Protein AF-0000000087542860 (afdb_homodimer)

Foldseek 3Di:
DPPPPPPCPDVNDPDDDDVLVVLLVLLLVLDDPPDFWDALVSSCVSRVHDSVSSVVSVVVCVVVQQWDADPVVNTIGGGPVVVVVLVVCLVVDPLNVLQVVLQQVLCVVVVWKKFKWFDDQQWIFTQDIDGRADPDDDPPPSHGDIDGLLAFQLNLQLLLQDDPVVNVVSLVVVPVVDDPVVSVVSVVQSVVQSVCCVVPQKGWGDSDPQKIKIKGQLCAPVRRRMMMMIMDRHPDDNVVVCVVCVVVRVVSSVSSNVVVVVD/DPPPPPPCPDVNDPDDDDVLVVLLVLLLVLDDPPDFWDALVSSCVSRVHDSVSSVVSVVVCVVVQQWDADPVVNTIGGGPVVVVVLVVCLVVDPLNVLQVVLQQVLCVVVVWKKFKWFDDQQWIFTQDIDGRPDPDDPPDPSHGDIDGLLAFQLNLQLLLQDDPVVNVVSLVVVPVVDDPVVSVVSVVQSVVQSVCCVVPQKGWGDNDPQKIKIKGQLCAPVRRRMMMMIMDRHPDDNVVCCVPCVVVRVVSSVSSNVVVVVD

InterPro domains:
  IPR005471 Transcription regulator IclR, N-terminal [PF09339] (20-71)
  IPR005471 Transcription regulator IclR, N-terminal [PS51077] (18-80)
  IPR005471 Transcription regulator IclR, N-terminal [SM00346] (18-108)
  IPR014757 Transcription regulator IclR, C-terminal [PF01614] (91-237)
  IPR014757 Transcription regulator IclR, C-terminal [PS51078] (81-262)
  IPR029016 GAF-like domain superfamily [G3DSA:3.30.450.40] (88-262)
  IPR036388 Winged helix-like DNA-binding domain superfamily [G3DSA:1.10.10.10] (14-87)
  IPR036390 Winged helix DNA-binding domain superfamily [SSF46785] (20-91)
  IPR050707 HTH-type Transcriptional Regulators in Metabolic Pathways [PTHR30136] (17-223)

Structure (mmCIF, N/CA/C/O backbone):
data_AF-0000000087542860-model_v1
#
loop_
_entity.id
_entity.type
_entity.pdbx_description
1 polymer 'HTH iclR-type domain-containing protein'
#
loop_
_atom_site.group_PDB
_atom_site.id
_atom_site.type_symbol
_atom_site.label_atom_id
_atom_site.label_alt_id
_atom_site.label_comp_id
_atom_site.label_asym_id
_atom_site.label_entity_id
_atom_site.label_seq_id
_atom_site.pdbx_PDB_ins_code
_atom_site.Cartn_x
_atom_site.Cartn_y
_atom_site.Cartn_z
_atom_site.occupancy
_atom_site.B_iso_or_equiv
_atom_site.auth_seq_id
_atom_site.auth_comp_id
_atom_site.auth_asym_id
_atom_site.auth_atom_id
_atom_site.pdbx_PDB_model_num
ATOM 1 N N . MET A 1 1 ? -41.625 -13.609 -28.453 1 20.05 1 MET A N 1
ATOM 2 C CA . MET A 1 1 ? -40.375 -13.594 -29.156 1 20.05 1 MET A CA 1
ATOM 3 C C . MET A 1 1 ? -39.5 -12.422 -28.719 1 20.05 1 MET A C 1
ATOM 5 O O . MET A 1 1 ? -39.562 -11.344 -29.312 1 20.05 1 MET A O 1
ATOM 9 N N . LYS A 1 2 ? -39.688 -11.961 -27.484 1 27.59 2 LYS A N 1
ATOM 10 C CA . LYS A 1 2 ? -39.188 -10.766 -26.812 1 27.59 2 LYS A CA 1
ATOM 11 C C . LYS A 1 2 ? -37.656 -10.641 -26.969 1 27.59 2 LYS A C 1
ATOM 13 O O . LYS A 1 2 ? -36.938 -11.609 -26.75 1 27.59 2 LYS A O 1
ATOM 18 N N . GLU A 1 3 ? -37.125 -9.695 -27.812 1 26.88 3 GLU A N 1
ATOM 19 C CA . GLU A 1 3 ? -35.781 -9.391 -28.312 1 26.88 3 GLU A CA 1
ATOM 20 C C . GLU A 1 3 ? -34.781 -9.258 -27.172 1 26.88 3 GLU A C 1
ATOM 22 O O . GLU A 1 3 ? -35.031 -8.531 -26.203 1 26.88 3 GLU A O 1
ATOM 27 N N . ASP A 1 4 ? -34.062 -10.289 -26.734 1 27.17 4 ASP A N 1
ATOM 28 C CA . ASP A 1 4 ? -33.062 -10.578 -25.734 1 27.17 4 ASP A CA 1
ATOM 29 C C . ASP A 1 4 ? -31.969 -9.508 -25.734 1 27.17 4 ASP A C 1
ATOM 31 O O . ASP A 1 4 ? -31.234 -9.352 -26.703 1 27.17 4 ASP A O 1
ATOM 35 N N . ASP A 1 5 ? -32.312 -8.273 -25.406 1 31.2 5 ASP A N 1
ATOM 36 C CA . ASP A 1 5 ? -31.5 -7.074 -25.359 1 31.2 5 ASP A CA 1
ATOM 37 C C . ASP A 1 5 ? -30.156 -7.363 -24.688 1 31.2 5 ASP A C 1
ATOM 39 O O . ASP A 1 5 ? -30.094 -7.758 -23.531 1 31.2 5 ASP A O 1
ATOM 43 N N . GLY A 1 6 ? -29.172 -8.016 -25.328 1 30.72 6 GLY A N 1
ATOM 44 C CA . GLY A 1 6 ? -27.797 -8.414 -25.047 1 30.72 6 GLY A CA 1
ATOM 45 C C . GLY A 1 6 ? -27.031 -7.391 -24.234 1 30.72 6 GLY A C 1
ATOM 46 O O . GLY A 1 6 ? -26.703 -6.312 -24.734 1 30.72 6 GLY A O 1
ATOM 47 N N . PHE A 1 7 ? -27.375 -7.172 -23.031 1 31.44 7 PHE A N 1
ATOM 48 C CA . PHE A 1 7 ? -26.672 -6.332 -22.078 1 31.44 7 PHE A CA 1
ATOM 49 C C . PHE A 1 7 ? -25.156 -6.516 -22.219 1 31.44 7 PHE A C 1
ATOM 51 O O . PHE A 1 7 ? -24.656 -7.645 -22.188 1 31.44 7 PHE A O 1
ATOM 58 N N . ASP A 1 8 ? -24.406 -5.688 -22.953 1 37.25 8 ASP A N 1
ATOM 59 C CA . ASP A 1 8 ? -22.953 -5.605 -23.062 1 37.25 8 ASP A CA 1
ATOM 60 C C . ASP A 1 8 ? -22.281 -5.824 -21.719 1 37.25 8 ASP A C 1
ATOM 62 O O . ASP A 1 8 ? -22.656 -5.199 -20.719 1 37.25 8 ASP A O 1
ATOM 66 N N . THR A 1 9 ? -21.938 -6.977 -21.297 1 36.47 9 THR A N 1
ATOM 67 C CA . THR A 1 9 ? -21.219 -7.316 -20.062 1 36.47 9 THR A CA 1
ATOM 68 C C . THR A 1 9 ? -20.312 -6.172 -19.641 1 36.47 9 THR A C 1
ATOM 70 O O . THR A 1 9 ? -19.469 -5.719 -20.406 1 36.47 9 THR A O 1
ATOM 73 N N . PRO A 1 10 ? -20.609 -5.355 -18.781 1 35.81 10 PRO A N 1
ATOM 74 C CA . PRO A 1 10 ? -19.766 -4.332 -18.141 1 35.81 10 PRO A CA 1
ATOM 75 C C . PRO A 1 10 ? -18.391 -4.852 -17.766 1 35.81 10 PRO A C 1
ATOM 77 O O . PRO A 1 10 ? -18.266 -5.941 -17.203 1 35.81 10 PRO A O 1
ATOM 80 N N . GLY A 1 11 ? -17.125 -4.367 -18.375 1 43.81 11 GLY A N 1
ATOM 81 C CA . GLY A 1 11 ? -15.781 -4.883 -18.531 1 43.81 11 GLY A CA 1
ATOM 82 C C . GLY A 1 11 ? -15.469 -5.34 -19.953 1 43.81 11 GLY A C 1
ATOM 83 O O . GLY A 1 11 ? -14.305 -5.574 -20.281 1 43.81 11 GLY A O 1
ATOM 84 N N . ALA A 1 12 ? -16.438 -6.004 -20.516 1 46.12 12 ALA A N 1
ATOM 85 C CA . ALA A 1 12 ? -16.281 -6.379 -21.922 1 46.12 12 ALA A CA 1
ATOM 86 C C . ALA A 1 12 ? -16.453 -5.168 -22.828 1 46.12 12 ALA A C 1
ATOM 88 O O . ALA A 1 12 ? -16.656 -5.312 -24.047 1 46.12 12 ALA A O 1
ATOM 89 N N . GLY A 1 13 ? -16.719 -4.035 -22.281 1 49.22 13 GLY A N 1
ATOM 90 C CA . GLY A 1 13 ? -17 -2.932 -23.188 1 49.22 13 GLY A CA 1
ATOM 91 C C . GLY A 1 13 ? -15.844 -2.617 -24.125 1 49.22 13 GLY A C 1
ATOM 92 O O . GLY A 1 13 ? -14.719 -3.051 -23.891 1 49.22 13 GLY A O 1
ATOM 93 N N . LYS A 1 14 ? -16.125 -2.42 -25.375 1 58.06 14 LYS A N 1
ATOM 94 C CA . LYS A 1 14 ? -15.375 -2.176 -26.609 1 58.06 14 LYS A CA 1
ATOM 95 C C . LYS A 1 14 ? -14.578 -0.877 -26.5 1 58.06 14 LYS A C 1
ATOM 97 O O . LYS A 1 14 ? -14.109 -0.352 -27.516 1 58.06 14 LYS A O 1
ATOM 102 N N . ALA A 1 15 ? -14.516 -0.21 -25.25 1 67.31 15 ALA A N 1
ATOM 103 C CA . ALA A 1 15 ? -13.789 1.053 -25.344 1 67.31 15 ALA A CA 1
ATOM 104 C C . ALA A 1 15 ? -12.289 0.812 -25.453 1 67.31 15 ALA A C 1
ATOM 106 O O . ALA A 1 15 ? -11.734 -0.068 -24.781 1 67.31 15 ALA A O 1
ATOM 107 N N . PRO A 1 16 ? -11.742 1.525 -26.281 1 81.12 16 PRO A N 1
ATOM 108 C CA . PRO A 1 16 ? -10.289 1.394 -26.453 1 81.12 16 PRO A CA 1
ATOM 109 C C . PRO A 1 16 ? -9.523 1.728 -25.172 1 81.12 16 PRO A C 1
ATOM 111 O O . PRO A 1 16 ? -9.961 2.572 -24.391 1 81.12 16 PRO A O 1
ATOM 114 N N . ILE A 1 17 ? -8.516 1.035 -24.922 1 86.81 17 ILE A N 1
ATOM 115 C CA . ILE A 1 17 ? -7.633 1.246 -23.781 1 86.81 17 ILE A CA 1
ATOM 116 C C . ILE A 1 17 ? -7.062 2.662 -23.828 1 86.81 17 ILE A C 1
ATOM 118 O O . ILE A 1 17 ? -6.633 3.135 -24.875 1 86.81 17 ILE A O 1
ATOM 122 N N . ASN A 1 18 ? -7.195 3.336 -22.672 1 93.5 18 ASN A N 1
ATOM 123 C CA . ASN A 1 18 ? -6.613 4.664 -22.531 1 93.5 18 ASN A CA 1
ATOM 124 C C . ASN A 1 18 ? -5.102 4.602 -22.344 1 93.5 18 ASN A C 1
ATOM 126 O O . ASN A 1 18 ? -4.613 4.211 -21.281 1 93.5 18 ASN A O 1
ATOM 130 N N . ARG A 1 19 ? -4.344 5.012 -23.297 1 94.38 19 ARG A N 1
ATOM 131 C CA . ARG A 1 19 ? -2.896 4.828 -23.344 1 94.38 19 ARG A CA 1
ATOM 132 C C . ARG A 1 19 ? -2.199 5.691 -22.297 1 94.38 19 ARG A C 1
ATOM 134 O O . ARG A 1 19 ? -1.204 5.27 -21.703 1 94.38 19 ARG A O 1
ATOM 141 N N . SER A 1 20 ? -2.703 6.918 -22.125 1 95.88 20 SER A N 1
ATOM 142 C CA . SER A 1 20 ? -2.084 7.797 -21.141 1 95.88 20 SER A CA 1
ATOM 143 C C . SER A 1 20 ? -2.182 7.211 -19.734 1 95.88 20 SER A C 1
ATOM 145 O O . SER A 1 20 ? -1.208 7.23 -18.984 1 95.88 20 SER A O 1
ATOM 147 N N . LEU A 1 21 ? -3.377 6.746 -19.438 1 97.75 21 LEU A N 1
ATOM 148 C CA . LEU A 1 21 ? -3.574 6.125 -18.141 1 97.75 21 LEU A CA 1
ATOM 149 C C . LEU A 1 21 ? -2.688 4.895 -17.984 1 97.75 21 LEU A C 1
ATOM 151 O O . LEU A 1 21 ? -1.993 4.746 -16.969 1 97.75 21 LEU A O 1
ATOM 155 N N . GLU A 1 22 ? -2.678 4.078 -18.969 1 97.62 22 GLU A N 1
ATOM 156 C CA . GLU A 1 22 ? -1.843 2.881 -18.938 1 97.62 22 GLU A CA 1
ATOM 157 C C . GLU A 1 22 ? -0.375 3.236 -18.719 1 97.62 22 GLU A C 1
ATOM 159 O O . GLU A 1 22 ? 0.291 2.65 -17.859 1 97.62 22 GLU A O 1
ATOM 164 N N . ARG A 1 23 ? 0.123 4.176 -19.438 1 98.25 23 ARG A N 1
ATOM 165 C CA . ARG A 1 23 ? 1.526 4.574 -19.359 1 98.25 23 ARG A CA 1
ATOM 166 C C . ARG A 1 23 ? 1.855 5.203 -18.016 1 98.25 23 ARG A C 1
ATOM 168 O O . ARG A 1 23 ? 2.932 4.969 -17.469 1 98.25 23 ARG A O 1
ATOM 175 N N . GLY A 1 24 ? 0.955 6.043 -17.516 1 98.5 24 GLY A N 1
ATOM 176 C CA . GLY A 1 24 ? 1.157 6.613 -16.203 1 98.5 24 GLY A CA 1
ATOM 177 C C . GLY A 1 24 ? 1.283 5.562 -15.109 1 98.5 24 GLY A C 1
ATOM 178 O O . GLY A 1 24 ? 2.123 5.684 -14.219 1 98.5 24 GLY A O 1
ATOM 179 N N . LEU A 1 25 ? 0.463 4.531 -15.258 1 98.5 25 LEU A N 1
ATOM 180 C CA . LEU A 1 25 ? 0.518 3.434 -14.297 1 98.5 25 LEU A CA 1
ATOM 181 C C . LEU A 1 25 ? 1.822 2.656 -14.43 1 98.5 25 LEU A C 1
ATOM 183 O O . LEU A 1 25 ? 2.373 2.178 -13.438 1 98.5 25 LEU A O 1
ATOM 187 N N . GLU A 1 26 ? 2.33 2.51 -15.617 1 98.44 26 GLU A N 1
ATOM 188 C CA . GLU A 1 26 ? 3.617 1.854 -15.828 1 98.44 26 GLU A CA 1
ATOM 189 C C . GLU A 1 26 ? 4.746 2.629 -15.156 1 98.44 26 GLU A C 1
ATOM 191 O O . GLU A 1 26 ? 5.691 2.031 -14.633 1 98.44 26 GLU A O 1
ATOM 196 N N . ILE A 1 27 ? 4.668 3.936 -15.203 1 98.69 27 ILE A N 1
ATOM 197 C CA . ILE A 1 27 ? 5.672 4.758 -14.531 1 98.69 27 ILE A CA 1
ATOM 198 C C . ILE A 1 27 ? 5.648 4.477 -13.031 1 98.69 27 ILE A C 1
ATOM 200 O O . ILE A 1 27 ? 6.699 4.301 -12.406 1 98.69 27 ILE A O 1
ATOM 204 N N . LEU A 1 28 ? 4.457 4.426 -12.422 1 98.62 28 LEU A N 1
ATOM 205 C CA . LEU A 1 28 ? 4.371 4.109 -11 1 98.62 28 LEU A CA 1
ATOM 206 C C . LEU A 1 28 ? 4.945 2.725 -10.719 1 98.62 28 LEU A C 1
ATOM 208 O O . LEU A 1 28 ? 5.652 2.535 -9.727 1 98.62 28 LEU A O 1
ATOM 212 N N . ARG A 1 29 ? 4.715 1.758 -11.609 1 98.06 29 ARG A N 1
ATOM 213 C CA . ARG A 1 29 ? 5.172 0.383 -11.438 1 98.06 29 ARG A CA 1
ATOM 214 C C . ARG A 1 29 ? 6.691 0.294 -11.555 1 98.06 29 ARG A C 1
ATOM 216 O O . ARG A 1 29 ? 7.293 -0.701 -11.148 1 98.06 29 ARG A O 1
ATOM 223 N N . ALA A 1 30 ? 7.32 1.293 -12.117 1 98.25 30 ALA A N 1
ATOM 224 C CA . ALA A 1 30 ? 8.773 1.285 -12.281 1 98.25 30 ALA A CA 1
ATOM 225 C C . ALA A 1 30 ? 9.484 1.362 -10.938 1 98.25 30 ALA A C 1
ATOM 227 O O . ALA A 1 30 ? 10.656 0.995 -10.82 1 98.25 30 ALA A O 1
ATOM 228 N N . PHE A 1 31 ? 8.812 1.91 -9.945 1 98.12 31 PHE A N 1
ATOM 229 C CA . PHE A 1 31 ? 9.375 1.999 -8.602 1 98.12 31 PHE A CA 1
ATOM 230 C C . PHE A 1 31 ? 9.234 0.673 -7.867 1 98.12 31 PHE A C 1
ATOM 232 O O . PHE A 1 31 ? 8.148 0.092 -7.828 1 98.12 31 PHE A O 1
ATOM 239 N N . ARG A 1 32 ? 10.297 0.193 -7.336 1 95.62 32 ARG A N 1
ATOM 240 C CA . ARG A 1 32 ? 10.352 -1.062 -6.594 1 95.62 32 ARG A CA 1
ATOM 241 C C . ARG A 1 32 ? 11.07 -0.875 -5.258 1 95.62 32 ARG A C 1
ATOM 243 O O . ARG A 1 32 ? 11.766 0.121 -5.055 1 95.62 32 ARG A O 1
ATOM 250 N N . ALA A 1 33 ? 10.812 -1.865 -4.395 1 92.69 33 ALA A N 1
ATOM 251 C CA . ALA A 1 33 ? 11.547 -1.832 -3.129 1 92.69 33 ALA A CA 1
ATOM 252 C C . ALA A 1 33 ? 13.055 -1.789 -3.369 1 92.69 33 ALA A C 1
ATOM 254 O O . ALA A 1 33 ? 13.57 -2.48 -4.25 1 92.69 33 ALA A O 1
ATOM 255 N N . GLY A 1 34 ? 13.734 -0.932 -2.625 1 90.69 34 GLY A N 1
ATOM 256 C CA . GLY A 1 34 ? 15.18 -0.817 -2.75 1 90.69 34 GLY A CA 1
ATOM 257 C C . GLY A 1 34 ? 15.617 0.388 -3.562 1 90.69 34 GLY A C 1
ATOM 258 O O . GLY A 1 34 ? 16.797 0.737 -3.582 1 90.69 34 GLY A O 1
ATOM 259 N N . THR A 1 35 ? 14.719 1.026 -4.25 1 93.12 35 THR A N 1
ATOM 260 C CA . THR A 1 35 ? 15.031 2.221 -5.031 1 93.12 35 THR A CA 1
ATOM 261 C C . THR A 1 35 ? 14.07 3.357 -4.68 1 93.12 35 THR A C 1
ATOM 263 O O . THR A 1 35 ? 12.922 3.369 -5.129 1 93.12 35 THR A O 1
ATOM 266 N N . GLU A 1 36 ? 14.594 4.266 -4.066 1 95.62 36 GLU A N 1
ATOM 267 C CA . GLU A 1 36 ? 13.727 5.355 -3.613 1 95.62 36 GLU A CA 1
ATOM 268 C C . GLU A 1 36 ? 13.523 6.387 -4.719 1 95.62 36 GLU A C 1
ATOM 270 O O . GLU A 1 36 ? 12.422 6.91 -4.887 1 95.62 36 GLU A O 1
ATOM 275 N N . TYR A 1 37 ? 14.641 6.648 -5.5 1 97.81 37 TYR A N 1
ATOM 276 C CA . TYR A 1 37 ? 14.602 7.711 -6.496 1 97.81 37 TYR A CA 1
ATOM 277 C C . TYR A 1 37 ? 14.883 7.16 -7.891 1 97.81 37 TYR A C 1
ATOM 279 O O . TYR A 1 37 ? 15.75 6.297 -8.062 1 97.81 37 TYR A O 1
ATOM 287 N N . LEU A 1 38 ? 14.125 7.582 -8.812 1 98.5 38 LEU A N 1
ATOM 288 C CA . LEU A 1 38 ? 14.391 7.328 -10.227 1 98.5 38 LEU A CA 1
ATOM 289 C C . LEU A 1 38 ? 14.391 8.625 -11.023 1 98.5 38 LEU A C 1
ATOM 291 O O . LEU A 1 38 ? 13.469 9.438 -10.891 1 98.5 38 LEU A O 1
ATOM 295 N N . GLY A 1 39 ? 15.438 8.844 -11.789 1 98.44 39 GLY A N 1
ATOM 296 C CA . GLY A 1 39 ? 15.422 9.945 -12.734 1 98.44 39 GLY A CA 1
ATOM 297 C C . GLY A 1 39 ? 14.594 9.656 -13.969 1 98.44 39 GLY A C 1
ATOM 298 O O . GLY A 1 39 ? 14.148 8.531 -14.18 1 98.44 39 GLY A O 1
ATOM 299 N N . ASN A 1 40 ? 14.422 10.703 -14.742 1 98.12 40 ASN A N 1
ATOM 300 C CA . ASN A 1 40 ? 13.648 10.594 -15.977 1 98.12 40 ASN A CA 1
ATOM 301 C C . ASN A 1 40 ? 14.211 9.5 -16.891 1 98.12 40 ASN A C 1
ATOM 303 O O . ASN A 1 40 ? 13.453 8.703 -17.438 1 98.12 40 ASN A O 1
ATOM 307 N N . GLY A 1 41 ? 15.5 9.477 -17 1 98.38 41 GLY A N 1
ATOM 308 C CA . GLY A 1 41 ? 16.141 8.484 -17.844 1 98.38 41 GLY A CA 1
ATOM 309 C C . GLY A 1 41 ? 15.953 7.062 -17.344 1 98.38 41 GLY A C 1
ATOM 310 O O . GLY A 1 41 ? 15.688 6.156 -18.141 1 98.38 41 GLY A O 1
ATOM 311 N N . GLU A 1 42 ? 16.047 6.844 -16.094 1 98.56 42 GLU A N 1
ATOM 312 C CA . GLU A 1 42 ? 15.883 5.52 -15.5 1 98.56 42 GLU A CA 1
ATOM 313 C C . GLU A 1 42 ? 14.453 5.02 -15.664 1 98.56 42 GLU A C 1
ATOM 315 O O . GLU A 1 42 ? 14.227 3.846 -15.961 1 98.56 42 GLU A O 1
ATOM 320 N N . ILE A 1 43 ? 13.492 5.922 -15.461 1 98.75 43 ILE A N 1
ATOM 321 C CA . ILE A 1 43 ? 12.094 5.555 -15.664 1 98.75 43 ILE A CA 1
ATOM 322 C C . ILE A 1 43 ? 11.867 5.168 -17.125 1 98.75 43 ILE A C 1
ATOM 324 O O . ILE A 1 43 ? 11.219 4.156 -17.406 1 98.75 43 ILE A O 1
ATOM 328 N N . SER A 1 44 ? 12.406 5.988 -17.984 1 98.69 44 SER A N 1
ATOM 329 C CA . SER A 1 44 ? 12.297 5.695 -19.406 1 98.69 44 SER A CA 1
ATOM 330 C C . SER A 1 44 ? 12.844 4.309 -19.734 1 98.69 44 SER A C 1
ATOM 332 O O . SER A 1 44 ? 12.203 3.527 -20.438 1 98.69 44 SER A O 1
ATOM 334 N N . GLU A 1 45 ? 13.938 3.988 -19.219 1 98.38 45 GLU A N 1
ATOM 335 C CA . GLU A 1 45 ? 14.586 2.701 -19.469 1 98.38 45 GLU A CA 1
ATOM 336 C C . GLU A 1 45 ? 13.75 1.552 -18.906 1 98.38 45 GLU A C 1
ATOM 338 O O . GLU A 1 45 ? 13.531 0.547 -19.594 1 98.38 45 GLU A O 1
ATOM 343 N N . ARG A 1 46 ? 13.195 1.683 -17.75 1 97.62 46 ARG A N 1
ATOM 344 C CA . ARG A 1 46 ? 12.453 0.615 -17.094 1 97.62 46 ARG A CA 1
ATOM 345 C C . ARG A 1 46 ? 11.102 0.389 -17.75 1 97.62 46 ARG A C 1
ATOM 347 O O . ARG A 1 46 ? 10.562 -0.719 -17.703 1 97.62 46 ARG A O 1
ATOM 354 N N . THR A 1 47 ? 10.555 1.434 -18.344 1 98 47 THR A N 1
ATOM 355 C CA . THR A 1 47 ? 9.188 1.341 -18.828 1 98 47 THR A CA 1
ATOM 356 C C . THR A 1 47 ? 9.172 1.186 -20.344 1 98 47 THR A C 1
ATOM 358 O O . THR A 1 47 ? 8.148 0.807 -20.922 1 98 47 THR A O 1
ATOM 361 N N . GLY A 1 48 ? 10.266 1.553 -21 1 98.06 48 GLY A N 1
ATOM 362 C CA . GLY A 1 48 ? 10.305 1.57 -22.453 1 98.06 48 GLY A CA 1
ATOM 363 C C . GLY A 1 48 ? 9.656 2.801 -23.062 1 98.06 48 GLY A C 1
ATOM 364 O O . GLY A 1 48 ? 9.531 2.914 -24.281 1 98.06 48 GLY A O 1
ATOM 365 N N . LEU A 1 49 ? 9.227 3.791 -22.297 1 98.19 49 LEU A N 1
ATOM 366 C CA . LEU A 1 49 ? 8.625 5.035 -22.766 1 98.19 49 LEU A CA 1
ATOM 367 C C . LEU A 1 49 ? 9.703 6.039 -23.172 1 98.19 49 LEU A C 1
ATOM 369 O O . LEU A 1 49 ? 10.812 6.02 -22.625 1 98.19 49 LEU A O 1
ATOM 373 N N . SER A 1 50 ? 9.391 6.93 -24.047 1 98 50 SER A N 1
ATOM 374 C CA . SER A 1 50 ? 10.328 7.996 -24.375 1 98 50 SER A CA 1
ATOM 375 C C . SER A 1 50 ? 10.539 8.945 -23.203 1 98 50 SER A C 1
ATOM 377 O O . SER A 1 50 ? 9.648 9.109 -22.359 1 98 50 SER A O 1
ATOM 379 N N . LYS A 1 51 ? 11.656 9.562 -23.219 1 97.19 51 LYS A N 1
ATOM 380 C CA . LYS A 1 51 ? 11.953 10.523 -22.156 1 97.19 51 LYS A CA 1
ATOM 381 C C . LYS A 1 51 ? 10.93 11.656 -22.141 1 97.19 51 LYS A C 1
ATOM 383 O O . LYS A 1 51 ? 10.555 12.148 -21.078 1 97.19 51 LYS A O 1
ATOM 388 N N . SER A 1 52 ? 10.508 12.039 -23.297 1 96.06 52 SER A N 1
ATOM 389 C CA . SER A 1 52 ? 9.523 13.109 -23.391 1 96.06 52 SER A CA 1
ATOM 390 C C . SER A 1 52 ? 8.18 12.68 -22.797 1 96.06 52 SER A C 1
ATOM 392 O O . SER A 1 52 ? 7.562 13.438 -22.047 1 96.06 52 SER A O 1
ATOM 394 N N . THR A 1 53 ? 7.734 11.5 -23.125 1 96.06 53 THR A N 1
ATOM 395 C CA . THR A 1 53 ? 6.5 10.961 -22.578 1 96.06 53 THR A CA 1
ATOM 396 C C . THR A 1 53 ? 6.609 10.805 -21.062 1 96.06 53 THR A C 1
ATOM 398 O O . THR A 1 53 ? 5.691 11.172 -20.328 1 96.06 53 THR A O 1
ATOM 401 N N . THR A 1 54 ? 7.75 10.273 -20.641 1 97.81 54 THR A N 1
ATOM 402 C CA . THR A 1 54 ? 8.008 10.109 -19.219 1 97.81 54 THR A CA 1
ATOM 403 C C . THR A 1 54 ? 7.91 11.445 -18.484 1 97.81 54 THR A C 1
ATOM 405 O O . THR A 1 54 ? 7.203 11.562 -17.484 1 97.81 54 THR A O 1
ATOM 408 N N . SER A 1 55 ? 8.523 12.422 -19 1 96.31 55 SER A N 1
ATOM 409 C CA . SER A 1 55 ? 8.555 13.742 -18.375 1 96.31 55 SER A CA 1
ATOM 410 C C . SER A 1 55 ? 7.152 14.336 -18.281 1 96.31 55 SER A C 1
ATOM 412 O O . SER A 1 55 ? 6.773 14.891 -17.25 1 96.31 55 SER A O 1
ATOM 414 N N . ARG A 1 56 ? 6.434 14.188 -19.297 1 96.81 56 ARG A N 1
ATOM 415 C CA . ARG A 1 56 ? 5.082 14.734 -19.312 1 96.81 56 ARG A CA 1
ATOM 416 C C . ARG A 1 56 ? 4.188 14.039 -18.297 1 96.81 56 ARG A C 1
ATOM 418 O O . ARG A 1 56 ? 3.471 14.695 -17.547 1 96.81 56 ARG A O 1
ATOM 425 N N . LEU A 1 57 ? 4.227 12.781 -18.344 1 97.88 57 LEU A N 1
ATOM 426 C CA . LEU A 1 57 ? 3.338 12.016 -17.469 1 97.88 57 LEU A CA 1
ATOM 427 C C . LEU A 1 57 ? 3.746 12.164 -16.016 1 97.88 57 LEU A C 1
ATOM 429 O O . LEU A 1 57 ? 2.891 12.156 -15.117 1 97.88 57 LEU A O 1
ATOM 433 N N . THR A 1 58 ? 5.047 12.312 -15.766 1 98.12 58 THR A N 1
ATOM 434 C CA . THR A 1 58 ? 5.488 12.492 -14.391 1 98.12 58 THR A CA 1
ATOM 435 C C . THR A 1 58 ? 4.961 13.805 -13.82 1 98.12 58 THR A C 1
ATOM 437 O O . THR A 1 58 ? 4.66 13.898 -12.633 1 98.12 58 THR A O 1
ATOM 440 N N . GLN A 1 59 ? 4.816 14.789 -14.625 1 97.31 59 GLN A N 1
ATOM 441 C CA . GLN A 1 59 ? 4.246 16.047 -14.164 1 97.31 59 GLN A CA 1
ATOM 442 C C . GLN A 1 59 ? 2.811 15.867 -13.68 1 97.31 59 GLN A C 1
ATOM 444 O O . GLN A 1 59 ? 2.418 16.422 -12.656 1 97.31 59 GLN A O 1
ATOM 449 N N . THR A 1 60 ? 2.105 15.086 -14.453 1 97.56 60 THR A N 1
ATOM 450 C CA . THR A 1 60 ? 0.735 14.789 -14.047 1 97.56 60 THR A CA 1
ATOM 451 C C . THR A 1 60 ? 0.716 13.977 -12.758 1 97.56 60 THR A C 1
ATOM 453 O O . THR A 1 60 ? -0.121 14.211 -11.883 1 97.56 60 THR A O 1
ATOM 456 N N . LEU A 1 61 ? 1.625 13.062 -12.656 1 98.56 61 LEU A N 1
ATOM 457 C CA . LEU A 1 61 ? 1.696 12.219 -11.461 1 98.56 61 LEU A CA 1
ATOM 458 C C . LEU A 1 61 ? 2.08 13.047 -10.242 1 98.56 61 LEU A C 1
ATOM 460 O O . LEU A 1 61 ? 1.617 12.773 -9.133 1 98.56 61 LEU A O 1
ATOM 464 N N . ILE A 1 62 ? 2.922 14.039 -10.406 1 97.56 62 ILE A N 1
ATOM 465 C CA . ILE A 1 62 ? 3.258 14.961 -9.328 1 97.56 62 ILE A CA 1
ATOM 466 C C . ILE A 1 62 ? 2.029 15.789 -8.953 1 97.56 62 ILE A C 1
ATOM 468 O O . ILE A 1 62 ? 1.675 15.883 -7.773 1 97.56 62 ILE A O 1
ATOM 472 N N . HIS A 1 63 ? 1.388 16.297 -9.945 1 96.5 63 HIS A N 1
ATOM 473 C CA . HIS A 1 63 ? 0.198 17.109 -9.727 1 96.5 63 HIS A CA 1
ATOM 474 C C . HIS A 1 63 ? -0.887 16.312 -9.008 1 96.5 63 HIS A C 1
ATOM 476 O O . HIS A 1 63 ? -1.605 16.859 -8.164 1 96.5 63 HIS A O 1
ATOM 482 N N . SER A 1 64 ? -0.947 15.047 -9.344 1 97.12 64 SER A N 1
ATOM 483 C CA . SER A 1 64 ? -1.981 14.18 -8.781 1 97.12 64 SER A CA 1
ATOM 484 C C . SER A 1 64 ? -1.566 13.625 -7.426 1 97.12 64 SER A C 1
ATOM 486 O O . SER A 1 64 ? -2.305 12.852 -6.812 1 97.12 64 SER A O 1
ATOM 488 N N . GLY A 1 65 ? -0.388 13.922 -6.93 1 97 65 GLY A N 1
ATOM 489 C CA . GLY A 1 65 ? 0.054 13.555 -5.598 1 97 65 GLY A CA 1
ATOM 490 C C . GLY A 1 65 ? 0.625 12.148 -5.527 1 97 65 GLY A C 1
ATOM 491 O O . GLY A 1 65 ? 0.698 11.555 -4.449 1 97 65 GLY A O 1
ATOM 492 N N . MET A 1 66 ? 1.043 11.578 -6.707 1 98.5 66 MET A N 1
ATOM 493 C CA . MET A 1 66 ? 1.533 10.195 -6.715 1 98.5 66 MET A CA 1
ATOM 494 C C . MET A 1 66 ? 3.057 10.164 -6.703 1 98.5 66 MET A C 1
ATOM 496 O O . MET A 1 66 ? 3.658 9.164 -6.312 1 98.5 66 MET A O 1
ATOM 500 N N . LEU A 1 67 ? 3.672 11.266 -7.184 1 98.31 67 LEU A N 1
ATOM 501 C CA . LEU A 1 67 ? 5.125 11.398 -7.188 1 98.31 67 LEU A CA 1
ATOM 502 C C . LEU A 1 67 ? 5.559 12.703 -6.531 1 98.31 67 LEU A C 1
ATOM 504 O O . LEU A 1 67 ? 4.781 13.656 -6.469 1 98.31 67 LEU A O 1
ATOM 508 N N . VAL A 1 68 ? 6.723 12.719 -5.992 1 97.5 68 VAL A N 1
ATOM 509 C CA . VAL A 1 68 ? 7.418 13.914 -5.539 1 97.5 68 VAL A CA 1
ATOM 510 C C . VAL A 1 68 ? 8.695 14.109 -6.352 1 97.5 68 VAL A C 1
ATOM 512 O O . VAL A 1 68 ? 9.422 13.148 -6.613 1 97.5 68 VAL A O 1
ATOM 515 N N . TYR A 1 69 ? 8.898 15.289 -6.762 1 96.44 69 TYR A N 1
ATOM 516 C CA . TYR A 1 69 ? 10.133 15.609 -7.465 1 96.44 69 TYR A CA 1
ATOM 517 C C . TYR A 1 69 ? 11.18 16.172 -6.508 1 96.44 69 TYR A C 1
ATOM 519 O O . TYR A 1 69 ? 10.883 17.078 -5.723 1 96.44 69 TYR A O 1
ATOM 527 N N . ASP A 1 70 ? 12.312 15.602 -6.551 1 95.06 70 ASP A N 1
ATOM 528 C CA . ASP A 1 70 ? 13.469 16.125 -5.824 1 95.06 70 ASP A CA 1
ATOM 529 C C . ASP A 1 70 ? 14.391 16.906 -6.746 1 95.06 70 ASP A C 1
ATOM 531 O O . ASP A 1 70 ? 15.117 16.328 -7.559 1 95.06 70 ASP A O 1
ATOM 535 N N . GLY A 1 71 ? 14.383 18.188 -6.602 1 92.94 71 GLY A N 1
ATOM 536 C CA . GLY A 1 71 ? 15.156 19.062 -7.465 1 92.94 71 GLY A CA 1
ATOM 537 C C . GLY A 1 71 ? 16.656 18.875 -7.32 1 92.94 71 GLY A C 1
ATOM 538 O O . GLY A 1 71 ? 17.406 19.062 -8.281 1 92.94 71 GLY A O 1
ATOM 539 N N . GLN A 1 72 ? 17.109 18.562 -6.141 1 91.25 72 GLN A N 1
ATOM 540 C CA . GLN A 1 72 ? 18.531 18.375 -5.91 1 91.25 72 GLN A CA 1
ATOM 541 C C . GLN A 1 72 ? 19.031 17.125 -6.629 1 91.25 72 GLN A C 1
ATOM 543 O O . GLN A 1 72 ? 20.141 17.109 -7.188 1 91.25 72 GLN A O 1
ATOM 548 N N . ARG A 1 73 ? 18.25 16.125 -6.703 1 91.94 73 ARG A N 1
ATOM 549 C CA . ARG A 1 73 ? 18.625 14.852 -7.312 1 91.94 73 ARG A CA 1
ATOM 550 C C . ARG A 1 73 ? 18.172 14.781 -8.766 1 91.94 73 ARG A C 1
ATOM 552 O O . ARG A 1 73 ? 18.562 13.883 -9.508 1 91.94 73 ARG A O 1
ATOM 559 N N . SER A 1 74 ? 17.312 15.719 -9.094 1 96.12 74 SER A N 1
ATOM 560 C CA . SER A 1 74 ? 16.641 15.656 -10.391 1 96.12 74 SER A CA 1
ATOM 561 C C . SER A 1 74 ? 15.992 14.297 -10.609 1 96.12 74 SER A C 1
ATOM 563 O O . SER A 1 74 ? 16.219 13.648 -11.633 1 96.12 74 SER A O 1
ATOM 565 N N . ALA A 1 75 ? 15.258 13.891 -9.641 1 98 75 ALA A N 1
ATOM 566 C CA . ALA A 1 75 ? 14.664 12.555 -9.633 1 98 75 ALA A CA 1
ATOM 567 C C . ALA A 1 75 ? 13.305 12.57 -8.945 1 98 75 ALA A C 1
ATOM 569 O O . ALA A 1 75 ? 12.914 13.57 -8.336 1 98 75 ALA A O 1
ATOM 570 N N . TYR A 1 76 ? 12.633 11.508 -9.117 1 98.06 76 TYR A N 1
ATOM 571 C CA . TYR A 1 76 ? 11.289 11.328 -8.578 1 98.06 76 TYR A CA 1
ATOM 572 C C . TYR A 1 76 ? 11.266 10.227 -7.523 1 98.06 76 TYR A C 1
ATOM 574 O O . TYR A 1 76 ? 12.062 9.289 -7.586 1 98.06 76 TYR A O 1
ATOM 582 N N . ARG A 1 77 ? 10.352 10.32 -6.586 1 98.06 77 ARG A N 1
ATOM 583 C CA . ARG A 1 77 ? 10.023 9.219 -5.688 1 98.06 77 ARG A CA 1
ATOM 584 C C . ARG A 1 77 ? 8.516 9.086 -5.512 1 98.06 77 ARG A C 1
ATOM 586 O O . ARG A 1 77 ? 7.766 10.031 -5.777 1 98.06 77 ARG A O 1
ATOM 593 N N . LEU A 1 78 ? 8.109 7.93 -5.125 1 98.19 78 LEU A N 1
ATOM 594 C CA . LEU A 1 78 ? 6.695 7.723 -4.832 1 98.19 78 LEU A CA 1
ATOM 595 C C . LEU A 1 78 ? 6.254 8.578 -3.65 1 98.19 78 LEU A C 1
ATOM 597 O O . LEU A 1 78 ? 6.98 8.703 -2.662 1 98.19 78 LEU A O 1
ATOM 601 N N . ALA A 1 79 ? 5.09 9.164 -3.781 1 97.94 79 ALA A N 1
ATOM 602 C CA . ALA A 1 79 ? 4.531 9.992 -2.721 1 97.94 79 ALA A CA 1
ATOM 603 C C . ALA A 1 79 ? 3.795 9.148 -1.688 1 97.94 79 ALA A C 1
ATOM 605 O O . ALA A 1 79 ? 3.348 8.039 -1.988 1 97.94 79 ALA A O 1
ATOM 606 N N . PRO A 1 80 ? 3.582 9.656 -0.496 1 96.5 80 PRO A N 1
ATOM 607 C CA . PRO A 1 80 ? 2.902 8.93 0.583 1 96.5 80 PRO A CA 1
ATOM 608 C C . PRO A 1 80 ? 1.489 8.492 0.201 1 96.5 80 PRO A C 1
ATOM 610 O O . PRO A 1 80 ? 1.005 7.469 0.686 1 96.5 80 PRO A O 1
ATOM 613 N N . ALA A 1 81 ? 0.892 9.242 -0.681 1 97.12 81 ALA A N 1
ATOM 614 C CA . ALA A 1 81 ? -0.476 8.922 -1.081 1 97.12 81 ALA A CA 1
ATOM 615 C C . ALA A 1 81 ? -0.555 7.531 -1.698 1 97.12 81 ALA A C 1
ATOM 617 O O . ALA A 1 81 ? -1.617 6.906 -1.7 1 97.12 81 ALA A O 1
ATOM 618 N N . THR A 1 82 ? 0.545 7.023 -2.24 1 97.5 82 THR A N 1
ATOM 619 C CA . THR A 1 82 ? 0.554 5.695 -2.846 1 97.5 82 THR A CA 1
ATOM 620 C C . THR A 1 82 ? 0.369 4.617 -1.783 1 97.5 82 THR A C 1
ATOM 622 O O . THR A 1 82 ? -0.007 3.484 -2.1 1 97.5 82 THR A O 1
ATOM 625 N N . LEU A 1 83 ? 0.607 4.926 -0.519 1 96.56 83 LEU A N 1
ATOM 626 C CA . LEU A 1 83 ? 0.385 3.996 0.582 1 96.56 83 LEU A CA 1
ATOM 627 C C . LEU A 1 83 ? -1.104 3.727 0.773 1 96.56 83 LEU A C 1
ATOM 629 O O . LEU A 1 83 ? -1.489 2.66 1.259 1 96.56 83 LEU A O 1
ATOM 633 N N . CYS A 1 84 ? -1.891 4.664 0.364 1 96.81 84 CYS A N 1
ATOM 634 C CA . CYS A 1 84 ? -3.316 4.629 0.671 1 96.81 84 CYS A CA 1
ATOM 635 C C . CYS A 1 84 ? -4.02 3.535 -0.124 1 96.81 84 CYS A C 1
ATOM 637 O O . CYS A 1 84 ? -5.012 2.969 0.334 1 96.81 84 CYS A O 1
ATOM 639 N N . PHE A 1 85 ? -3.492 3.238 -1.298 1 96.5 85 PHE A N 1
ATOM 640 C CA . PHE A 1 85 ? -4.094 2.174 -2.096 1 96.5 85 PHE A CA 1
ATOM 641 C C . PHE A 1 85 ? -3.967 0.83 -1.387 1 96.5 85 PHE A C 1
ATOM 643 O O . PHE A 1 85 ? -4.918 0.043 -1.366 1 96.5 85 PHE A O 1
ATOM 650 N N . ALA A 1 86 ? -2.795 0.613 -0.838 1 95.06 86 ALA A N 1
ATOM 651 C CA . ALA A 1 86 ? -2.58 -0.64 -0.118 1 95.06 86 ALA A CA 1
ATOM 652 C C . ALA A 1 86 ? -3.451 -0.71 1.132 1 95.06 86 ALA A C 1
ATOM 654 O O . ALA A 1 86 ? -4.008 -1.764 1.448 1 95.06 86 ALA A O 1
ATOM 655 N N . ASN A 1 87 ? -3.49 0.429 1.849 1 94.88 87 ASN A N 1
ATOM 656 C CA . ASN A 1 87 ? -4.348 0.475 3.027 1 94.88 87 ASN A CA 1
ATOM 657 C C . ASN A 1 87 ? -5.797 0.14 2.682 1 94.88 87 ASN A C 1
ATOM 659 O O . ASN A 1 87 ? -6.43 -0.667 3.363 1 94.88 87 ASN A O 1
ATOM 663 N N . ALA A 1 88 ? -6.301 0.72 1.64 1 96.31 88 ALA A N 1
ATOM 664 C CA . ALA A 1 88 ? -7.676 0.495 1.201 1 96.31 88 ALA A CA 1
ATOM 665 C C . ALA A 1 88 ? -7.887 -0.956 0.777 1 96.31 88 ALA A C 1
ATOM 667 O O . ALA A 1 88 ? -8.828 -1.61 1.229 1 96.31 88 ALA A O 1
ATOM 668 N N . MET A 1 89 ? -7.012 -1.455 -0.046 1 96.25 89 MET A N 1
ATOM 669 C CA . MET A 1 89 ? -7.145 -2.811 -0.569 1 96.25 89 MET A CA 1
ATOM 670 C C . MET A 1 89 ? -7.094 -3.836 0.559 1 96.25 89 MET A C 1
ATOM 672 O O . MET A 1 89 ? -7.969 -4.699 0.659 1 96.25 89 MET A O 1
ATOM 676 N N . TYR A 1 90 ? -6.129 -3.688 1.398 1 95.25 90 TYR A N 1
ATOM 677 C CA . TYR A 1 90 ? -5.883 -4.668 2.451 1 95.25 90 TYR A CA 1
ATOM 678 C C . TYR A 1 90 ? -7.016 -4.668 3.471 1 95.25 90 TYR A C 1
ATOM 680 O O . TYR A 1 90 ? -7.57 -5.723 3.787 1 95.25 90 TYR A O 1
ATOM 688 N N . ASN A 1 91 ? -7.379 -3.477 3.904 1 94.12 91 ASN A N 1
ATOM 689 C CA . ASN A 1 91 ? -8.312 -3.377 5.016 1 94.12 91 ASN A CA 1
ATOM 690 C C . ASN A 1 91 ? -9.758 -3.566 4.555 1 94.12 91 ASN A C 1
ATOM 692 O O . ASN A 1 91 ? -10.664 -3.709 5.375 1 94.12 91 ASN A O 1
ATOM 696 N N . SER A 1 92 ? -9.992 -3.631 3.297 1 94.81 92 SER A N 1
ATOM 697 C CA . SER A 1 92 ? -11.352 -3.855 2.809 1 94.81 92 SER A CA 1
ATOM 698 C C . SER A 1 92 ? -11.523 -5.281 2.293 1 94.81 92 SER A C 1
ATOM 700 O O . SER A 1 92 ? -12.641 -5.707 1.998 1 94.81 92 SER A O 1
ATOM 702 N N . SER A 1 93 ? -10.461 -6.027 2.158 1 94.75 93 SER A N 1
ATOM 703 C CA . SER A 1 93 ? -10.508 -7.355 1.555 1 94.75 93 SER A CA 1
ATOM 704 C C . SER A 1 93 ? -11.18 -8.359 2.484 1 94.75 93 SER A C 1
ATOM 706 O O . SER A 1 93 ? -10.617 -8.734 3.516 1 94.75 93 SER A O 1
ATOM 708 N N . SER A 1 94 ? -12.305 -8.852 2.1 1 94.62 94 SER A N 1
ATOM 709 C CA . SER A 1 94 ? -13 -9.875 2.875 1 94.62 94 SER A CA 1
ATOM 710 C C . SER A 1 94 ? -12.156 -11.141 2.992 1 94.62 94 SER A C 1
ATOM 712 O O . SER A 1 94 ? -12.164 -11.797 4.031 1 94.62 94 SER A O 1
ATOM 714 N N . LEU A 1 95 ? -11.422 -11.438 1.954 1 96.12 95 LEU A N 1
ATOM 715 C CA . LEU A 1 95 ? -10.586 -12.633 1.97 1 96.12 95 LEU A CA 1
ATOM 716 C C . LEU A 1 95 ? -9.453 -12.492 2.982 1 96.12 95 LEU A C 1
ATOM 718 O O . LEU A 1 95 ? -9.211 -13.406 3.777 1 96.12 95 LEU A O 1
ATOM 722 N N . VAL A 1 96 ? -8.766 -11.344 2.973 1 95.38 96 VAL A N 1
ATOM 723 C CA . VAL A 1 96 ? -7.66 -11.125 3.898 1 95.38 96 VAL A CA 1
ATOM 724 C C . VAL A 1 96 ? -8.18 -11.133 5.336 1 95.38 96 VAL A C 1
ATOM 726 O O . VAL A 1 96 ? -7.582 -11.758 6.215 1 95.38 96 VAL A O 1
ATOM 729 N N . GLN A 1 97 ? -9.312 -10.477 5.555 1 93.56 97 GLN A N 1
ATOM 730 C CA . GLN A 1 97 ? -9.875 -10.375 6.895 1 93.56 97 GLN A CA 1
ATOM 731 C C . GLN A 1 97 ? -10.234 -11.758 7.445 1 93.56 97 GLN A C 1
ATOM 733 O O . GLN A 1 97 ? -10.086 -12.008 8.641 1 93.56 97 GLN A O 1
ATOM 738 N N . LEU A 1 98 ? -10.648 -12.57 6.582 1 95.88 98 LEU A N 1
ATOM 739 C CA . LEU A 1 98 ? -11.031 -13.922 6.984 1 95.88 98 LEU A CA 1
ATOM 740 C C . LEU A 1 98 ? -9.797 -14.805 7.141 1 95.88 98 LEU A C 1
ATOM 742 O O . LEU A 1 98 ? -9.688 -15.562 8.117 1 95.88 98 LEU A O 1
ATOM 746 N N . ALA A 1 99 ? -8.883 -14.758 6.238 1 97.19 99 ALA A N 1
ATOM 747 C CA . ALA A 1 99 ? -7.77 -15.695 6.145 1 97.19 99 ALA A CA 1
ATOM 748 C C . ALA A 1 99 ? -6.688 -15.367 7.168 1 97.19 99 ALA A C 1
ATOM 750 O O . ALA A 1 99 ? -6.035 -16.266 7.703 1 97.19 99 ALA A O 1
ATOM 751 N N . ALA A 1 100 ? -6.48 -14.109 7.453 1 95.25 100 ALA A N 1
ATOM 752 C CA . ALA A 1 100 ? -5.324 -13.664 8.227 1 95.25 100 ALA A CA 1
ATOM 753 C C . ALA A 1 100 ? -5.312 -14.305 9.609 1 95.25 100 ALA A C 1
ATOM 755 O O . ALA A 1 100 ? -4.297 -14.867 10.031 1 95.25 100 ALA A O 1
ATOM 756 N N . PRO A 1 101 ? -6.43 -14.297 10.336 1 95.88 101 PRO A N 1
ATOM 757 C CA . PRO A 1 101 ? -6.398 -14.945 11.656 1 95.88 101 PRO A CA 1
ATOM 758 C C . PRO A 1 101 ? -6.148 -16.453 11.562 1 95.88 101 PRO A C 1
ATOM 760 O O . PRO A 1 101 ? -5.457 -17.016 12.414 1 95.88 101 PRO A O 1
ATOM 763 N N . LEU A 1 102 ? -6.727 -17.094 10.562 1 98.06 102 LEU A N 1
ATOM 764 C CA . LEU A 1 102 ? -6.512 -18.516 10.359 1 98.06 102 LEU A CA 1
ATOM 765 C C . LEU A 1 102 ? -5.055 -18.797 10.016 1 98.06 102 LEU A C 1
ATOM 767 O O . LEU A 1 102 ? -4.48 -19.781 10.484 1 98.06 102 LEU A O 1
ATOM 771 N N . MET A 1 103 ? -4.465 -17.953 9.242 1 97.44 103 MET A N 1
ATOM 772 C CA . MET A 1 103 ? -3.059 -18.062 8.867 1 97.44 103 MET A CA 1
ATOM 773 C C . MET A 1 103 ? -2.15 -17.922 10.078 1 97.44 103 MET A C 1
ATOM 775 O O . MET A 1 103 ? -1.192 -18.672 10.242 1 97.44 103 MET A O 1
ATOM 779 N N . ARG A 1 104 ? -2.445 -16.922 10.883 1 95.94 104 ARG A N 1
ATOM 780 C CA . ARG A 1 104 ? -1.647 -16.688 12.086 1 95.94 104 ARG A CA 1
ATOM 781 C C . ARG A 1 104 ? -1.695 -17.891 13.023 1 95.94 104 ARG A C 1
ATOM 783 O O . ARG A 1 104 ? -0.667 -18.297 13.562 1 95.94 104 ARG A O 1
ATOM 790 N N . GLU A 1 105 ? -2.871 -18.406 13.18 1 96.94 105 GLU A N 1
ATOM 791 C CA . GLU A 1 105 ? -3.035 -19.594 14.016 1 96.94 105 GLU A CA 1
ATOM 792 C C . GLU A 1 105 ? -2.213 -20.766 13.492 1 96.94 105 GLU A C 1
ATOM 794 O O . GLU A 1 105 ? -1.503 -21.422 14.25 1 96.94 105 GLU A O 1
ATOM 799 N N . ALA A 1 106 ? -2.291 -21 12.227 1 97.69 106 ALA A N 1
ATOM 800 C CA . ALA A 1 106 ? -1.545 -22.078 11.609 1 97.69 106 ALA A CA 1
ATOM 801 C C . ALA A 1 106 ? -0.04 -21.859 11.734 1 97.69 106 ALA A C 1
ATOM 803 O O . ALA A 1 106 ? 0.708 -22.797 12.047 1 97.69 106 ALA A O 1
ATOM 804 N N . ALA A 1 107 ? 0.39 -20.641 11.477 1 96.5 107 ALA A N 1
ATOM 805 C CA . ALA A 1 107 ? 1.811 -20.312 11.555 1 96.5 107 ALA A CA 1
ATOM 806 C C . ALA A 1 107 ? 2.361 -20.594 12.953 1 96.5 107 ALA A C 1
ATOM 808 O O . ALA A 1 107 ? 3.43 -21.188 13.094 1 96.5 107 ALA A O 1
ATOM 809 N N . HIS A 1 108 ? 1.628 -20.188 13.922 1 95.44 108 HIS A N 1
ATOM 810 C CA . HIS A 1 108 ? 2.062 -20.375 15.305 1 95.44 108 HIS A CA 1
ATOM 811 C C . HIS A 1 108 ? 2.043 -21.844 15.695 1 95.44 108 HIS A C 1
ATOM 813 O O . HIS A 1 108 ? 2.986 -22.344 16.312 1 95.44 108 HIS A O 1
ATOM 819 N N . ALA A 1 109 ? 0.976 -22.531 15.359 1 96.62 109 ALA A N 1
ATOM 820 C CA . ALA A 1 109 ? 0.819 -23.938 15.734 1 96.62 109 ALA A CA 1
ATOM 821 C C . ALA A 1 109 ? 1.88 -24.797 15.07 1 96.62 109 ALA A C 1
ATOM 823 O O . ALA A 1 109 ? 2.391 -25.75 15.672 1 96.62 109 ALA A O 1
ATOM 824 N N . LEU A 1 110 ? 2.23 -24.422 13.82 1 96.69 110 LEU A N 1
ATOM 825 C CA . LEU A 1 110 ? 3.115 -25.266 13.023 1 96.69 110 LEU A CA 1
ATOM 826 C C . LEU A 1 110 ? 4.543 -24.734 13.055 1 96.69 110 LEU A C 1
ATOM 828 O O . LEU A 1 110 ? 5.477 -25.438 12.633 1 96.69 110 LEU A O 1
ATOM 832 N N . ARG A 1 111 ? 4.707 -23.484 13.547 1 94.88 111 ARG A N 1
ATOM 833 C CA . ARG A 1 111 ? 5.996 -22.797 13.562 1 94.88 111 ARG A CA 1
ATOM 834 C C . ARG A 1 111 ? 6.582 -22.688 12.164 1 94.88 111 ARG A C 1
ATOM 836 O O . ARG A 1 111 ? 7.734 -23.062 11.938 1 94.88 111 ARG A O 1
ATOM 843 N N . VAL A 1 112 ? 5.82 -22.203 11.289 1 96 112 VAL A N 1
ATOM 844 C CA . VAL A 1 112 ? 6.18 -22.016 9.883 1 96 112 VAL A CA 1
ATOM 845 C C . VAL A 1 112 ? 5.723 -20.641 9.398 1 96 112 VAL A C 1
ATOM 847 O O . VAL A 1 112 ? 5.012 -19.938 10.117 1 96 112 VAL A O 1
ATOM 850 N N . ASN A 1 113 ? 6.227 -20.25 8.25 1 95.06 113 ASN A N 1
ATOM 851 C CA . ASN A 1 113 ? 5.676 -19.078 7.566 1 95.06 113 ASN A CA 1
ATOM 852 C C . ASN A 1 113 ? 4.422 -19.438 6.773 1 95.06 113 ASN A C 1
ATOM 854 O O . ASN A 1 113 ? 4.34 -20.5 6.176 1 95.06 113 ASN A O 1
ATOM 858 N N . VAL A 1 114 ? 3.482 -18.578 6.781 1 96.94 114 VAL A N 1
ATOM 859 C CA . VAL A 1 114 ? 2.268 -18.75 5.992 1 96.94 114 VAL A CA 1
ATOM 860 C C . VAL A 1 114 ? 2.027 -17.5 5.148 1 96.94 114 VAL A C 1
ATOM 862 O O . VAL A 1 114 ? 2.137 -16.375 5.645 1 96.94 114 VAL A O 1
ATOM 865 N N . GLY A 1 115 ? 1.775 -17.719 3.893 1 97.12 115 GLY A N 1
ATOM 866 C CA . GLY A 1 115 ? 1.575 -16.594 2.988 1 97.12 115 GLY A CA 1
ATOM 867 C C . GLY A 1 115 ? 0.334 -16.734 2.129 1 97.12 115 GLY A C 1
ATOM 868 O O . GLY A 1 115 ? -0.097 -17.844 1.829 1 97.12 115 GLY A O 1
ATOM 869 N N . LEU A 1 116 ? -0.257 -15.656 1.803 1 98.31 116 LEU A N 1
ATOM 870 C CA . LEU A 1 116 ? -1.316 -15.5 0.811 1 98.31 116 LEU A CA 1
ATOM 871 C C . LEU A 1 116 ? -0.898 -14.531 -0.287 1 98.31 116 LEU A C 1
ATOM 873 O O . LEU A 1 116 ? -0.597 -13.367 -0.01 1 98.31 116 LEU A O 1
ATOM 877 N N . ALA A 1 117 ? -0.856 -15.039 -1.514 1 98.5 117 ALA A N 1
ATOM 878 C CA . ALA A 1 117 ? -0.397 -14.219 -2.631 1 98.5 117 ALA A CA 1
ATOM 879 C C . ALA A 1 117 ? -1.342 -14.336 -3.822 1 98.5 117 ALA A C 1
ATOM 881 O O . ALA A 1 117 ? -2.111 -15.297 -3.92 1 98.5 117 ALA A O 1
ATOM 882 N N . ALA A 1 118 ? -1.314 -13.328 -4.672 1 98.62 118 ALA A N 1
ATOM 883 C CA . ALA A 1 118 ? -2.096 -13.328 -5.906 1 98.62 118 ALA A CA 1
ATOM 884 C C . ALA A 1 118 ? -1.217 -13 -7.109 1 98.62 118 ALA A C 1
ATOM 886 O O . ALA A 1 118 ? -0.188 -12.328 -6.973 1 98.62 118 ALA A O 1
ATOM 887 N N . ALA A 1 119 ? -1.681 -13.445 -8.234 1 98.56 119 ALA A N 1
ATOM 888 C CA . ALA A 1 119 ? -0.908 -13.25 -9.461 1 98.56 119 ALA A CA 1
ATOM 889 C C . ALA A 1 119 ? -1.077 -11.836 -10 1 98.56 119 ALA A C 1
ATOM 891 O O . ALA A 1 119 ? -2.176 -11.281 -9.969 1 98.56 119 ALA A O 1
ATOM 892 N N . ASP A 1 120 ? -0.056 -11.242 -10.461 1 98.12 120 ASP A N 1
ATOM 893 C CA . ASP A 1 120 ? -0.024 -10.031 -11.273 1 98.12 120 ASP A CA 1
ATOM 894 C C . ASP A 1 120 ? 1.037 -10.117 -12.367 1 98.12 120 ASP A C 1
ATOM 896 O O . ASP A 1 120 ? 2.234 -10.055 -12.078 1 98.12 120 ASP A O 1
ATOM 900 N N . ARG A 1 121 ? 0.56 -10.227 -13.539 1 97.12 121 ARG A N 1
ATOM 901 C CA . ARG A 1 121 ? 1.46 -10.422 -14.672 1 97.12 121 ARG A CA 1
ATOM 902 C C . ARG A 1 121 ? 2.342 -11.648 -14.461 1 97.12 121 ARG A C 1
ATOM 904 O O . ARG A 1 121 ? 1.836 -12.758 -14.266 1 97.12 121 ARG A O 1
ATOM 911 N N . ASP A 1 122 ? 3.652 -11.539 -14.445 1 97.88 122 ASP A N 1
ATOM 912 C CA . ASP A 1 122 ? 4.531 -12.711 -14.383 1 97.88 122 ASP A CA 1
ATOM 913 C C . ASP A 1 122 ? 5.086 -12.906 -12.977 1 97.88 122 ASP A C 1
ATOM 915 O O . ASP A 1 122 ? 6.082 -13.609 -12.789 1 97.88 122 ASP A O 1
ATOM 919 N N . GLU A 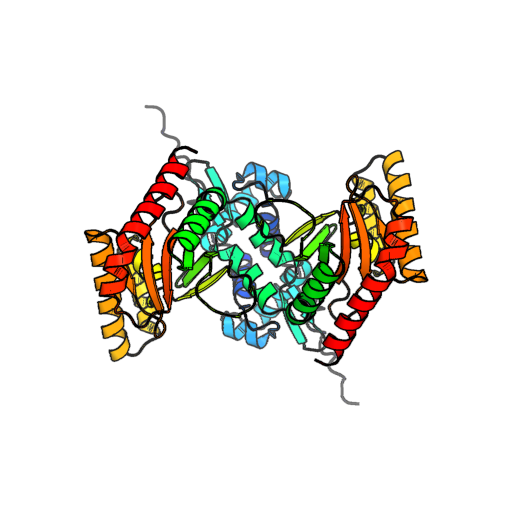1 123 ? 4.473 -12.266 -11.984 1 98.44 123 GLU A N 1
ATOM 920 C CA . GLU A 1 123 ? 4.91 -12.359 -10.594 1 98.44 123 GLU A CA 1
ATOM 921 C C . GLU A 1 123 ? 3.734 -12.648 -9.664 1 98.44 123 GLU A C 1
ATOM 923 O O . GLU A 1 123 ? 2.578 -12.602 -10.086 1 98.44 123 GLU A O 1
ATOM 928 N N . MET A 1 124 ? 4.059 -13.07 -8.461 1 98.5 124 MET A N 1
ATOM 929 C CA . MET A 1 124 ? 3.09 -13.172 -7.375 1 98.5 124 MET A CA 1
ATOM 930 C C . MET A 1 124 ? 3.254 -12.023 -6.383 1 98.5 124 MET A C 1
ATOM 932 O O . MET A 1 124 ? 4.375 -11.602 -6.098 1 98.5 124 MET A O 1
ATOM 936 N N . VAL A 1 125 ? 2.158 -11.539 -5.883 1 98.12 125 VAL A N 1
ATOM 937 C CA . VAL A 1 125 ? 2.154 -10.438 -4.922 1 98.12 125 VAL A CA 1
ATOM 938 C C . VAL A 1 125 ? 1.567 -10.914 -3.596 1 98.12 125 VAL A C 1
ATOM 940 O O . VAL A 1 125 ? 0.424 -11.375 -3.545 1 98.12 125 VAL A O 1
ATOM 943 N N . TYR A 1 126 ? 2.324 -10.75 -2.5 1 97.12 126 TYR A N 1
ATOM 944 C CA . TYR A 1 126 ? 1.818 -11.133 -1.185 1 97.12 126 TYR A CA 1
ATOM 945 C C . TYR A 1 126 ? 0.76 -10.141 -0.705 1 97.12 126 TYR A C 1
ATOM 947 O O . TYR A 1 126 ? 0.994 -8.93 -0.684 1 97.12 126 TYR A O 1
ATOM 955 N N . LEU A 1 127 ? -0.344 -10.672 -0.363 1 96.56 127 LEU A N 1
ATOM 956 C CA . LEU A 1 127 ? -1.335 -9.883 0.353 1 96.56 127 LEU A CA 1
ATOM 957 C C . LEU A 1 127 ? -1.076 -9.914 1.855 1 96.56 127 LEU A C 1
ATOM 959 O O . LEU A 1 127 ? -1.216 -8.891 2.535 1 96.56 127 LEU A O 1
ATOM 963 N N . GLU A 1 128 ? -0.769 -11.062 2.312 1 94.5 128 GLU A N 1
ATOM 964 C CA . GLU A 1 128 ? -0.447 -11.297 3.717 1 94.5 128 GLU A CA 1
ATOM 965 C C . GLU A 1 128 ? 0.694 -12.305 3.857 1 94.5 128 GLU A C 1
ATOM 967 O O . GLU A 1 128 ? 0.767 -13.273 3.107 1 94.5 128 GLU A O 1
ATOM 972 N N . SER A 1 129 ? 1.569 -12.016 4.715 1 94 129 SER A N 1
ATOM 973 C CA . SER A 1 129 ? 2.705 -12.891 4.984 1 94 129 SER A CA 1
ATOM 974 C C . SER A 1 129 ? 3.037 -12.93 6.473 1 94 129 SER A C 1
ATOM 976 O O . SER A 1 129 ? 3.482 -11.93 7.035 1 94 129 SER A O 1
ATOM 978 N N . ILE A 1 130 ? 2.764 -14.016 7.105 1 92.81 130 ILE A N 1
ATOM 979 C CA . ILE A 1 130 ? 3.121 -14.258 8.5 1 92.81 130 ILE A CA 1
ATOM 980 C C . ILE A 1 130 ? 4.453 -15 8.562 1 92.81 130 ILE A C 1
ATOM 982 O O . ILE A 1 130 ? 4.574 -16.109 8.047 1 92.81 130 ILE A O 1
ATOM 986 N N . ARG A 1 131 ? 5.422 -14.359 9.227 1 89.25 131 ARG A N 1
ATOM 987 C CA . ARG A 1 131 ? 6.766 -14.93 9.266 1 89.25 131 ARG A CA 1
ATOM 988 C C . ARG A 1 131 ? 7.172 -15.273 10.695 1 89.25 131 ARG A C 1
ATOM 990 O O . ARG A 1 131 ? 7.188 -14.398 11.57 1 89.25 131 ARG A O 1
ATOM 997 N N . LEU A 1 132 ? 7.344 -16.438 11.133 1 80.06 132 LEU A N 1
ATOM 998 C CA . LEU A 1 132 ? 7.809 -16.812 12.461 1 80.06 132 LEU A CA 1
ATOM 999 C C . LEU A 1 132 ? 9.242 -17.344 12.406 1 80.06 132 LEU A C 1
ATOM 1001 O O . LEU A 1 132 ? 9.938 -17.359 13.422 1 80.06 132 LEU A O 1
ATOM 1005 N N . SER A 1 133 ? 9.539 -18.25 11.5 1 54.16 133 SER A N 1
ATOM 1006 C CA . SER A 1 133 ? 10.836 -18.906 11.57 1 54.16 133 SER A CA 1
ATOM 1007 C C . SER A 1 133 ? 11.961 -17.906 11.797 1 54.16 133 SER A C 1
ATOM 1009 O O . SER A 1 133 ? 13.023 -18.25 12.305 1 54.16 133 SER A O 1
ATOM 1011 N N . ARG A 1 134 ? 12.258 -17.078 10.867 1 49.28 134 ARG A N 1
ATOM 1012 C CA . ARG A 1 134 ? 13.562 -16.422 10.875 1 49.28 134 ARG A CA 1
ATOM 1013 C C . ARG A 1 134 ? 13.641 -15.391 12 1 49.28 134 ARG A C 1
ATOM 1015 O O . ARG A 1 134 ? 12.617 -14.867 12.445 1 49.28 134 ARG A O 1
ATOM 1022 N N . LYS A 1 135 ? 14.984 -15.273 12.547 1 42.75 135 LYS A N 1
ATOM 1023 C CA . LYS A 1 135 ? 15.68 -14.211 13.266 1 42.75 135 LYS A CA 1
ATOM 1024 C C . LYS A 1 135 ? 15.094 -12.836 12.922 1 42.75 135 LYS A C 1
ATOM 1026 O O . LYS A 1 135 ? 14.336 -12.703 11.969 1 42.75 135 LYS A O 1
ATOM 1031 N N . ASN A 1 136 ? 15.977 -11.773 12.828 1 38.09 136 ASN A N 1
ATOM 1032 C CA . ASN A 1 136 ? 16.094 -10.328 12.984 1 38.09 136 ASN A CA 1
ATOM 1033 C C . ASN A 1 136 ? 15.281 -9.586 11.93 1 38.09 136 ASN A C 1
ATOM 1035 O O . ASN A 1 136 ? 15.539 -8.414 11.641 1 38.09 136 ASN A O 1
ATOM 1039 N N . THR A 1 137 ? 15.062 -10.188 10.766 1 39.22 137 THR A N 1
ATOM 1040 C CA . THR A 1 137 ? 15.062 -9.016 9.891 1 39.22 137 THR A CA 1
ATOM 1041 C C . THR A 1 137 ? 13.844 -8.141 10.156 1 39.22 137 THR A C 1
ATOM 1043 O O . THR A 1 137 ? 12.734 -8.648 10.336 1 39.22 137 THR A O 1
ATOM 1046 N N . PRO A 1 138 ? 14.039 -7.027 10.453 1 39.28 138 PRO A N 1
ATOM 1047 C CA . PRO A 1 138 ? 13.07 -5.949 10.656 1 39.28 138 PRO A CA 1
ATOM 1048 C C . PRO A 1 138 ? 11.82 -6.117 9.797 1 39.28 138 PRO A C 1
ATOM 1050 O O . PRO A 1 138 ? 11.875 -6.73 8.727 1 39.28 138 PRO A O 1
ATOM 1053 N N . ARG A 1 139 ? 10.57 -5.801 10.273 1 45.31 139 ARG A N 1
ATOM 1054 C CA . ARG A 1 139 ? 9.164 -5.691 9.898 1 45.31 139 ARG A CA 1
ATOM 1055 C C . ARG A 1 139 ? 9.016 -5.039 8.523 1 45.31 139 ARG A C 1
ATOM 1057 O O . ARG A 1 139 ? 8.93 -3.814 8.422 1 45.31 139 ARG A O 1
ATOM 1064 N N . THR A 1 140 ? 9.867 -5.363 7.527 1 50.72 140 THR A N 1
ATOM 1065 C CA . THR A 1 140 ? 9.508 -4.781 6.238 1 50.72 140 THR A CA 1
ATOM 1066 C C . THR A 1 140 ? 8.078 -5.141 5.859 1 50.72 140 THR A C 1
ATOM 1068 O O . THR A 1 140 ? 7.574 -6.199 6.242 1 50.72 140 THR A O 1
ATOM 1071 N N . VAL A 1 141 ? 7.297 -4.133 5.672 1 52.38 141 VAL A N 1
ATOM 1072 C CA . VAL A 1 141 ? 5.996 -4.391 5.059 1 52.38 141 VAL A CA 1
ATOM 1073 C C . VAL A 1 141 ? 6.129 -5.484 4 1 52.38 141 VAL A C 1
ATOM 1075 O O . VAL A 1 141 ? 6.824 -5.301 2.996 1 52.38 141 VAL A O 1
ATOM 1078 N N . GLN A 1 142 ? 5.727 -6.629 4.324 1 80.19 142 GLN A N 1
ATOM 1079 C CA . GLN A 1 142 ? 5.773 -7.754 3.396 1 80.19 142 GLN A CA 1
ATOM 1080 C C . GLN A 1 142 ? 4.582 -7.734 2.445 1 80.19 142 GLN A C 1
ATOM 1082 O O . GLN A 1 142 ? 4.664 -8.25 1.327 1 80.19 142 GLN A O 1
ATOM 1087 N N . THR A 1 143 ? 3.621 -7.098 2.963 1 89.56 143 THR A N 1
ATOM 1088 C CA . THR A 1 143 ? 2.467 -6.918 2.09 1 89.56 143 THR A CA 1
ATOM 1089 C C . THR A 1 143 ? 2.855 -6.152 0.83 1 89.56 143 THR A C 1
ATOM 1091 O O . THR A 1 143 ? 3.547 -5.133 0.906 1 89.56 143 THR A O 1
ATOM 1094 N N . GLY A 1 144 ? 2.551 -6.703 -0.313 1 95 144 GLY A N 1
ATOM 1095 C CA . GLY A 1 144 ? 2.869 -6.062 -1.58 1 95 144 GLY A CA 1
ATOM 1096 C C . GLY A 1 144 ? 4.18 -6.539 -2.176 1 95 144 GLY A C 1
ATOM 1097 O O . GLY A 1 144 ? 4.516 -6.188 -3.309 1 95 144 GLY A O 1
ATOM 1098 N N . GLN A 1 145 ? 4.922 -7.355 -1.434 1 95.38 145 GLN A N 1
ATOM 1099 C CA . GLN A 1 145 ? 6.172 -7.891 -1.959 1 95.38 145 GLN A CA 1
ATOM 1100 C C . GLN A 1 145 ? 5.926 -8.797 -3.156 1 95.38 145 GLN A C 1
ATOM 1102 O O . GLN A 1 145 ? 5.004 -9.617 -3.141 1 95.38 145 GLN A O 1
ATOM 1107 N N . ARG A 1 146 ? 6.75 -8.664 -4.156 1 96.75 146 ARG A N 1
ATOM 1108 C CA . ARG A 1 146 ? 6.656 -9.484 -5.359 1 96.75 146 ARG A CA 1
ATOM 1109 C C . ARG A 1 146 ? 7.668 -10.625 -5.32 1 96.75 146 ARG A C 1
ATOM 1111 O O . ARG A 1 146 ? 8.797 -10.453 -4.852 1 96.75 146 ARG A O 1
ATOM 1118 N N . VAL A 1 147 ? 7.246 -11.742 -5.797 1 96.75 147 VAL A N 1
ATOM 1119 C CA . VAL A 1 147 ? 8.148 -12.883 -5.973 1 96.75 147 VAL A CA 1
ATOM 1120 C C . VAL A 1 147 ? 7.965 -13.469 -7.371 1 96.75 147 VAL A C 1
ATOM 1122 O O . VAL A 1 147 ? 6.879 -13.398 -7.945 1 96.75 147 VAL A O 1
ATOM 1125 N N . PRO A 1 148 ? 9.016 -14.055 -7.914 1 97.69 148 PRO A N 1
ATOM 1126 C CA . PRO A 1 148 ? 8.906 -14.594 -9.273 1 97.69 148 PRO A CA 1
ATOM 1127 C C . PRO A 1 148 ? 7.961 -15.789 -9.359 1 97.69 148 PRO A C 1
ATOM 1129 O O . PRO A 1 148 ? 8.016 -16.688 -8.516 1 97.69 148 PRO A O 1
ATOM 1132 N N . MET A 1 149 ? 7.168 -15.758 -10.367 1 98.56 149 MET A N 1
ATOM 1133 C CA . MET A 1 149 ? 6.168 -16.797 -10.555 1 98.56 149 MET A CA 1
ATOM 1134 C C . MET A 1 149 ? 6.828 -18.125 -10.922 1 98.56 149 MET A C 1
ATOM 1136 O O . MET A 1 149 ? 6.504 -19.172 -10.344 1 98.56 149 MET A O 1
ATOM 1140 N N . GLU A 1 150 ? 7.773 -18.109 -11.758 1 98.12 150 GLU A N 1
ATOM 1141 C CA . GLU A 1 150 ? 8.297 -19.328 -12.383 1 98.12 150 GLU A CA 1
ATOM 1142 C C . GLU A 1 150 ? 9.141 -20.141 -11.398 1 98.12 150 GLU A C 1
ATOM 1144 O O . GLU A 1 150 ? 9.32 -21.344 -11.578 1 98.12 150 GLU A O 1
ATOM 1149 N N . PHE A 1 151 ? 9.625 -19.438 -10.312 1 97.69 151 PHE A N 1
ATOM 1150 C CA . PHE A 1 151 ? 10.523 -20.141 -9.398 1 97.69 151 PHE A CA 1
ATOM 1151 C C . PHE A 1 151 ? 9.781 -20.562 -8.141 1 97.69 151 PHE A C 1
ATOM 1153 O O . PHE A 1 151 ? 10.219 -21.484 -7.449 1 97.69 151 PHE A O 1
ATOM 1160 N N . THR A 1 152 ? 8.742 -19.922 -7.797 1 98.31 152 THR A N 1
ATOM 1161 C CA . THR A 1 152 ? 8.125 -20.125 -6.488 1 98.31 152 THR A CA 1
ATOM 1162 C C . THR A 1 152 ? 7.008 -21.156 -6.57 1 98.31 152 THR A C 1
ATOM 1164 O O . THR A 1 152 ? 6.375 -21.312 -7.617 1 98.31 152 THR A O 1
ATOM 1167 N N . SER A 1 153 ? 6.801 -21.844 -5.398 1 98.69 153 SER A N 1
ATOM 1168 C CA . SER A 1 153 ? 5.645 -22.719 -5.336 1 98.69 153 SER A CA 1
ATOM 1169 C C . SER A 1 153 ? 4.344 -21.953 -5.547 1 98.69 153 SER A C 1
ATOM 1171 O O . SER A 1 153 ? 3.402 -22.469 -6.152 1 98.69 153 SER A O 1
ATOM 1173 N N . LEU A 1 154 ? 4.27 -20.75 -5.098 1 98.69 154 LEU A N 1
ATOM 1174 C CA . LEU A 1 154 ? 3.107 -19.891 -5.301 1 98.69 154 LEU A CA 1
ATOM 1175 C C . LEU A 1 154 ? 2.797 -19.734 -6.785 1 98.69 154 LEU A C 1
ATOM 1177 O O . LEU A 1 154 ? 1.675 -20 -7.219 1 98.69 154 LEU A O 1
ATOM 1181 N N . GLY A 1 155 ? 3.824 -19.297 -7.5 1 98.88 155 GLY A N 1
ATOM 1182 C CA . GLY A 1 155 ? 3.646 -19.062 -8.922 1 98.88 155 GLY A CA 1
ATOM 1183 C C . GLY A 1 155 ? 3.316 -20.328 -9.703 1 98.88 155 GLY A C 1
ATOM 1184 O O . GLY A 1 155 ? 2.451 -20.312 -10.578 1 98.88 155 GLY A O 1
ATOM 1185 N N . ARG A 1 156 ? 3.982 -21.375 -9.367 1 98.88 156 ARG A N 1
ATOM 1186 C CA . ARG A 1 156 ? 3.756 -22.625 -10.078 1 98.88 156 ARG A CA 1
ATOM 1187 C C . ARG A 1 156 ? 2.371 -23.188 -9.773 1 98.88 156 ARG A C 1
ATOM 1189 O O . ARG A 1 156 ? 1.729 -23.781 -10.648 1 98.88 156 ARG A O 1
ATOM 1196 N N . ALA A 1 157 ? 1.933 -23 -8.547 1 98.94 157 ALA A N 1
ATOM 1197 C CA . ALA A 1 157 ? 0.564 -23.391 -8.211 1 98.94 157 ALA A CA 1
ATOM 1198 C C . ALA A 1 157 ? -0.445 -22.578 -9.023 1 98.94 157 ALA A C 1
ATOM 1200 O O . ALA A 1 157 ? -1.45 -23.125 -9.492 1 98.94 157 ALA A O 1
ATOM 1201 N N . TYR A 1 158 ? -0.228 -21.328 -9.227 1 98.88 158 TYR A N 1
ATOM 1202 C CA . TYR A 1 158 ? -1.091 -20.469 -10.039 1 98.88 158 TYR A CA 1
ATOM 1203 C C . TYR A 1 158 ? -1.107 -20.938 -11.484 1 98.88 158 TYR A C 1
ATOM 1205 O O . TYR A 1 158 ? -2.174 -21.047 -12.102 1 98.88 158 TYR A O 1
ATOM 1213 N N . LEU A 1 159 ? 0.046 -21.172 -12.039 1 98.75 159 LEU A N 1
ATOM 1214 C CA . LEU A 1 159 ? 0.168 -21.609 -13.43 1 98.75 159 LEU A CA 1
ATOM 1215 C C . LEU A 1 159 ? -0.66 -22.859 -13.68 1 98.75 159 LEU A C 1
ATOM 1217 O O . LEU A 1 159 ? -1.128 -23.094 -14.797 1 98.75 159 LEU A O 1
ATOM 1221 N N . ALA A 1 160 ? -0.859 -23.672 -12.664 1 98.5 160 ALA A N 1
ATOM 1222 C CA . ALA A 1 160 ? -1.63 -24.906 -12.781 1 98.5 160 ALA A CA 1
ATOM 1223 C C . ALA A 1 160 ? -3.119 -24.609 -12.93 1 98.5 160 ALA A C 1
ATOM 1225 O O . ALA A 1 160 ? -3.902 -25.5 -13.281 1 98.5 160 ALA A O 1
ATOM 1226 N N . THR A 1 161 ? -3.557 -23.391 -12.633 1 97.94 161 THR A N 1
ATOM 1227 C CA . THR A 1 161 ? -4.984 -23.109 -12.531 1 97.94 161 THR A CA 1
ATOM 1228 C C . THR A 1 161 ? -5.477 -22.344 -13.75 1 97.94 161 THR A C 1
ATOM 1230 O O . THR A 1 161 ? -6.688 -22.219 -13.969 1 97.94 161 THR A O 1
ATOM 1233 N N . ILE A 1 162 ? -4.629 -21.797 -14.555 1 97.56 162 ILE A N 1
ATOM 1234 C CA . ILE A 1 162 ? -5.051 -20.922 -15.641 1 97.56 162 ILE A CA 1
ATOM 1235 C C . ILE A 1 162 ? -5.16 -21.734 -16.938 1 97.56 162 ILE A C 1
ATOM 1237 O O . ILE A 1 162 ? -4.707 -22.875 -17 1 97.56 162 ILE A O 1
ATOM 1241 N N . SER A 1 163 ? -5.789 -21.141 -17.922 1 97.25 163 SER A N 1
ATOM 1242 C CA . SER A 1 163 ? -5.992 -21.844 -19.188 1 97.25 163 SER A CA 1
ATOM 1243 C C . SER A 1 163 ? -4.664 -22.156 -19.875 1 97.25 163 SER A C 1
ATOM 1245 O O . SER A 1 163 ? -3.646 -21.531 -19.578 1 97.25 163 SER A O 1
ATOM 1247 N N . THR A 1 164 ? -4.723 -23.047 -20.766 1 96.88 164 THR A N 1
ATOM 1248 C CA . THR A 1 164 ? -3.537 -23.438 -21.516 1 96.88 164 THR A CA 1
ATOM 1249 C C . THR A 1 164 ? -2.975 -22.25 -22.281 1 96.88 164 THR A C 1
ATOM 1251 O O . THR A 1 164 ? -1.758 -22.047 -22.328 1 96.88 164 THR A O 1
ATOM 1254 N N . ARG A 1 165 ? -3.822 -21.484 -22.828 1 97.56 165 ARG A N 1
ATOM 1255 C CA . ARG A 1 165 ? -3.4 -20.328 -23.609 1 97.56 165 ARG A CA 1
ATOM 1256 C C . ARG A 1 165 ? -2.658 -19.328 -22.734 1 97.56 165 ARG A C 1
ATOM 1258 O O . ARG A 1 165 ? -1.579 -18.859 -23.094 1 97.56 165 ARG A O 1
ATOM 1265 N N . GLU A 1 166 ? -3.256 -19.016 -21.594 1 97.56 166 GLU A N 1
ATOM 1266 C CA . GLU A 1 166 ? -2.631 -18.078 -20.672 1 97.56 166 GLU A CA 1
ATOM 1267 C C . GLU A 1 166 ? -1.295 -18.609 -20.156 1 97.56 166 GLU A C 1
ATOM 1269 O O . GLU A 1 166 ? -0.319 -17.859 -20.062 1 97.56 166 GLU A O 1
ATOM 1274 N N . ARG A 1 167 ? -1.28 -19.859 -19.828 1 98.19 167 ARG A N 1
ATOM 1275 C CA . ARG A 1 167 ? -0.06 -20.484 -19.328 1 98.19 167 ARG A CA 1
ATOM 1276 C C . ARG A 1 167 ? 1.044 -20.453 -20.375 1 98.19 167 ARG A C 1
ATOM 1278 O O . ARG A 1 167 ? 2.197 -20.156 -20.062 1 98.19 167 ARG A O 1
ATOM 1285 N N . GLN A 1 168 ? 0.683 -20.734 -21.609 1 97.75 168 GLN A N 1
ATOM 1286 C CA . GLN A 1 168 ? 1.663 -20.734 -22.688 1 97.75 168 GLN A CA 1
ATOM 1287 C C . GLN A 1 168 ? 2.266 -19.344 -22.891 1 97.75 168 GLN A C 1
ATOM 1289 O O . GLN A 1 168 ? 3.461 -19.219 -23.156 1 97.75 168 GLN A O 1
ATOM 1294 N N . ALA A 1 169 ? 1.438 -18.359 -22.766 1 98.12 169 ALA A N 1
ATOM 1295 C CA . ALA A 1 169 ? 1.93 -17 -22.906 1 98.12 169 ALA A CA 1
ATOM 1296 C C . ALA A 1 169 ? 2.953 -16.672 -21.812 1 98.12 169 ALA A C 1
ATOM 1298 O O . ALA A 1 169 ? 4.004 -16.078 -22.109 1 98.12 169 ALA A O 1
ATOM 1299 N N . LEU A 1 170 ? 2.645 -17.062 -20.594 1 98.56 170 LEU A N 1
ATOM 1300 C CA . LEU A 1 170 ? 3.566 -16.828 -19.484 1 98.56 170 LEU A CA 1
ATOM 1301 C C . LEU A 1 170 ? 4.84 -17.656 -19.656 1 98.56 170 LEU A C 1
ATOM 1303 O O . LEU A 1 170 ? 5.941 -17.141 -19.422 1 98.56 170 LEU A O 1
ATOM 1307 N N . MET A 1 171 ? 4.668 -18.891 -20.109 1 98.5 171 MET A N 1
ATOM 1308 C CA . MET A 1 171 ? 5.82 -19.766 -20.344 1 98.5 171 MET A CA 1
ATOM 1309 C C . MET A 1 171 ? 6.746 -19.172 -21.391 1 98.5 171 MET A C 1
ATOM 1311 O O . MET A 1 171 ? 7.969 -19.219 -21.25 1 98.5 171 MET A O 1
ATOM 1315 N N . ALA A 1 172 ? 6.152 -18.656 -22.422 1 98.12 172 ALA A N 1
ATOM 1316 C CA . ALA A 1 172 ? 6.945 -18.016 -23.469 1 98.12 172 ALA A CA 1
ATOM 1317 C C . ALA A 1 172 ? 7.727 -16.828 -22.922 1 98.12 172 ALA A C 1
ATOM 1319 O O . ALA A 1 172 ? 8.883 -16.609 -23.281 1 98.12 172 ALA A O 1
ATOM 1320 N N . HIS A 1 173 ? 7.082 -16.125 -22.109 1 97.69 173 HIS A N 1
ATOM 1321 C CA . HIS A 1 173 ? 7.719 -14.969 -21.469 1 97.69 173 HIS A CA 1
ATOM 1322 C C . HIS A 1 173 ? 8.883 -15.406 -20.594 1 97.69 173 HIS A C 1
ATOM 1324 O O . HIS A 1 173 ? 9.969 -14.812 -20.656 1 97.69 173 HIS A O 1
ATOM 1330 N N . PHE A 1 174 ? 8.695 -16.438 -19.766 1 98.19 174 PHE A N 1
ATOM 1331 C CA . PHE A 1 174 ? 9.758 -16.953 -18.922 1 98.19 174 PHE A CA 1
ATOM 1332 C C . PHE A 1 174 ? 10.93 -17.438 -19.766 1 98.19 174 PHE A C 1
ATOM 1334 O O . PHE A 1 174 ? 12.086 -17.172 -19.438 1 98.19 174 PHE A O 1
ATOM 1341 N N . LYS A 1 175 ? 10.648 -18.109 -20.797 1 98 175 LYS A N 1
ATOM 1342 C CA . LYS A 1 175 ? 11.664 -18.672 -21.672 1 98 175 LYS A CA 1
ATOM 1343 C C . LYS A 1 175 ? 12.516 -17.578 -22.297 1 98 175 LYS A C 1
ATOM 1345 O O . LYS A 1 175 ? 13.734 -17.719 -22.422 1 98 175 LYS A O 1
ATOM 1350 N N . SER A 1 176 ? 11.891 -16.484 -22.641 1 97.5 176 SER A N 1
ATOM 1351 C CA . SER A 1 176 ? 12.578 -15.391 -23.344 1 97.5 176 SER A CA 1
ATOM 1352 C C . SER A 1 176 ? 13.68 -14.789 -22.484 1 97.5 176 SER A C 1
ATOM 1354 O O . SER A 1 176 ? 14.555 -14.086 -22.984 1 97.5 176 SER A O 1
ATOM 1356 N N . ARG A 1 177 ? 13.742 -15.062 -21.219 1 95.62 177 ARG A N 1
ATOM 1357 C CA . ARG A 1 177 ? 14.68 -14.43 -20.297 1 95.62 177 ARG A CA 1
ATOM 1358 C C . ARG A 1 177 ? 15.781 -15.406 -19.891 1 95.62 177 ARG A C 1
ATOM 1360 O O . ARG A 1 177 ? 16.562 -15.117 -18.984 1 95.62 177 ARG A O 1
ATOM 1367 N N . ARG A 1 178 ? 15.812 -16.562 -20.516 1 95.44 178 ARG A N 1
ATOM 1368 C CA . ARG A 1 178 ? 16.734 -17.625 -20.094 1 95.44 178 ARG A CA 1
ATOM 1369 C C . ARG A 1 178 ? 17.391 -18.281 -21.297 1 95.44 178 ARG A C 1
ATOM 1371 O O . ARG A 1 178 ? 16.828 -18.281 -22.406 1 95.44 178 ARG A O 1
ATOM 1378 N N . CYS A 1 179 ? 18.562 -18.859 -20.969 1 95.75 179 CYS A N 1
ATOM 1379 C CA . CYS A 1 179 ? 19.156 -19.719 -21.984 1 95.75 179 CYS A CA 1
ATOM 1380 C C . CYS A 1 179 ? 18.438 -21.062 -22.031 1 95.75 179 CYS A C 1
ATOM 1382 O O . CYS A 1 179 ? 17.719 -21.422 -21.109 1 95.75 179 CYS A O 1
ATOM 1384 N N . ASP A 1 180 ? 18.688 -21.797 -23.047 1 95.25 180 ASP A N 1
ATOM 1385 C CA . ASP A 1 180 ? 17.953 -23.031 -23.328 1 95.25 180 ASP A CA 1
ATOM 1386 C C . ASP A 1 180 ? 18.156 -24.062 -22.219 1 95.25 180 ASP A C 1
ATOM 1388 O O . ASP A 1 180 ? 17.219 -24.75 -21.828 1 95.25 180 ASP A O 1
ATOM 1392 N N . ALA A 1 181 ? 19.328 -24.219 -21.812 1 95.81 181 ALA A N 1
ATOM 1393 C CA . ALA A 1 181 ? 19.641 -25.219 -20.797 1 95.81 181 ALA A CA 1
ATOM 1394 C C . ALA A 1 181 ? 18.875 -24.953 -19.5 1 95.81 181 ALA A C 1
ATOM 1396 O O . ALA A 1 181 ? 18.281 -25.859 -18.922 1 95.81 181 ALA A O 1
ATOM 1397 N N . ARG A 1 182 ? 18.859 -23.75 -19.031 1 96 182 ARG A N 1
ATOM 1398 C CA . ARG A 1 182 ? 18.156 -23.359 -17.812 1 96 182 ARG A CA 1
ATOM 1399 C C . ARG A 1 182 ? 16.641 -23.469 -18 1 96 182 ARG A C 1
ATOM 1401 O O . ARG A 1 182 ? 15.922 -23.859 -17.078 1 96 182 ARG A O 1
ATOM 1408 N N . TRP A 1 183 ? 16.234 -23.141 -19.188 1 97.31 183 TRP A N 1
ATOM 1409 C CA . TRP A 1 183 ? 14.805 -23.219 -19.484 1 97.31 183 TRP A CA 1
ATOM 1410 C C . TRP A 1 183 ? 14.305 -24.656 -19.422 1 97.31 183 TRP A C 1
ATOM 1412 O O . TRP A 1 183 ? 13.227 -24.922 -18.875 1 97.31 183 TRP A O 1
ATOM 1422 N N . ALA A 1 184 ? 15 -25.547 -20 1 97.25 184 ALA A N 1
ATOM 1423 C CA . ALA A 1 184 ? 14.578 -26.953 -20.016 1 97.25 184 ALA A CA 1
ATOM 1424 C C . ALA A 1 184 ? 14.32 -27.469 -18.609 1 97.25 184 ALA A C 1
ATOM 1426 O O . ALA A 1 184 ? 13.32 -28.156 -18.359 1 97.25 184 ALA A O 1
ATOM 1427 N N . VAL A 1 185 ? 15.188 -27.141 -17.703 1 97.25 185 VAL A N 1
ATOM 1428 C CA . VAL A 1 185 ? 15.047 -27.562 -16.312 1 97.25 185 VAL A CA 1
ATOM 1429 C C . VAL A 1 185 ? 13.82 -26.906 -15.688 1 97.25 185 VAL A C 1
ATOM 1431 O O . VAL A 1 185 ? 12.992 -27.562 -15.07 1 97.25 185 VAL A O 1
ATOM 1434 N N . LEU A 1 186 ? 13.727 -25.609 -15.922 1 97.81 186 LEU A N 1
ATOM 1435 C CA . LEU A 1 186 ? 12.633 -24.844 -15.336 1 97.81 186 LEU A CA 1
ATOM 1436 C C . LEU A 1 186 ? 11.289 -25.297 -15.891 1 97.81 186 LEU A C 1
ATOM 1438 O O . LEU A 1 186 ? 10.32 -25.438 -15.141 1 97.81 186 LEU A O 1
ATOM 1442 N N . GLU A 1 187 ? 11.242 -25.5 -17.156 1 98.12 187 GLU A N 1
ATOM 1443 C CA . GLU A 1 187 ? 10.016 -25.969 -17.812 1 98.12 187 GLU A CA 1
ATOM 1444 C C . GLU A 1 187 ? 9.547 -27.281 -17.203 1 98.12 187 GLU A C 1
ATOM 1446 O O . GLU A 1 187 ? 8.352 -27.469 -16.953 1 98.12 187 GLU A O 1
ATOM 1451 N N . THR A 1 188 ? 10.43 -28.203 -17.031 1 98.25 188 THR A N 1
ATOM 1452 C CA . THR A 1 188 ? 10.117 -29.516 -16.453 1 98.25 188 THR A CA 1
ATOM 1453 C C . THR A 1 188 ? 9.602 -29.359 -15.023 1 98.25 188 THR A C 1
ATOM 1455 O O . THR A 1 188 ? 8.641 -30.031 -14.641 1 98.25 188 THR A O 1
ATOM 1458 N N . GLU A 1 189 ? 10.273 -28.5 -14.273 1 98.06 189 GLU A N 1
ATOM 1459 C CA . GLU A 1 189 ? 9.867 -28.266 -12.891 1 98.06 189 GLU A CA 1
ATOM 1460 C C . GLU A 1 189 ? 8.469 -27.672 -12.82 1 98.06 189 GLU A C 1
ATOM 1462 O O . GLU A 1 189 ? 7.668 -28.062 -11.961 1 98.06 189 GLU A O 1
ATOM 1467 N N . ILE A 1 190 ? 8.172 -26.719 -13.703 1 98.69 190 ILE A N 1
ATOM 1468 C CA . ILE A 1 190 ? 6.855 -26.094 -13.727 1 98.69 190 ILE A CA 1
ATOM 1469 C C . ILE A 1 190 ? 5.801 -27.125 -14.133 1 98.69 190 ILE A C 1
ATOM 1471 O O . ILE A 1 190 ? 4.727 -27.188 -13.531 1 98.69 190 ILE A O 1
ATOM 1475 N N . ALA A 1 191 ? 6.109 -27.922 -15.156 1 98.38 191 ALA A N 1
ATOM 1476 C CA . ALA A 1 191 ? 5.176 -28.953 -15.602 1 98.38 191 ALA A CA 1
ATOM 1477 C C . ALA A 1 191 ? 4.875 -29.938 -14.477 1 98.38 191 ALA A C 1
ATOM 1479 O O . ALA A 1 191 ? 3.727 -30.344 -14.281 1 98.38 191 ALA A O 1
ATOM 1480 N N . ALA A 1 192 ? 5.902 -30.359 -13.828 1 98.5 192 ALA A N 1
ATOM 1481 C CA . ALA A 1 192 ? 5.734 -31.281 -12.711 1 98.5 192 ALA A CA 1
ATOM 1482 C C . ALA A 1 192 ? 4.859 -30.672 -11.617 1 98.5 192 ALA A C 1
ATOM 1484 O O . ALA A 1 192 ? 4.035 -31.359 -11.008 1 98.5 192 ALA A O 1
ATOM 1485 N N . ALA A 1 193 ? 5.082 -29.406 -11.312 1 98.69 193 ALA A N 1
ATOM 1486 C CA . ALA A 1 193 ? 4.285 -28.703 -10.305 1 98.69 193 ALA A CA 1
ATOM 1487 C C . ALA A 1 193 ? 2.816 -28.656 -10.711 1 98.69 193 ALA A C 1
ATOM 1489 O O . ALA A 1 193 ? 1.927 -28.875 -9.891 1 98.69 193 ALA A O 1
ATOM 1490 N N . CYS A 1 194 ? 2.58 -28.328 -11.984 1 98.56 194 CYS A N 1
ATOM 1491 C CA . CYS A 1 194 ? 1.212 -28.281 -12.484 1 98.56 194 CYS A CA 1
ATOM 1492 C C . CYS A 1 194 ? 0.526 -29.641 -12.344 1 98.56 194 CYS A C 1
ATOM 1494 O O . CYS A 1 194 ? -0.632 -29.703 -11.922 1 98.56 194 CYS A O 1
ATOM 1496 N N . GLU A 1 195 ? 1.245 -30.672 -12.68 1 98.5 195 GLU A N 1
ATOM 1497 C CA . GLU A 1 195 ? 0.703 -32.031 -12.539 1 98.5 195 GLU A CA 1
ATOM 1498 C C . GLU A 1 195 ? 0.407 -32.344 -11.078 1 98.5 195 GLU A C 1
ATOM 1500 O O . GLU A 1 195 ? -0.628 -32.938 -10.766 1 98.5 195 GLU A O 1
ATOM 1505 N N . SER A 1 196 ? 1.321 -31.984 -10.219 1 98.75 196 SER A N 1
ATOM 1506 C CA . SER A 1 196 ? 1.142 -32.219 -8.797 1 98.75 196 SER A CA 1
ATOM 1507 C C . SER A 1 196 ? -0.116 -31.547 -8.266 1 98.75 196 SER A C 1
ATOM 1509 O O . SER A 1 196 ? -0.884 -32.156 -7.512 1 98.75 196 SER A O 1
ATOM 1511 N N . VAL A 1 197 ? -0.331 -30.312 -8.641 1 98.81 197 VAL A N 1
ATOM 1512 C CA . VAL A 1 197 ? -1.513 -29.578 -8.203 1 98.81 197 VAL A CA 1
ATOM 1513 C C . VAL A 1 197 ? -2.773 -30.281 -8.703 1 98.81 197 VAL A C 1
ATOM 1515 O O . VAL A 1 197 ? -3.768 -30.375 -7.98 1 98.81 197 VAL A O 1
ATOM 1518 N N . GLN A 1 198 ? -2.744 -30.75 -9.891 1 97.75 198 GLN A N 1
ATOM 1519 C CA . GLN A 1 198 ? -3.895 -31.453 -10.469 1 97.75 198 GLN A CA 1
ATOM 1520 C C . GLN A 1 198 ? -4.18 -32.75 -9.719 1 97.75 198 GLN A C 1
ATOM 1522 O O . GLN A 1 198 ? -5.34 -33.094 -9.492 1 97.75 198 GLN A O 1
ATOM 1527 N N . LEU A 1 199 ? -3.164 -33.406 -9.32 1 98.12 199 LEU A N 1
ATOM 1528 C CA . LEU A 1 199 ? -3.309 -34.719 -8.742 1 98.12 199 LEU A CA 1
ATOM 1529 C C . LEU A 1 199 ? -3.553 -34.656 -7.242 1 98.12 199 LEU A C 1
ATOM 1531 O O . LEU A 1 199 ? -4.359 -35.406 -6.699 1 98.12 199 LEU A O 1
ATOM 1535 N N . THR A 1 200 ? -2.803 -33.781 -6.52 1 98.25 200 THR A N 1
ATOM 1536 C CA . THR A 1 200 ? -2.793 -33.812 -5.062 1 98.25 200 THR A CA 1
ATOM 1537 C C . THR A 1 200 ? -3.336 -32.5 -4.484 1 98.25 200 THR A C 1
ATOM 1539 O O . THR A 1 200 ? -3.598 -32.406 -3.285 1 98.25 200 THR A O 1
ATOM 1542 N N . GLY A 1 201 ? -3.457 -31.453 -5.352 1 98.56 201 GLY A N 1
ATOM 1543 C CA . GLY A 1 201 ? -3.994 -30.188 -4.91 1 98.56 201 GLY A CA 1
ATOM 1544 C C . GLY A 1 201 ? -2.922 -29.203 -4.473 1 98.56 201 GLY A C 1
ATOM 1545 O O . GLY A 1 201 ? -3.227 -28.078 -4.082 1 98.56 201 GLY A O 1
ATOM 1546 N N . TYR A 1 202 ? -1.669 -29.641 -4.469 1 98.88 202 TYR A N 1
ATOM 1547 C CA . TYR A 1 202 ? -0.587 -28.766 -4.047 1 98.88 202 TYR A CA 1
ATOM 1548 C C . TYR A 1 202 ? 0.685 -29.031 -4.836 1 98.88 202 TYR A C 1
ATOM 1550 O O . TYR A 1 202 ? 0.771 -30.031 -5.555 1 98.88 202 TYR A O 1
ATOM 1558 N N . CYS A 1 203 ? 1.655 -28.109 -4.73 1 98.88 203 CYS A N 1
ATOM 1559 C CA . CYS A 1 203 ? 3.006 -28.328 -5.234 1 98.88 203 CYS A CA 1
ATOM 1560 C C . CYS A 1 203 ? 4.043 -27.75 -4.285 1 98.88 203 CYS A C 1
ATOM 1562 O O . CYS A 1 203 ? 3.703 -27 -3.371 1 98.88 203 CYS A O 1
ATOM 1564 N N . ALA A 1 204 ? 5.242 -28.188 -4.449 1 98.69 204 ALA A N 1
ATOM 1565 C CA . ALA A 1 204 ? 6.348 -27.734 -3.615 1 98.69 204 ALA A CA 1
ATOM 1566 C C . ALA A 1 204 ? 7.512 -27.234 -4.473 1 98.69 204 ALA A C 1
ATOM 1568 O O . ALA A 1 204 ? 7.664 -27.656 -5.621 1 98.69 204 ALA A O 1
ATOM 1569 N N . ALA A 1 205 ? 8.227 -26.328 -3.934 1 97.88 205 ALA A N 1
ATOM 1570 C CA . ALA A 1 205 ? 9.43 -25.828 -4.594 1 97.88 205 ALA A CA 1
ATOM 1571 C C . ALA A 1 205 ? 10.438 -25.297 -3.572 1 97.88 205 ALA A C 1
ATOM 1573 O O . ALA A 1 205 ? 10.078 -25.031 -2.42 1 97.88 205 ALA A O 1
ATOM 1574 N N . SER A 1 206 ? 11.664 -25.266 -3.955 1 95.75 206 SER A N 1
ATOM 1575 C CA . SER A 1 206 ? 12.758 -24.656 -3.207 1 95.75 206 SER A CA 1
ATOM 1576 C C . SER A 1 206 ? 13.539 -23.672 -4.074 1 95.75 206 SER A C 1
ATOM 1578 O O . SER A 1 206 ? 14.594 -24 -4.609 1 95.75 206 SER A O 1
ATOM 1580 N N . TRP A 1 207 ? 13.031 -22.469 -4.141 1 90.81 207 TRP A N 1
ATOM 1581 C CA . TRP A 1 207 ? 13.648 -21.422 -4.949 1 90.81 207 TRP A CA 1
ATOM 1582 C C . TRP A 1 207 ? 14.938 -20.922 -4.305 1 90.81 207 TRP A C 1
ATOM 1584 O O . TRP A 1 207 ? 15.938 -20.688 -4.996 1 90.81 207 TRP A O 1
ATOM 1594 N N . GLN A 1 208 ? 14.891 -20.703 -2.98 1 90.88 208 GLN A N 1
ATOM 1595 C CA . GLN A 1 208 ? 16.078 -20.312 -2.227 1 90.88 208 GLN A CA 1
ATOM 1596 C C . GLN A 1 208 ? 16.656 -21.484 -1.445 1 90.88 208 GLN A C 1
ATOM 1598 O O . GLN A 1 208 ? 15.906 -22.344 -0.974 1 90.88 208 GLN A O 1
ATOM 1603 N N . ALA A 1 209 ? 17.953 -21.422 -1.238 1 87.81 209 ALA A N 1
ATOM 1604 C CA . ALA A 1 209 ? 18.609 -22.5 -0.511 1 87.81 209 ALA A CA 1
ATOM 1605 C C . ALA A 1 209 ? 18.047 -22.641 0.896 1 87.81 209 ALA A C 1
ATOM 1607 O O . ALA A 1 209 ? 17.844 -21.641 1.599 1 87.81 209 ALA A O 1
ATOM 1608 N N . GLU A 1 210 ? 17.719 -23.797 1.224 1 89.75 210 GLU A N 1
ATOM 1609 C CA . GLU A 1 210 ? 17.266 -24.203 2.551 1 89.75 210 GLU A CA 1
ATOM 1610 C C . GLU A 1 210 ? 15.898 -23.609 2.877 1 89.75 210 GLU A C 1
ATOM 1612 O O . GLU A 1 210 ? 15.57 -23.406 4.047 1 89.75 210 GLU A O 1
ATOM 1617 N N . VAL A 1 211 ? 15.227 -23.172 1.836 1 94.12 211 VAL A N 1
ATOM 1618 C CA . VAL A 1 211 ? 13.836 -22.766 2.031 1 94.12 211 VAL A CA 1
ATOM 1619 C C . VAL A 1 211 ? 12.914 -23.625 1.179 1 94.12 211 VAL A C 1
ATOM 1621 O O . VAL A 1 211 ? 13.078 -23.703 -0.042 1 94.12 211 VAL A O 1
ATOM 1624 N N . VAL A 1 212 ? 12.055 -24.297 1.785 1 96.69 212 VAL A N 1
ATOM 1625 C CA . VAL A 1 212 ? 11.07 -25.125 1.081 1 96.69 212 VAL A CA 1
ATOM 1626 C C . VAL A 1 212 ? 9.68 -24.531 1.277 1 96.69 212 VAL A C 1
ATOM 1628 O O . VAL A 1 212 ? 9.32 -24.125 2.385 1 96.69 212 VAL A O 1
ATOM 1631 N N . ALA A 1 213 ? 8.953 -24.406 0.182 1 98.06 213 ALA A N 1
ATOM 1632 C CA . ALA A 1 213 ? 7.59 -23.891 0.246 1 98.06 213 ALA A CA 1
ATOM 1633 C C . ALA A 1 213 ? 6.613 -24.859 -0.432 1 98.06 213 ALA A C 1
ATOM 1635 O O . ALA A 1 213 ? 6.93 -25.453 -1.467 1 98.06 213 ALA A O 1
ATOM 1636 N N . ILE A 1 214 ? 5.473 -25.016 0.158 1 98.81 214 ILE A N 1
ATOM 1637 C CA . ILE A 1 214 ? 4.352 -25.766 -0.407 1 98.81 214 ILE A CA 1
ATOM 1638 C C . ILE A 1 214 ? 3.166 -24.828 -0.627 1 98.81 214 ILE A C 1
ATOM 1640 O O . ILE A 1 214 ? 2.859 -23.984 0.227 1 98.81 214 ILE A O 1
ATOM 1644 N N . SER A 1 215 ? 2.521 -24.953 -1.777 1 98.94 215 SER A N 1
ATOM 1645 C CA . SER A 1 215 ? 1.465 -24 -2.121 1 98.94 215 SER A CA 1
ATOM 1646 C C . SER A 1 215 ? 0.237 -24.719 -2.67 1 98.94 215 SER A C 1
ATOM 1648 O O . SER A 1 215 ? 0.351 -25.812 -3.24 1 98.94 215 SER A O 1
ATOM 1650 N N . THR A 1 216 ? -0.88 -24.141 -2.475 1 98.94 216 THR A N 1
ATOM 1651 C CA . THR A 1 216 ? -2.145 -24.641 -3 1 98.94 216 THR A CA 1
ATOM 1652 C C . THR A 1 216 ? -3.023 -23.484 -3.486 1 98.94 216 THR A C 1
ATOM 1654 O O . THR A 1 216 ? -3.057 -22.422 -2.867 1 98.94 216 THR A O 1
ATOM 1657 N N . PRO A 1 217 ? -3.674 -23.672 -4.652 1 98.75 217 PRO A N 1
ATOM 1658 C CA . PRO A 1 217 ? -4.676 -22.672 -5.051 1 98.75 217 PRO A CA 1
ATOM 1659 C C . PRO A 1 217 ? -5.895 -22.656 -4.133 1 98.75 217 PRO A C 1
ATOM 1661 O O . PRO A 1 217 ? -6.324 -23.719 -3.66 1 98.75 217 PRO A O 1
ATOM 1664 N N . LEU A 1 218 ? -6.441 -21.516 -3.83 1 97.62 218 LEU A N 1
ATOM 1665 C CA . LEU A 1 218 ? -7.621 -21.438 -2.977 1 97.62 218 LEU A CA 1
ATOM 1666 C C . LEU A 1 218 ? -8.875 -21.828 -3.754 1 97.62 218 LEU A C 1
ATOM 1668 O O . LEU A 1 218 ? -9.805 -22.406 -3.193 1 97.62 218 LEU A O 1
ATOM 1672 N N . GLY A 1 219 ? -8.922 -21.438 -5.07 1 94.56 219 GLY A N 1
ATOM 1673 C CA . GLY A 1 219 ? -10.047 -21.828 -5.906 1 94.56 219 GLY A CA 1
ATOM 1674 C C . GLY A 1 219 ? -11.344 -21.141 -5.527 1 94.56 219 GLY A C 1
ATOM 1675 O O . GLY A 1 219 ? -12.43 -21.672 -5.762 1 94.56 219 GLY A O 1
ATOM 1676 N N . ILE A 1 220 ? -11.273 -20.062 -4.844 1 93.12 220 ILE A N 1
ATOM 1677 C CA . ILE A 1 220 ? -12.453 -19.297 -4.445 1 93.12 220 ILE A CA 1
ATOM 1678 C C . ILE A 1 220 ? -12.922 -18.422 -5.605 1 93.12 220 ILE A C 1
ATOM 1680 O O . ILE A 1 220 ? -12.109 -17.797 -6.281 1 93.12 220 ILE A O 1
ATOM 1684 N N . ARG A 1 221 ? -14.234 -18.391 -5.777 1 87.56 221 ARG A N 1
ATOM 1685 C CA . ARG A 1 221 ? -14.797 -17.562 -6.84 1 87.56 221 ARG A CA 1
ATOM 1686 C C . ARG A 1 221 ? -14.359 -16.109 -6.695 1 87.56 221 ARG A C 1
ATOM 1688 O O . ARG A 1 221 ? -14.383 -15.555 -5.594 1 87.56 221 ARG A O 1
ATOM 1695 N N . ASN A 1 222 ? -13.891 -15.43 -7.742 1 86.12 222 ASN A N 1
ATOM 1696 C CA . ASN A 1 222 ? -13.422 -14.055 -7.844 1 86.12 222 ASN A CA 1
ATOM 1697 C C . ASN A 1 222 ? -12.039 -13.883 -7.223 1 86.12 222 ASN A C 1
ATOM 1699 O O . ASN A 1 222 ? -11.523 -12.773 -7.137 1 86.12 222 ASN A O 1
ATOM 1703 N N . TYR A 1 223 ? -11.5 -14.953 -6.676 1 93.25 223 TYR A N 1
ATOM 1704 C CA . TYR A 1 223 ? -10.148 -14.969 -6.137 1 93.25 223 TYR A CA 1
ATOM 1705 C C . TYR A 1 223 ? -9.352 -16.141 -6.691 1 93.25 223 TYR A C 1
ATOM 1707 O O . TYR A 1 223 ? -8.586 -16.781 -5.965 1 93.25 223 TYR A O 1
ATOM 1715 N N . GLN A 1 224 ? -9.578 -16.422 -7.926 1 92.88 224 GLN A N 1
ATOM 1716 C CA . GLN A 1 224 ? -9 -17.594 -8.57 1 92.88 224 GLN A CA 1
ATOM 1717 C C . GLN A 1 224 ? -7.48 -17.484 -8.664 1 92.88 224 GLN A C 1
ATOM 1719 O O . GLN A 1 224 ? -6.777 -18.484 -8.727 1 92.88 224 GLN A O 1
ATOM 1724 N N . ASP A 1 225 ? -6.977 -16.281 -8.625 1 96.69 225 ASP A N 1
ATOM 1725 C CA . ASP A 1 225 ? -5.543 -16.078 -8.773 1 96.69 225 ASP A CA 1
ATOM 1726 C C . ASP A 1 225 ? -4.84 -16.078 -7.418 1 96.69 225 ASP A C 1
ATOM 1728 O O . ASP A 1 225 ? -3.646 -15.781 -7.332 1 96.69 225 ASP A O 1
ATOM 1732 N N . HIS A 1 226 ? -5.535 -16.344 -6.332 1 98.38 226 HIS A N 1
ATOM 1733 C CA . HIS A 1 226 ? -4.98 -16.297 -4.984 1 98.38 226 HIS A CA 1
ATOM 1734 C C . HIS A 1 226 ? -4.457 -17.672 -4.566 1 98.38 226 HIS A C 1
ATOM 1736 O O . HIS A 1 226 ? -5.16 -18.672 -4.707 1 98.38 226 HIS A O 1
ATOM 1742 N N . ILE A 1 227 ? -3.264 -17.734 -4.098 1 98.88 227 ILE A N 1
ATOM 1743 C CA . ILE A 1 227 ? -2.545 -18.938 -3.727 1 98.88 227 ILE A CA 1
ATOM 1744 C C . ILE A 1 227 ? -2.096 -18.844 -2.27 1 98.88 227 ILE A C 1
ATOM 1746 O O . ILE A 1 227 ? -1.623 -17.797 -1.823 1 98.88 227 ILE A O 1
ATOM 1750 N N . LEU A 1 228 ? -2.303 -19.891 -1.565 1 98.88 228 LEU A N 1
ATOM 1751 C CA . LEU A 1 228 ? -1.884 -20.047 -0.176 1 98.88 228 LEU A CA 1
ATOM 1752 C C . LEU A 1 228 ? -0.609 -20.875 -0.077 1 98.88 228 LEU A C 1
ATOM 1754 O O . LEU A 1 228 ? -0.447 -21.859 -0.802 1 98.88 228 LEU A O 1
ATOM 1758 N N . ASN A 1 229 ? 0.334 -20.484 0.876 1 98.44 229 ASN A N 1
ATOM 1759 C CA . ASN A 1 229 ? 1.511 -21.344 0.989 1 98.44 229 ASN A CA 1
ATOM 1760 C C . ASN A 1 229 ? 2.006 -21.422 2.43 1 98.44 229 ASN A C 1
ATOM 1762 O O . ASN A 1 229 ? 1.661 -20.578 3.26 1 98.44 229 ASN A O 1
ATOM 1766 N N . ILE A 1 230 ? 2.631 -22.453 2.75 1 97.94 230 ILE A N 1
ATOM 1767 C CA . ILE A 1 230 ? 3.486 -22.641 3.914 1 97.94 230 ILE A CA 1
ATOM 1768 C C . ILE A 1 230 ? 4.945 -22.734 3.473 1 97.94 230 ILE A C 1
ATOM 1770 O O . ILE A 1 230 ? 5.258 -23.375 2.467 1 97.94 230 ILE A O 1
ATOM 1774 N N . SER A 1 231 ? 5.836 -22.078 4.234 1 96.62 231 SER A N 1
ATOM 1775 C CA . SER A 1 231 ? 7.262 -22.188 3.947 1 96.62 231 SER A CA 1
ATOM 1776 C C . SER A 1 231 ? 8.086 -22.219 5.23 1 96.62 231 SER A C 1
ATOM 1778 O O . SER A 1 231 ? 7.605 -21.828 6.293 1 96.62 231 SER A O 1
ATOM 1780 N N . LEU A 1 232 ? 9.281 -22.734 5.129 1 94.44 232 LEU A N 1
ATOM 1781 C CA . LEU A 1 232 ? 10.203 -22.75 6.258 1 94.44 232 LEU A CA 1
ATOM 1782 C C . LEU A 1 232 ? 11.641 -22.938 5.785 1 94.44 232 LEU A C 1
ATOM 1784 O O . LEU A 1 232 ? 11.883 -23.516 4.727 1 94.44 232 LEU A O 1
ATOM 1788 N N . SER A 1 233 ? 12.492 -22.406 6.566 1 93 233 SER A N 1
ATOM 1789 C CA . SER A 1 233 ? 13.914 -22.688 6.406 1 93 233 SER A CA 1
ATOM 1790 C C . SER A 1 233 ? 14.289 -24 7.078 1 93 233 SER A C 1
ATOM 1792 O O . SER A 1 233 ? 14.117 -24.172 8.289 1 93 233 SER A O 1
ATOM 1794 N N . THR A 1 234 ? 14.82 -24.906 6.305 1 93.62 234 THR A N 1
ATOM 1795 C CA . THR A 1 234 ? 15.102 -26.234 6.848 1 93.62 234 THR A CA 1
ATOM 1796 C C . THR A 1 234 ? 16.109 -26.969 5.977 1 93.62 234 THR A C 1
ATOM 1798 O O . THR A 1 234 ? 16.125 -26.812 4.754 1 93.62 234 THR A O 1
ATOM 1801 N N . PRO A 1 235 ? 16.922 -27.75 6.609 1 93.12 235 PRO A N 1
ATOM 1802 C CA . PRO A 1 235 ? 17.812 -28.609 5.836 1 93.12 235 PRO A CA 1
ATOM 1803 C C . PRO A 1 235 ? 17.109 -29.859 5.312 1 93.12 235 PRO A C 1
ATOM 1805 O O . PRO A 1 235 ? 17.719 -30.656 4.574 1 93.12 235 PRO A O 1
ATOM 1808 N N . GLN A 1 236 ? 15.898 -30.031 5.68 1 94.25 236 GLN A N 1
ATOM 1809 C CA . GLN A 1 236 ? 15.172 -31.234 5.273 1 94.25 236 GLN A CA 1
ATOM 1810 C C . GLN A 1 236 ? 14.852 -31.203 3.779 1 94.25 236 GLN A C 1
ATOM 1812 O O . GLN A 1 236 ? 14.828 -30.125 3.168 1 94.25 236 GLN A O 1
ATOM 1817 N N . SER A 1 237 ? 14.609 -32.344 3.283 1 95 237 SER A N 1
ATOM 1818 C CA . SER A 1 237 ? 14.258 -32.469 1.87 1 95 237 SER A CA 1
ATOM 1819 C C . SER A 1 237 ? 12.844 -31.984 1.601 1 95 237 SER A C 1
ATOM 1821 O O . SER A 1 237 ? 12.023 -31.891 2.518 1 95 237 SER A O 1
ATOM 1823 N N . ILE A 1 238 ? 12.562 -31.719 0.339 1 96.81 238 ILE A N 1
ATOM 1824 C CA . ILE A 1 238 ? 11.234 -31.297 -0.081 1 96.81 238 ILE A CA 1
ATOM 1825 C C . ILE A 1 238 ? 10.211 -32.375 0.294 1 96.81 238 ILE A C 1
ATOM 1827 O O . ILE A 1 238 ? 9.133 -32.062 0.799 1 96.81 238 ILE A O 1
ATOM 1831 N N . ASP A 1 239 ? 10.602 -33.625 0.093 1 96.94 239 ASP A N 1
ATOM 1832 C CA . ASP A 1 239 ? 9.695 -34.719 0.388 1 96.94 239 ASP A CA 1
ATOM 1833 C C . ASP A 1 239 ? 9.328 -34.75 1.871 1 96.94 239 ASP A C 1
ATOM 1835 O O . ASP A 1 239 ? 8.18 -35.031 2.229 1 96.94 239 ASP A O 1
ATOM 1839 N N . ALA A 1 240 ? 10.297 -34.531 2.682 1 97.62 240 ALA A N 1
ATOM 1840 C CA . ALA A 1 240 ? 10.062 -34.5 4.125 1 97.62 240 ALA A CA 1
ATOM 1841 C C . ALA A 1 240 ? 9.109 -33.375 4.512 1 97.62 240 ALA A C 1
ATOM 1843 O O . ALA A 1 240 ? 8.234 -33.562 5.352 1 97.62 240 ALA A O 1
ATOM 1844 N N . VAL A 1 241 ? 9.352 -32.281 3.906 1 97.44 241 VAL A N 1
ATOM 1845 C CA . VAL A 1 241 ? 8.516 -31.109 4.188 1 97.44 241 VAL A CA 1
ATOM 1846 C C . VAL A 1 241 ? 7.094 -31.359 3.693 1 97.44 241 VAL A C 1
ATOM 1848 O O . VAL A 1 241 ? 6.125 -31.047 4.391 1 97.44 241 VAL A O 1
ATOM 1851 N N . VAL A 1 242 ? 6.957 -31.922 2.559 1 98.25 242 VAL A N 1
ATOM 1852 C CA . VAL A 1 242 ? 5.648 -32.219 1.987 1 98.25 242 VAL A CA 1
ATOM 1853 C C . VAL A 1 242 ? 4.898 -33.188 2.904 1 98.25 242 VAL A C 1
ATOM 1855 O O . VAL A 1 242 ? 3.719 -33 3.195 1 98.25 242 VAL A O 1
ATOM 1858 N N . THR A 1 243 ? 5.566 -34.188 3.344 1 98.25 243 THR A N 1
ATOM 1859 C CA . THR A 1 243 ? 4.953 -35.188 4.207 1 98.25 243 THR A CA 1
ATOM 1860 C C . THR A 1 243 ? 4.398 -34.562 5.473 1 98.25 243 THR A C 1
ATOM 1862 O O . THR A 1 243 ? 3.32 -34.938 5.941 1 98.25 243 THR A O 1
ATOM 1865 N N . ARG A 1 244 ? 5.07 -33.594 5.902 1 98.19 244 ARG A N 1
ATOM 1866 C CA . ARG A 1 244 ? 4.73 -33.031 7.195 1 98.19 244 ARG A CA 1
ATOM 1867 C C . ARG A 1 244 ? 3.688 -31.922 7.043 1 98.19 244 ARG A C 1
ATOM 1869 O O . ARG A 1 244 ? 2.832 -31.734 7.91 1 98.19 244 ARG A O 1
ATOM 1876 N N . TYR A 1 245 ? 3.738 -31.156 5.953 1 98.5 245 TYR A N 1
ATOM 1877 C CA . TYR A 1 245 ? 3.031 -29.891 6 1 98.5 245 TYR A CA 1
ATOM 1878 C C . TYR A 1 245 ? 1.981 -29.797 4.898 1 98.5 245 TYR A C 1
ATOM 1880 O O . TYR A 1 245 ? 1.173 -28.875 4.871 1 98.5 245 TYR A O 1
ATOM 1888 N N . ALA A 1 246 ? 1.957 -30.734 3.912 1 98.69 246 ALA A N 1
ATOM 1889 C CA . ALA A 1 246 ? 0.939 -30.688 2.867 1 98.69 246 ALA A CA 1
ATOM 1890 C C . ALA A 1 246 ? -0.462 -30.812 3.459 1 98.69 246 ALA A C 1
ATOM 1892 O O . ALA A 1 246 ? -1.372 -30.062 3.076 1 98.69 246 ALA A O 1
ATOM 1893 N N . GLY A 1 247 ? -0.647 -31.75 4.344 1 98.62 247 GLY A N 1
ATOM 1894 C CA . GLY A 1 247 ? -1.924 -31.922 5.02 1 98.62 247 GLY A CA 1
ATOM 1895 C C . GLY A 1 247 ? -2.402 -30.656 5.715 1 98.62 247 GLY A C 1
ATOM 1896 O O . GLY A 1 247 ? -3.488 -30.156 5.422 1 98.62 247 GLY A O 1
ATOM 1897 N N . PRO A 1 248 ? -1.534 -30.156 6.641 1 98.69 248 PRO A N 1
ATOM 1898 C CA . PRO A 1 248 ? -1.888 -28.922 7.336 1 98.69 248 PRO A CA 1
ATOM 1899 C C . PRO A 1 248 ? -2.211 -27.781 6.379 1 98.69 248 PRO A C 1
ATOM 1901 O O . PRO A 1 248 ? -3.115 -26.984 6.645 1 98.69 248 PRO A O 1
ATOM 1904 N N . LEU A 1 249 ? -1.476 -27.656 5.285 1 98.88 249 LEU A N 1
ATOM 1905 C CA . LEU A 1 249 ? -1.756 -26.625 4.293 1 98.88 249 LEU A CA 1
ATOM 1906 C C . LEU A 1 249 ? -3.154 -26.797 3.709 1 98.88 249 LEU A C 1
ATOM 1908 O O . LEU A 1 249 ? -3.908 -25.828 3.596 1 98.88 249 LEU A O 1
ATOM 1912 N N . MET A 1 250 ? -3.457 -28.016 3.342 1 98.81 250 MET A N 1
ATOM 1913 C CA . MET A 1 250 ? -4.754 -28.281 2.725 1 98.81 250 MET A CA 1
ATOM 1914 C C . MET A 1 250 ? -5.887 -28.047 3.713 1 98.81 250 MET A C 1
ATOM 1916 O O . MET A 1 250 ? -6.949 -27.547 3.338 1 98.81 250 MET A O 1
ATOM 1920 N N . VAL A 1 251 ? -5.676 -28.359 4.984 1 98.69 251 VAL A N 1
ATOM 1921 C CA . VAL A 1 251 ? -6.672 -28.125 6.027 1 98.69 251 VAL A CA 1
ATOM 1922 C C . VAL A 1 251 ? -6.902 -26.625 6.184 1 98.69 251 VAL A C 1
ATOM 1924 O O . VAL A 1 251 ? -8.047 -26.172 6.289 1 98.69 251 VAL A O 1
ATOM 1927 N N . LEU A 1 252 ? -5.816 -25.891 6.195 1 98.75 252 LEU A N 1
ATOM 1928 C CA . LEU A 1 252 ? -5.926 -24.438 6.289 1 98.75 252 LEU A CA 1
ATOM 1929 C C . LEU A 1 252 ? -6.695 -23.875 5.102 1 98.75 252 LEU A C 1
ATOM 1931 O O . LEU A 1 252 ? -7.574 -23.031 5.273 1 98.75 252 LEU A O 1
ATOM 1935 N N . ALA A 1 253 ? -6.367 -24.328 3.922 1 98.69 253 ALA A N 1
ATOM 1936 C CA . ALA A 1 253 ? -7.059 -23.891 2.715 1 98.69 253 ALA A CA 1
ATOM 1937 C C . ALA A 1 253 ? -8.555 -24.188 2.797 1 98.69 253 ALA A C 1
ATOM 1939 O O . ALA A 1 253 ? -9.383 -23.359 2.432 1 98.69 253 ALA A O 1
ATOM 1940 N N . ASP A 1 254 ? -8.883 -25.359 3.279 1 98.12 254 ASP A N 1
ATOM 1941 C CA . ASP A 1 254 ? -10.281 -25.75 3.41 1 98.12 254 ASP A CA 1
ATOM 1942 C C . ASP A 1 254 ? -11.023 -24.859 4.395 1 98.12 254 ASP A C 1
ATOM 1944 O O . ASP A 1 254 ? -12.172 -24.484 4.16 1 98.12 254 ASP A O 1
ATOM 1948 N N . LYS A 1 255 ? -10.375 -24.547 5.504 1 98 255 LYS A N 1
ATOM 1949 C CA . LYS A 1 255 ? -10.977 -23.641 6.484 1 98 255 LYS A CA 1
ATOM 1950 C C . LYS A 1 255 ? -11.266 -22.281 5.871 1 98 255 LYS A C 1
ATOM 1952 O O . LYS A 1 255 ? -12.328 -21.703 6.102 1 98 255 LYS A O 1
ATOM 1957 N N . ILE A 1 256 ? -10.336 -21.781 5.07 1 98 256 ILE A N 1
ATOM 1958 C CA . ILE A 1 256 ? -10.492 -20.469 4.438 1 98 256 ILE A CA 1
ATOM 1959 C C . ILE A 1 256 ? -11.625 -20.531 3.414 1 98 256 ILE A C 1
ATOM 1961 O O . ILE A 1 256 ? -12.484 -19.641 3.381 1 98 256 ILE A O 1
ATOM 1965 N N . ARG A 1 257 ? -11.648 -21.562 2.596 1 96.75 257 ARG A N 1
ATOM 1966 C CA . ARG A 1 257 ? -12.703 -21.734 1.599 1 96.75 257 ARG A CA 1
ATOM 1967 C C . ARG A 1 257 ? -14.078 -21.812 2.258 1 96.75 257 ARG A C 1
ATOM 1969 O O . ARG A 1 257 ? -15.016 -21.156 1.812 1 96.75 257 ARG A O 1
ATOM 1976 N N . ALA A 1 258 ? -14.195 -22.562 3.305 1 95.19 258 ALA A N 1
ATOM 1977 C CA . ALA A 1 258 ? -15.461 -22.75 4.004 1 95.19 258 ALA A CA 1
ATOM 1978 C C . ALA A 1 258 ? -15.945 -21.438 4.625 1 95.19 258 ALA A C 1
ATOM 1980 O O . ALA A 1 258 ? -17.141 -21.156 4.621 1 95.19 258 ALA A O 1
ATOM 1981 N N . GLY A 1 259 ? -15.047 -20.719 5.168 1 91.06 259 GLY A N 1
ATOM 1982 C CA . GLY A 1 259 ? -15.398 -19.438 5.77 1 91.06 259 GLY A CA 1
ATOM 1983 C C . GLY A 1 259 ? -15.898 -18.422 4.758 1 91.06 259 GLY A C 1
ATOM 1984 O O . GLY A 1 259 ? -16.734 -17.594 5.078 1 91.06 259 GLY A O 1
ATOM 1985 N N . PHE A 1 260 ? -15.328 -18.438 3.582 1 83.56 260 PHE A N 1
ATOM 1986 C CA . PHE A 1 260 ? -15.672 -17.453 2.57 1 83.56 260 PHE A CA 1
ATOM 1987 C C . PHE A 1 260 ? -17 -17.797 1.908 1 83.56 260 PHE A C 1
ATOM 1989 O O . PHE A 1 260 ? -17.734 -16.906 1.462 1 83.56 260 PHE A O 1
ATOM 1996 N N . ASN A 1 261 ? -17.344 -19.016 1.747 1 74.06 261 ASN A N 1
ATOM 1997 C CA . ASN A 1 261 ? -18.625 -19.422 1.174 1 74.06 261 ASN A CA 1
ATOM 1998 C C . ASN A 1 261 ? -19.797 -19.078 2.096 1 74.06 261 ASN A C 1
ATOM 2000 O O . ASN A 1 261 ? -20.938 -18.969 1.645 1 74.06 261 ASN A O 1
ATOM 2004 N N . VAL A 1 262 ? -19.516 -18.938 3.285 1 61.25 262 VAL A N 1
ATOM 2005 C CA . VAL A 1 262 ? -20.578 -18.609 4.227 1 61.25 262 VAL A CA 1
ATOM 2006 C C . VAL A 1 262 ? -20.797 -17.094 4.258 1 61.25 262 VAL A C 1
ATOM 2008 O O . VAL A 1 262 ? -21.828 -16.625 4.715 1 61.25 262 VAL A O 1
ATOM 2011 N N . VAL A 1 263 ? -19.953 -16.406 3.738 1 55.66 263 VAL A N 1
ATOM 2012 C CA . VAL A 1 263 ? -20.109 -14.961 3.75 1 55.66 263 VAL A CA 1
ATOM 2013 C C . VAL A 1 263 ? -20.688 -14.5 2.412 1 55.66 263 VAL A C 1
ATOM 2015 O O . VAL A 1 263 ? -20.344 -15.039 1.36 1 55.66 263 VAL A O 1
ATOM 2018 N N . MET B 1 1 ? 29.672 36.5 -24.469 1 20.05 1 MET B N 1
ATOM 2019 C CA . MET B 1 1 ? 28.281 36.781 -24.141 1 20.05 1 MET B CA 1
ATOM 2020 C C . MET B 1 1 ? 27.438 35.5 -24.25 1 20.05 1 MET B C 1
ATOM 2022 O O . MET B 1 1 ? 26.938 35.188 -25.312 1 20.05 1 MET B O 1
ATOM 2026 N N . LYS B 1 2 ? 27.953 34.375 -23.875 1 26.75 2 LYS B N 1
ATOM 2027 C CA . LYS B 1 2 ? 27.484 33 -24.094 1 26.75 2 LYS B CA 1
ATOM 2028 C C . LYS B 1 2 ? 26.047 32.812 -23.578 1 26.75 2 LYS B C 1
ATOM 2030 O O . LYS B 1 2 ? 25.75 33.188 -22.438 1 26.75 2 LYS B O 1
ATOM 2035 N N . GLU B 1 3 ? 24.953 32.719 -24.453 1 26.58 3 GLU B N 1
ATOM 2036 C CA . GLU B 1 3 ? 23.516 32.719 -24.281 1 26.58 3 GLU B CA 1
ATOM 2037 C C . GLU B 1 3 ? 23.078 31.625 -23.297 1 26.58 3 GLU B C 1
ATOM 2039 O O . GLU B 1 3 ? 23.469 30.469 -23.438 1 26.58 3 GLU B O 1
ATOM 2044 N N . ASP B 1 4 ? 22.922 31.859 -21.969 1 27.19 4 ASP B N 1
ATOM 2045 C CA . ASP B 1 4 ? 22.531 31.141 -20.766 1 27.19 4 ASP B CA 1
ATOM 2046 C C . ASP B 1 4 ? 21.281 30.297 -21.016 1 27.19 4 ASP B C 1
ATOM 2048 O O . ASP B 1 4 ? 20.203 30.828 -21.25 1 27.19 4 ASP B O 1
ATOM 2052 N N . ASP B 1 5 ? 21.328 29.312 -21.875 1 31.55 5 ASP B N 1
ATOM 2053 C CA . ASP B 1 5 ? 20.297 28.375 -22.312 1 31.55 5 ASP B CA 1
ATOM 2054 C C . ASP B 1 5 ? 19.5 27.859 -21.109 1 31.55 5 ASP B C 1
ATOM 2056 O O . ASP B 1 5 ? 20.047 27.203 -20.234 1 31.55 5 ASP B O 1
ATOM 2060 N N . GLY B 1 6 ? 18.609 28.609 -20.484 1 31.03 6 GLY B N 1
ATOM 2061 C CA . GLY B 1 6 ? 17.672 28.438 -19.391 1 31.03 6 GLY B CA 1
ATOM 2062 C C . GLY B 1 6 ? 17.047 27.047 -19.344 1 31.03 6 GLY B C 1
ATOM 2063 O O . GLY B 1 6 ? 16.266 26.688 -20.219 1 31.03 6 GLY B O 1
ATOM 2064 N N . PHE B 1 7 ? 17.75 26.062 -19.016 1 31.73 7 PHE B N 1
ATOM 2065 C CA . PHE B 1 7 ? 17.281 24.719 -18.75 1 31.73 7 PHE B CA 1
ATOM 2066 C C . PHE B 1 7 ? 15.953 24.75 -18 1 31.73 7 PHE B C 1
ATOM 2068 O O . PHE B 1 7 ? 15.836 25.391 -16.953 1 31.73 7 PHE B O 1
ATOM 2075 N N . ASP B 1 8 ? 14.766 24.688 -18.625 1 37.31 8 ASP B N 1
ATOM 2076 C CA . ASP B 1 8 ? 13.422 24.547 -18.062 1 37.31 8 ASP B CA 1
ATOM 2077 C C . ASP B 1 8 ? 13.414 23.578 -16.891 1 37.31 8 ASP B C 1
ATOM 2079 O O . ASP B 1 8 ? 13.992 22.5 -16.969 1 37.31 8 ASP B O 1
ATOM 2083 N N . THR B 1 9 ? 13.531 23.953 -15.688 1 36.91 9 THR B N 1
ATOM 2084 C CA . THR B 1 9 ? 13.484 23.172 -14.469 1 36.91 9 THR B CA 1
ATOM 2085 C C . THR B 1 9 ? 12.586 21.953 -14.648 1 36.91 9 THR B C 1
ATOM 2087 O O . THR B 1 9 ? 11.422 22.078 -15.023 1 36.91 9 THR B O 1
ATOM 2090 N N . PRO B 1 10 ? 12.969 20.812 -14.867 1 36 10 PRO B N 1
ATOM 2091 C CA . PRO B 1 10 ? 12.266 19.531 -14.875 1 36 10 PRO B CA 1
ATOM 2092 C C . PRO B 1 10 ? 11.312 19.375 -13.695 1 36 10 PRO B C 1
ATOM 2094 O O . PRO B 1 10 ? 11.68 19.656 -12.555 1 36 10 PRO B O 1
ATOM 2097 N N . GLY B 1 11 ? 9.812 19.328 -13.844 1 43.88 11 GLY B N 1
ATOM 2098 C CA . GLY B 1 11 ? 8.672 19.547 -12.977 1 43.88 11 GLY B CA 1
ATOM 2099 C C . GLY B 1 11 ? 7.926 20.828 -13.297 1 43.88 11 GLY B C 1
ATOM 2100 O O . GLY B 1 11 ? 6.805 21.031 -12.82 1 43.88 11 GLY B O 1
ATOM 2101 N N . ALA B 1 12 ? 8.695 21.859 -13.523 1 46 12 ALA B N 1
ATOM 2102 C CA . ALA B 1 12 ? 8.078 23.109 -13.953 1 46 12 ALA B CA 1
ATOM 2103 C C . ALA B 1 12 ? 7.617 23.031 -15.406 1 46 12 ALA B C 1
ATOM 2105 O O . ALA B 1 12 ? 7.34 24.062 -16.031 1 46 12 ALA B O 1
ATOM 2106 N N . GLY B 1 13 ? 7.836 21.953 -16.047 1 49.28 13 GLY B N 1
ATOM 2107 C CA . GLY B 1 13 ? 7.535 21.953 -17.469 1 49.28 13 GLY B CA 1
ATOM 2108 C C . GLY B 1 13 ? 6.074 22.234 -17.766 1 49.28 13 GLY B C 1
ATOM 2109 O O . GLY B 1 13 ? 5.219 22.094 -16.891 1 49.28 13 GLY B O 1
ATOM 2110 N N . LYS B 1 14 ? 5.809 23.078 -18.719 1 58.31 14 LYS B N 1
ATOM 2111 C CA . LYS B 1 14 ? 4.602 23.672 -19.281 1 58.31 14 LYS B CA 1
ATOM 2112 C C . LYS B 1 14 ? 3.684 22.609 -19.859 1 58.31 14 LYS B C 1
ATOM 2114 O O . LYS B 1 14 ? 2.762 22.922 -20.625 1 58.31 14 LYS B O 1
ATOM 2119 N N . ALA B 1 15 ? 4.008 21.25 -19.641 1 67.12 15 ALA B N 1
ATOM 2120 C CA . ALA B 1 15 ? 3.09 20.359 -20.344 1 67.12 15 ALA B CA 1
ATOM 2121 C C . ALA B 1 15 ? 1.729 20.328 -19.656 1 67.12 15 ALA B C 1
ATOM 2123 O O . ALA B 1 15 ? 1.651 20.312 -18.422 1 67.12 15 ALA B O 1
ATOM 2124 N N . PRO B 1 16 ? 0.773 20.375 -20.438 1 81.88 16 PRO B N 1
ATOM 2125 C CA . PRO B 1 16 ? -0.58 20.312 -19.875 1 81.88 16 PRO B CA 1
ATOM 2126 C C . PRO B 1 16 ? -0.846 19.016 -19.125 1 81.88 16 PRO B C 1
ATOM 2128 O O . PRO B 1 16 ? -0.294 17.969 -19.469 1 81.88 16 PRO B O 1
ATOM 2131 N N . ILE B 1 17 ? -1.533 19.109 -18.094 1 86.81 17 ILE B N 1
ATOM 2132 C CA . ILE B 1 17 ? -1.925 17.953 -17.266 1 86.81 17 ILE B CA 1
ATOM 2133 C C . ILE B 1 17 ? -2.711 16.969 -18.125 1 86.81 17 ILE B C 1
ATOM 2135 O O . ILE B 1 17 ? -3.592 17.359 -18.891 1 86.81 17 ILE B O 1
ATOM 2139 N N . ASN B 1 18 ? -2.271 15.711 -18.016 1 93.38 18 ASN B N 1
ATOM 2140 C CA . ASN B 1 18 ? -2.98 14.625 -18.703 1 93.38 18 ASN B CA 1
ATOM 2141 C C . ASN B 1 18 ? -4.27 14.258 -17.969 1 93.38 18 ASN B C 1
ATOM 2143 O O . ASN B 1 18 ? -4.234 13.633 -16.906 1 93.38 18 ASN B O 1
ATOM 2147 N N . ARG B 1 19 ? -5.391 14.547 -18.516 1 94.38 19 ARG B N 1
ATOM 2148 C CA . ARG B 1 19 ? -6.688 14.438 -17.859 1 94.38 19 ARG B CA 1
ATOM 2149 C C . ARG B 1 19 ? -7.07 12.977 -17.641 1 94.38 19 ARG B C 1
ATOM 2151 O O . ARG B 1 19 ? -7.668 12.633 -16.625 1 94.38 19 ARG B O 1
ATOM 2158 N N . SER B 1 20 ? -6.758 12.141 -18.641 1 95.88 20 SER B N 1
ATOM 2159 C CA . SER B 1 20 ? -7.094 10.727 -18.5 1 95.88 20 SER B CA 1
ATOM 2160 C C . SER B 1 20 ? -6.359 10.102 -17.328 1 95.88 20 SER B C 1
ATOM 2162 O O . SER B 1 20 ? -6.953 9.352 -16.547 1 95.88 20 SER B O 1
ATOM 2164 N N . LEU B 1 21 ? -5.086 10.406 -17.266 1 97.81 21 LEU B N 1
ATOM 2165 C CA . LEU B 1 21 ? -4.293 9.883 -16.156 1 97.81 21 LEU B CA 1
ATOM 2166 C C . LEU B 1 21 ? -4.812 10.414 -14.828 1 97.81 21 LEU B C 1
ATOM 2168 O O . LEU B 1 21 ? -5.023 9.648 -13.891 1 97.81 21 LEU B O 1
ATOM 2172 N N . GLU B 1 22 ? -5.051 11.672 -14.773 1 97.62 22 GLU B N 1
ATOM 2173 C CA . GLU B 1 22 ? -5.578 12.281 -13.562 1 97.62 22 GLU B CA 1
ATOM 2174 C C . GLU B 1 22 ? -6.891 11.625 -13.141 1 97.62 22 GLU B C 1
ATOM 2176 O O . GLU B 1 22 ? -7.055 11.25 -11.977 1 97.62 22 GLU B O 1
ATOM 2181 N N . ARG B 1 23 ? -7.785 11.43 -14.039 1 98.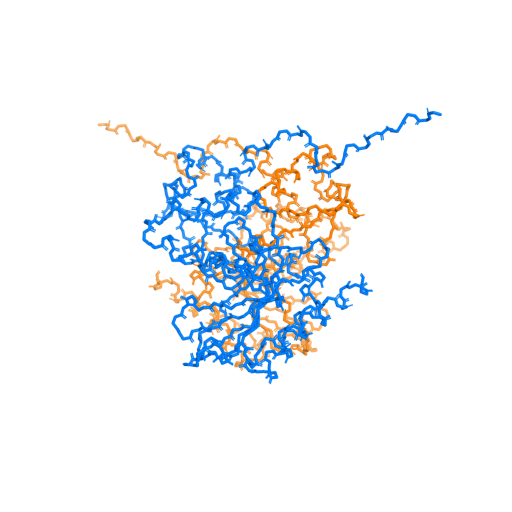25 23 ARG B N 1
ATOM 2182 C CA . ARG B 1 23 ? -9.102 10.867 -13.758 1 98.25 23 ARG B CA 1
ATOM 2183 C C . ARG B 1 23 ? -8.992 9.406 -13.344 1 98.25 23 ARG B C 1
ATOM 2185 O O . ARG B 1 23 ? -9.711 8.953 -12.453 1 98.25 23 ARG B O 1
ATOM 2192 N N . GLY B 1 24 ? -8.141 8.664 -14.023 1 98.5 24 GLY B N 1
ATOM 2193 C CA . GLY B 1 24 ? -7.914 7.281 -13.625 1 98.5 24 GLY B CA 1
ATOM 2194 C C . GLY B 1 24 ? -7.418 7.141 -12.203 1 98.5 24 GLY B C 1
ATOM 2195 O O . GLY B 1 24 ? -7.863 6.25 -11.469 1 98.5 24 GLY B O 1
ATOM 2196 N N . LEU B 1 25 ? -6.543 8.062 -11.836 1 98.44 25 LEU B N 1
ATOM 2197 C CA . LEU B 1 25 ? -6.023 8.055 -10.477 1 98.44 25 LEU B CA 1
ATOM 2198 C C . LEU B 1 25 ? -7.113 8.43 -9.477 1 98.44 25 LEU B C 1
ATOM 2200 O O . LEU B 1 25 ? -7.145 7.906 -8.359 1 98.44 25 LEU B O 1
ATOM 2204 N N . GLU B 1 26 ? -8.008 9.305 -9.836 1 98.44 26 GLU B N 1
ATOM 2205 C CA . GLU B 1 26 ? -9.133 9.648 -8.969 1 98.44 26 GLU B CA 1
ATOM 2206 C C . GLU B 1 26 ? -10.039 8.445 -8.734 1 98.44 26 GLU B C 1
ATOM 2208 O O . GLU B 1 26 ? -10.586 8.281 -7.641 1 98.44 26 GLU B O 1
ATOM 2213 N N . ILE B 1 27 ? -10.227 7.648 -9.75 1 98.69 27 ILE B N 1
ATOM 2214 C CA . ILE B 1 27 ? -11.031 6.438 -9.602 1 98.69 27 ILE B CA 1
ATOM 2215 C C . ILE B 1 27 ? -10.383 5.516 -8.562 1 98.69 27 ILE B C 1
ATOM 2217 O O . ILE B 1 27 ? -11.062 4.984 -7.688 1 98.69 27 ILE B O 1
ATOM 2221 N N . LEU B 1 28 ? -9.062 5.324 -8.648 1 98.62 28 LEU B N 1
ATOM 2222 C CA . LEU B 1 28 ? -8.383 4.496 -7.656 1 98.62 28 LEU B CA 1
ATOM 2223 C C . LEU B 1 28 ? -8.539 5.082 -6.258 1 98.62 28 LEU B C 1
ATOM 2225 O O . LEU B 1 28 ? -8.766 4.348 -5.293 1 98.62 28 LEU B O 1
ATOM 2229 N N . ARG B 1 29 ? -8.492 6.406 -6.133 1 98 29 ARG B N 1
ATOM 2230 C CA . ARG B 1 29 ? -8.594 7.094 -4.852 1 98 29 ARG B CA 1
ATOM 2231 C C . ARG B 1 29 ? -9.992 6.969 -4.266 1 98 29 ARG B C 1
ATOM 2233 O O . ARG B 1 29 ? -10.195 7.203 -3.072 1 98 29 ARG B O 1
ATOM 2240 N N . ALA B 1 30 ? -10.961 6.617 -5.066 1 98.25 30 ALA B N 1
ATOM 2241 C CA . ALA B 1 30 ? -12.336 6.484 -4.594 1 98.25 30 ALA B CA 1
ATOM 2242 C C . ALA B 1 30 ? -12.477 5.312 -3.627 1 98.25 30 ALA B C 1
ATOM 2244 O O . ALA B 1 30 ? -13.422 5.258 -2.842 1 98.25 30 ALA B O 1
ATOM 2245 N N . PHE B 1 31 ? -11.586 4.34 -3.744 1 98.12 31 PHE B N 1
ATOM 2246 C CA . PHE B 1 31 ? -11.602 3.193 -2.846 1 98.12 31 PHE B CA 1
ATOM 2247 C C . PHE B 1 31 ? -10.938 3.539 -1.516 1 98.12 31 PHE B C 1
ATOM 2249 O O . PHE B 1 31 ? -9.836 4.086 -1.489 1 98.12 31 PHE B O 1
ATOM 2256 N N . ARG B 1 32 ? -11.602 3.27 -0.463 1 95.62 32 ARG B N 1
ATOM 2257 C CA . ARG B 1 32 ? -11.133 3.529 0.896 1 95.62 32 ARG B CA 1
ATOM 2258 C C . ARG B 1 32 ? -11.297 2.295 1.776 1 95.62 32 ARG B C 1
ATOM 2260 O O . ARG B 1 32 ? -12.031 1.368 1.424 1 95.62 32 ARG B O 1
ATOM 2267 N N . ALA B 1 33 ? -10.562 2.355 2.885 1 92.75 33 ALA B N 1
ATOM 2268 C CA . ALA B 1 33 ? -10.75 1.27 3.846 1 92.75 33 ALA B CA 1
ATOM 2269 C C . ALA B 1 33 ? -12.211 1.141 4.258 1 92.75 33 ALA B C 1
ATOM 2271 O O . ALA B 1 33 ? -12.891 2.145 4.469 1 92.75 33 ALA B O 1
ATOM 2272 N N . GLY B 1 34 ? -12.703 -0.089 4.312 1 90.62 34 GLY B N 1
ATOM 2273 C CA . GLY B 1 34 ? -14.078 -0.337 4.707 1 90.62 34 GLY B CA 1
ATOM 2274 C C . GLY B 1 34 ? -15 -0.592 3.533 1 90.62 34 GLY B C 1
ATOM 2275 O O . GLY B 1 34 ? -16.141 -1.025 3.715 1 90.62 34 GLY B O 1
ATOM 2276 N N . THR B 1 35 ? -14.562 -0.331 2.34 1 93.19 35 THR B N 1
ATOM 2277 C CA . THR B 1 35 ? -15.359 -0.582 1.142 1 93.19 35 THR B CA 1
ATOM 2278 C C . THR B 1 35 ? -14.57 -1.41 0.132 1 93.19 35 THR B C 1
ATOM 2280 O O . THR B 1 35 ? -13.703 -0.883 -0.569 1 93.19 35 THR B O 1
ATOM 2283 N N . GLU B 1 36 ? -14.977 -2.549 0.008 1 95.69 36 GLU B N 1
ATOM 2284 C CA . GLU B 1 36 ? -14.234 -3.438 -0.874 1 95.69 36 GLU B CA 1
ATOM 2285 C C . GLU B 1 36 ? -14.656 -3.262 -2.328 1 95.69 36 GLU B C 1
ATOM 2287 O O . GLU B 1 36 ? -13.82 -3.279 -3.232 1 95.69 36 GLU B O 1
ATOM 2292 N N . TYR B 1 37 ? -16.016 -3.064 -2.527 1 97.81 37 TYR B N 1
ATOM 2293 C CA . TYR B 1 37 ? -16.562 -3.012 -3.881 1 97.81 37 TYR B CA 1
ATOM 2294 C C . TYR B 1 37 ? -17.266 -1.681 -4.141 1 97.81 37 TYR B C 1
ATOM 2296 O O . TYR B 1 37 ? -17.953 -1.151 -3.264 1 97.81 37 TYR B O 1
ATOM 2304 N N . LEU B 1 38 ? -17.016 -1.137 -5.25 1 98.5 38 LEU B N 1
ATOM 2305 C CA . LEU B 1 38 ? -17.75 0.02 -5.746 1 98.5 38 LEU B CA 1
ATOM 2306 C C . LEU B 1 38 ? -18.297 -0.24 -7.145 1 98.5 38 LEU B C 1
ATOM 2308 O O . LEU B 1 38 ? -17.562 -0.694 -8.023 1 98.5 38 LEU B O 1
ATOM 2312 N N . GLY B 1 39 ? -19.578 -0.001 -7.336 1 98.44 39 GLY B N 1
ATOM 2313 C CA . GLY B 1 39 ? -20.109 -0.022 -8.688 1 98.44 39 GLY B CA 1
ATOM 2314 C C . GLY B 1 39 ? -19.797 1.229 -9.477 1 98.44 39 GLY B C 1
ATOM 2315 O O . GLY B 1 39 ? -19.25 2.195 -8.93 1 98.44 39 GLY B O 1
ATOM 2316 N N . ASN B 1 40 ? -20.125 1.148 -10.734 1 98.12 40 ASN B N 1
ATOM 2317 C CA . ASN B 1 40 ? -19.875 2.27 -11.641 1 98.12 40 ASN B CA 1
ATOM 2318 C C . ASN B 1 40 ? -20.547 3.549 -11.133 1 98.12 40 ASN B C 1
ATOM 2320 O O . ASN B 1 40 ? -19.922 4.613 -11.133 1 98.12 40 ASN B O 1
ATOM 2324 N N . GLY B 1 41 ? -21.75 3.422 -10.688 1 98.31 41 GLY B N 1
ATOM 2325 C CA . GLY B 1 41 ? -22.469 4.57 -10.172 1 98.31 41 GLY B CA 1
ATOM 2326 C C . GLY B 1 41 ? -21.844 5.164 -8.922 1 98.31 41 GLY B C 1
ATOM 2327 O O . GLY B 1 41 ? -21.75 6.387 -8.789 1 98.31 41 GLY B O 1
ATOM 2328 N N . GLU B 1 42 ? -21.422 4.359 -8.023 1 98.56 42 GLU B N 1
ATOM 2329 C CA . GLU B 1 42 ? -20.797 4.812 -6.781 1 98.56 42 GLU B CA 1
ATOM 2330 C C . GLU B 1 42 ? -19.469 5.516 -7.051 1 98.56 42 GLU B C 1
ATOM 2332 O O . GLU B 1 42 ? -19.172 6.543 -6.438 1 98.56 42 GLU B O 1
ATOM 2337 N N . ILE B 1 43 ? -18.688 4.953 -7.977 1 98.75 43 ILE B N 1
ATOM 2338 C CA . ILE B 1 43 ? -17.422 5.594 -8.352 1 98.75 43 ILE B CA 1
ATOM 2339 C C . ILE B 1 43 ? -17.719 6.965 -8.969 1 98.75 43 ILE B C 1
ATOM 2341 O O . ILE B 1 43 ? -17.062 7.953 -8.625 1 98.75 43 ILE B O 1
ATOM 2345 N N . SER B 1 44 ? -18.672 6.973 -9.828 1 98.69 44 SER B N 1
ATOM 2346 C CA . SER B 1 44 ? -19.062 8.234 -10.453 1 98.69 44 SER B CA 1
ATOM 2347 C C . SER B 1 44 ? -19.438 9.273 -9.398 1 98.69 44 SER B C 1
ATOM 2349 O O . SER B 1 44 ? -18.984 10.422 -9.461 1 98.69 44 SER B O 1
ATOM 2351 N N . GLU B 1 45 ? -20.188 8.906 -8.461 1 98.38 45 GLU B N 1
ATOM 2352 C CA . GLU B 1 45 ? -20.625 9.805 -7.398 1 98.38 45 GLU B CA 1
ATOM 2353 C C . GLU B 1 45 ? -19.438 10.297 -6.562 1 98.38 45 GLU B C 1
ATOM 2355 O O . GLU B 1 45 ? -19.328 11.492 -6.285 1 98.38 45 GLU B O 1
ATOM 2360 N N . ARG B 1 46 ? -18.516 9.469 -6.234 1 97.62 46 ARG B N 1
ATOM 2361 C CA . ARG B 1 46 ? -17.406 9.797 -5.359 1 97.62 46 ARG B CA 1
ATOM 2362 C C . ARG B 1 46 ? -16.391 10.68 -6.078 1 97.62 46 ARG B C 1
ATOM 2364 O O . ARG B 1 46 ? -15.68 11.469 -5.445 1 97.62 46 ARG B O 1
ATOM 2371 N N . THR B 1 47 ? -16.312 10.523 -7.391 1 98 47 THR B N 1
ATOM 2372 C CA . THR B 1 47 ? -15.25 11.203 -8.125 1 98 47 THR B CA 1
ATOM 2373 C C . THR B 1 47 ? -15.789 12.422 -8.859 1 98 47 THR B C 1
ATOM 2375 O O . THR B 1 47 ? -15.023 13.289 -9.289 1 98 47 THR B O 1
ATOM 2378 N N . GLY B 1 48 ? -17.109 12.469 -9.07 1 98.06 48 GLY B N 1
ATOM 2379 C CA . GLY B 1 48 ? -17.703 13.516 -9.883 1 98.06 48 GLY B CA 1
ATOM 2380 C C . GLY B 1 48 ? -17.562 13.281 -11.375 1 98.06 48 GLY B C 1
ATOM 2381 O O . GLY B 1 48 ? -17.953 14.125 -12.18 1 98.06 48 GLY B O 1
ATOM 2382 N N . LEU B 1 49 ? -17.062 12.141 -11.844 1 98.19 49 LEU B N 1
ATOM 2383 C CA . LEU B 1 49 ? -16.922 11.789 -13.25 1 98.19 49 LEU B CA 1
ATOM 2384 C C . LEU B 1 49 ? -18.234 11.242 -13.805 1 98.19 49 LEU B C 1
ATOM 2386 O O . LEU B 1 49 ? -19.016 10.641 -13.062 1 98.19 49 LEU B O 1
ATOM 2390 N N . SER B 1 50 ? -18.453 11.359 -15.055 1 98 50 SER B N 1
ATOM 2391 C CA . SER B 1 50 ? -19.625 10.75 -15.672 1 98 50 SER B CA 1
ATOM 2392 C C . SER B 1 50 ? -19.531 9.227 -15.641 1 98 50 SER B C 1
ATOM 2394 O O . SER B 1 50 ? -18.438 8.664 -15.633 1 98 50 SER B O 1
ATOM 2396 N N . LYS B 1 51 ? -20.672 8.625 -15.664 1 97.19 51 LYS B N 1
ATOM 2397 C CA . LYS B 1 51 ? -20.703 7.168 -15.68 1 97.19 51 LYS B CA 1
ATOM 2398 C C . LYS B 1 51 ? -19.984 6.605 -16.906 1 97.19 51 LYS B C 1
ATOM 2400 O O . LYS B 1 51 ? -19.328 5.566 -16.812 1 97.19 51 LYS B O 1
ATOM 2405 N N . SER B 1 52 ? -20.109 7.281 -17.969 1 96.06 52 SER B N 1
ATOM 2406 C CA . SER B 1 52 ? -19.453 6.844 -19.203 1 96.06 52 SER B CA 1
ATOM 2407 C C . SER B 1 52 ? -17.938 6.926 -19.062 1 96.06 52 SER B C 1
ATOM 2409 O O . SER B 1 52 ? -17.219 5.996 -19.453 1 96.06 52 SER B O 1
ATOM 2411 N N . THR B 1 53 ? -17.438 8.016 -18.562 1 96 53 THR B N 1
ATOM 2412 C CA . THR B 1 53 ? -16 8.18 -18.328 1 96 53 THR B CA 1
ATOM 2413 C C . THR B 1 53 ? -15.5 7.145 -17.328 1 96 53 THR B C 1
ATOM 2415 O O . THR B 1 53 ? -14.453 6.531 -17.547 1 96 53 THR B O 1
ATOM 2418 N N . THR B 1 54 ? -16.266 6.973 -16.266 1 97.81 54 THR B N 1
ATOM 2419 C CA . THR B 1 54 ? -15.914 5.984 -15.258 1 97.81 54 THR B CA 1
ATOM 2420 C C . THR B 1 54 ? -15.797 4.594 -15.875 1 97.81 54 THR B C 1
ATOM 2422 O O . THR B 1 54 ? -14.789 3.906 -15.68 1 97.81 54 THR B O 1
ATOM 2425 N N . SER B 1 55 ? -16.734 4.234 -16.641 1 96.31 55 SER B N 1
ATOM 2426 C CA . SER B 1 55 ? -16.766 2.91 -17.25 1 96.31 55 SER B CA 1
ATOM 2427 C C . SER B 1 55 ? -15.57 2.705 -18.172 1 96.31 55 SER B C 1
ATOM 2429 O O . SER B 1 55 ? -14.938 1.648 -18.156 1 96.31 55 SER B O 1
ATOM 2431 N N . ARG B 1 56 ? -15.281 3.678 -18.906 1 96.81 56 ARG B N 1
ATOM 2432 C CA . ARG B 1 56 ? -14.164 3.584 -19.844 1 96.81 56 ARG B CA 1
ATOM 2433 C C . ARG B 1 56 ? -12.836 3.447 -19.109 1 96.81 56 ARG B C 1
ATOM 2435 O O . ARG B 1 56 ? -12.023 2.588 -19.438 1 96.81 56 ARG B O 1
ATOM 2442 N N . LEU B 1 57 ? -12.656 4.285 -18.188 1 97.94 57 LEU B N 1
ATOM 2443 C CA . LEU B 1 57 ? -11.383 4.309 -17.484 1 97.94 57 LEU B CA 1
ATOM 2444 C C . LEU B 1 57 ? -11.211 3.064 -16.625 1 97.94 57 LEU B C 1
ATOM 2446 O O . LEU B 1 57 ? -10.102 2.566 -16.453 1 97.94 57 LEU B O 1
ATOM 2450 N N . THR B 1 58 ? -12.32 2.549 -16.094 1 98.12 58 THR B N 1
ATOM 2451 C CA . THR B 1 58 ? -12.227 1.333 -15.305 1 98.12 58 THR B CA 1
ATOM 2452 C C . THR B 1 58 ? -11.773 0.156 -16.156 1 98.12 58 THR B C 1
ATOM 2454 O O . THR B 1 58 ? -11.062 -0.73 -15.688 1 98.12 58 THR B O 1
ATOM 2457 N N . GLN B 1 59 ? -12.133 0.138 -17.375 1 97.38 59 GLN B N 1
ATOM 2458 C CA . GLN B 1 59 ? -11.672 -0.92 -18.266 1 97.38 59 GLN B CA 1
ATOM 2459 C C . GLN B 1 59 ? -10.156 -0.892 -18.422 1 97.38 59 GLN B C 1
ATOM 2461 O O . GLN B 1 59 ? -9.508 -1.938 -18.406 1 97.38 59 GLN B O 1
ATOM 2466 N N . THR B 1 60 ? -9.672 0.31 -18.562 1 97.62 60 THR B N 1
ATOM 2467 C CA . THR B 1 60 ? -8.219 0.453 -18.641 1 97.62 60 THR B CA 1
ATOM 2468 C C . THR B 1 60 ? -7.559 0.032 -17.328 1 97.62 60 THR B C 1
ATOM 2470 O O . THR B 1 60 ? -6.508 -0.612 -17.344 1 97.62 60 THR B O 1
ATOM 2473 N N . LEU B 1 61 ? -8.172 0.393 -16.25 1 98.62 61 LEU B N 1
ATOM 2474 C CA . LEU B 1 61 ? -7.625 0.047 -14.938 1 98.62 61 LEU B CA 1
ATOM 2475 C C . LEU B 1 61 ? -7.652 -1.462 -14.719 1 98.62 61 LEU B C 1
ATOM 2477 O O . LEU B 1 61 ? -6.758 -2.018 -14.078 1 98.62 61 LEU B O 1
ATOM 2481 N N . ILE B 1 62 ? -8.656 -2.145 -15.219 1 97.62 62 ILE B N 1
ATOM 2482 C CA . ILE B 1 62 ? -8.719 -3.6 -15.172 1 97.62 62 ILE B CA 1
ATOM 2483 C C . ILE B 1 62 ? -7.605 -4.191 -16.031 1 97.62 62 ILE B C 1
ATOM 2485 O O . ILE B 1 62 ? -6.852 -5.055 -15.586 1 97.62 62 ILE B O 1
ATOM 2489 N N . HIS B 1 63 ? -7.5 -3.674 -17.219 1 96.56 63 HIS B N 1
ATOM 2490 C CA . HIS B 1 63 ? -6.488 -4.152 -18.141 1 96.56 63 HIS B CA 1
ATOM 2491 C C . HIS B 1 63 ? -5.086 -3.965 -17.578 1 96.56 63 HIS B C 1
ATOM 2493 O O . HIS B 1 63 ? -4.211 -4.809 -17.781 1 96.56 63 HIS B O 1
ATOM 2499 N N . SER B 1 64 ? -4.926 -2.871 -16.859 1 97.19 64 SER B N 1
ATOM 2500 C CA . SER B 1 64 ? -3.617 -2.529 -16.297 1 97.19 64 SER B CA 1
ATOM 2501 C C . SER B 1 64 ? -3.371 -3.248 -14.984 1 97.19 64 SER B C 1
ATOM 2503 O O . SER B 1 64 ? -2.328 -3.057 -14.352 1 97.19 64 SER B O 1
ATOM 2505 N N . GLY B 1 65 ? -4.297 -4.02 -14.469 1 97.06 65 GLY B N 1
ATOM 2506 C CA . GLY B 1 65 ? -4.113 -4.844 -13.281 1 97.06 65 GLY B CA 1
ATOM 2507 C C . GLY B 1 65 ? -4.352 -4.086 -11.992 1 97.06 65 GLY B C 1
ATOM 2508 O O . GLY B 1 65 ? -3.902 -4.508 -10.922 1 97.06 65 GLY B O 1
ATOM 2509 N N . MET B 1 66 ? -5.074 -2.918 -12.07 1 98.56 66 MET B N 1
ATOM 2510 C CA . MET B 1 66 ? -5.27 -2.105 -10.875 1 98.56 66 MET B CA 1
ATOM 2511 C C . MET B 1 66 ? -6.637 -2.371 -10.258 1 98.56 66 MET B C 1
ATOM 2513 O O . MET B 1 66 ? -6.844 -2.119 -9.062 1 98.56 66 MET B O 1
ATOM 2517 N N . LEU B 1 67 ? -7.586 -2.85 -11.094 1 98.38 67 LEU B N 1
ATOM 2518 C CA . LEU B 1 67 ? -8.922 -3.193 -10.633 1 98.38 67 LEU B CA 1
ATOM 2519 C C . LEU B 1 67 ? -9.305 -4.605 -11.062 1 98.38 67 LEU B C 1
ATOM 2521 O O . LEU B 1 67 ? -8.758 -5.133 -12.031 1 98.38 67 LEU B O 1
ATOM 2525 N N . VAL B 1 68 ? -10.156 -5.219 -10.32 1 97.62 68 VAL B N 1
ATOM 2526 C CA . VAL B 1 68 ? -10.836 -6.461 -10.688 1 97.62 68 VAL B CA 1
ATOM 2527 C C . VAL B 1 68 ? -12.336 -6.219 -10.789 1 97.62 68 VAL B C 1
ATOM 2529 O O . VAL B 1 68 ? -12.922 -5.531 -9.945 1 97.62 68 VAL B O 1
ATOM 2532 N N . TYR B 1 69 ? -12.891 -6.719 -11.805 1 96.56 69 TYR B N 1
ATOM 2533 C CA . TYR B 1 69 ? -14.344 -6.637 -11.961 1 96.56 69 TYR B CA 1
ATOM 2534 C C . TYR B 1 69 ? -15.016 -7.902 -11.445 1 96.56 69 TYR B C 1
ATOM 2536 O O . TYR B 1 69 ? -14.617 -9.016 -11.797 1 96.56 69 TYR B O 1
ATOM 2544 N N . ASP B 1 70 ? -15.953 -7.707 -10.609 1 95.25 70 ASP B N 1
ATOM 2545 C CA . ASP B 1 70 ? -16.812 -8.797 -10.148 1 95.25 70 ASP B CA 1
ATOM 2546 C C . ASP B 1 70 ? -18.141 -8.789 -10.891 1 95.25 70 ASP B C 1
ATOM 2548 O O . ASP B 1 70 ? -19 -7.945 -10.625 1 95.25 70 ASP B O 1
ATOM 2552 N N . GLY B 1 71 ? -18.312 -9.734 -11.75 1 93.12 71 GLY B N 1
ATOM 2553 C CA . GLY B 1 71 ? -19.5 -9.812 -12.578 1 93.12 71 GLY B CA 1
ATOM 2554 C C . GLY B 1 71 ? -20.766 -10.062 -11.781 1 93.12 71 GLY B C 1
ATOM 2555 O O . GLY B 1 71 ? -21.859 -9.609 -12.164 1 93.12 71 GLY B O 1
ATOM 2556 N N . GLN B 1 72 ? -20.672 -10.812 -10.719 1 91.44 72 GLN B N 1
ATOM 2557 C CA . GLN B 1 72 ? -21.844 -11.109 -9.898 1 91.44 72 GLN B CA 1
ATOM 2558 C C . GLN B 1 72 ? -22.344 -9.859 -9.188 1 91.44 72 GLN B C 1
ATOM 2560 O O . GLN B 1 72 ? -23.547 -9.648 -9.07 1 91.44 72 GLN B O 1
ATOM 2565 N N . ARG B 1 73 ? -21.469 -9.016 -8.797 1 92.06 73 ARG B N 1
ATOM 2566 C CA . ARG B 1 73 ? -21.812 -7.805 -8.055 1 92.06 73 ARG B CA 1
ATOM 2567 C C . ARG B 1 73 ? -21.953 -6.609 -8.992 1 92.06 73 ARG B C 1
ATOM 2569 O O . ARG B 1 73 ? -22.438 -5.551 -8.594 1 92.06 73 ARG B O 1
ATOM 2576 N N . SER B 1 74 ? -21.484 -6.82 -10.188 1 96.19 74 SER B N 1
ATOM 2577 C CA . SER B 1 74 ? -21.359 -5.699 -11.117 1 96.19 74 SER B CA 1
ATOM 2578 C C . SER B 1 74 ? -20.609 -4.535 -10.492 1 96.19 74 SER B C 1
ATOM 2580 O O . SER B 1 74 ? -21.078 -3.398 -10.508 1 96.19 74 SER B O 1
ATOM 2582 N N . ALA B 1 75 ? -19.5 -4.852 -9.93 1 98 75 ALA B N 1
ATOM 2583 C CA . ALA B 1 75 ? -18.703 -3.875 -9.18 1 98 75 ALA B CA 1
ATOM 2584 C C . ALA B 1 75 ? -17.219 -4.148 -9.32 1 98 75 ALA B C 1
ATOM 2586 O O . ALA B 1 75 ? -16.812 -5.176 -9.875 1 98 75 ALA B O 1
ATOM 2587 N N . TYR B 1 76 ? -16.484 -3.205 -8.898 1 98.12 76 TYR B N 1
ATOM 2588 C CA . TYR B 1 76 ? -15.023 -3.25 -8.977 1 98.12 76 TYR B CA 1
ATOM 2589 C C . TYR B 1 76 ? -14.398 -3.299 -7.586 1 98.12 76 TYR B C 1
ATOM 2591 O O . TYR B 1 76 ? -14.977 -2.787 -6.621 1 98.12 76 TYR B O 1
ATOM 2599 N N . ARG B 1 77 ? -13.227 -3.883 -7.488 1 98.12 77 ARG B N 1
ATOM 2600 C CA . ARG B 1 77 ? -12.383 -3.766 -6.305 1 98.12 77 ARG B CA 1
ATOM 2601 C C . ARG B 1 77 ? -10.922 -3.535 -6.684 1 98.12 77 ARG B C 1
ATOM 2603 O O . ARG B 1 77 ? -10.523 -3.822 -7.812 1 98.12 77 ARG B O 1
ATOM 2610 N N . LEU B 1 78 ? -10.195 -2.98 -5.785 1 98.25 78 LEU B N 1
ATOM 2611 C CA . LEU B 1 78 ? -8.766 -2.807 -6.016 1 98.25 78 LEU B CA 1
ATOM 2612 C C . LEU B 1 78 ? -8.07 -4.156 -6.16 1 98.25 78 LEU B C 1
ATOM 2614 O O . LEU B 1 78 ? -8.375 -5.098 -5.426 1 98.25 78 LEU B O 1
ATOM 2618 N N . ALA B 1 79 ? -7.172 -4.234 -7.098 1 98 79 ALA B N 1
ATOM 2619 C CA . ALA B 1 79 ? -6.41 -5.457 -7.336 1 98 79 ALA B CA 1
ATOM 2620 C C . ALA B 1 79 ? -5.191 -5.535 -6.422 1 98 79 ALA B C 1
ATOM 2622 O O . ALA B 1 79 ? -4.699 -4.508 -5.945 1 98 79 ALA B O 1
ATOM 2623 N N . PRO B 1 80 ? -4.633 -6.703 -6.207 1 96.56 80 PRO B N 1
ATOM 2624 C CA . PRO B 1 80 ? -3.473 -6.906 -5.34 1 96.56 80 PRO B CA 1
ATOM 2625 C C . PRO B 1 80 ? -2.262 -6.086 -5.773 1 96.56 80 PRO B C 1
ATOM 2627 O O . PRO B 1 80 ? -1.448 -5.688 -4.934 1 96.56 80 PRO B O 1
ATOM 2630 N N . ALA B 1 81 ? -2.195 -5.82 -7.043 1 97.25 81 ALA B N 1
ATOM 2631 C CA . ALA B 1 81 ? -1.053 -5.07 -7.559 1 97.25 81 ALA B CA 1
ATOM 2632 C C . ALA B 1 81 ? -0.966 -3.691 -6.906 1 97.25 81 ALA B C 1
ATOM 2634 O O . ALA B 1 81 ? 0.109 -3.088 -6.859 1 97.25 81 ALA B O 1
ATOM 2635 N N . THR B 1 82 ? -2.08 -3.154 -6.414 1 97.5 82 THR B N 1
ATOM 2636 C CA . THR B 1 82 ? -2.08 -1.845 -5.773 1 97.5 82 THR B CA 1
ATOM 2637 C C . THR B 1 82 ? -1.309 -1.888 -4.457 1 97.5 82 THR B C 1
ATOM 2639 O O . THR B 1 82 ? -0.884 -0.849 -3.945 1 97.5 82 THR B O 1
ATOM 2642 N N . LEU B 1 83 ? -1.091 -3.068 -3.895 1 96.56 83 LEU B N 1
ATOM 2643 C CA . LEU B 1 83 ? -0.297 -3.23 -2.68 1 96.56 83 LEU B CA 1
ATOM 2644 C C . LEU B 1 83 ? 1.173 -2.922 -2.947 1 96.56 83 LEU B C 1
ATOM 2646 O O . LEU B 1 83 ? 1.901 -2.516 -2.039 1 96.56 83 LEU B O 1
ATOM 2650 N N . CYS B 1 84 ? 1.562 -3.086 -4.168 1 96.88 84 CYS B N 1
ATOM 2651 C CA . CYS B 1 84 ? 2.975 -3.029 -4.52 1 96.88 84 CYS B CA 1
ATOM 2652 C C . CYS B 1 84 ? 3.504 -1.603 -4.43 1 96.88 84 CYS B C 1
ATOM 2654 O O . CYS B 1 84 ? 4.684 -1.39 -4.141 1 96.88 84 CYS B O 1
ATOM 2656 N N . PHE B 1 85 ? 2.631 -0.638 -4.656 1 96.56 85 PHE B N 1
ATOM 2657 C CA . PHE B 1 85 ? 3.059 0.752 -4.551 1 96.56 85 PHE B CA 1
ATOM 2658 C C . PHE B 1 85 ? 3.461 1.084 -3.117 1 96.56 85 PHE B C 1
ATOM 2660 O O . PHE B 1 85 ? 4.473 1.753 -2.889 1 96.56 85 PHE B O 1
ATOM 2667 N N . ALA B 1 86 ? 2.648 0.604 -2.213 1 95.12 86 ALA B N 1
ATOM 2668 C CA . ALA B 1 86 ? 2.953 0.85 -0.807 1 95.12 86 ALA B CA 1
ATOM 2669 C C . ALA B 1 86 ? 4.234 0.134 -0.39 1 95.12 86 ALA B C 1
ATOM 2671 O O . ALA B 1 86 ? 5.051 0.689 0.349 1 95.12 86 ALA B O 1
ATOM 2672 N N . ASN B 1 87 ? 4.348 -1.127 -0.844 1 94.88 87 ASN B N 1
ATOM 2673 C CA . ASN B 1 87 ? 5.566 -1.872 -0.548 1 94.88 87 ASN B CA 1
ATOM 2674 C C . ASN B 1 87 ? 6.805 -1.14 -1.049 1 94.88 87 ASN B C 1
ATOM 2676 O O . ASN B 1 87 ? 7.789 -1.004 -0.318 1 94.88 87 ASN B O 1
ATOM 2680 N N . ALA B 1 88 ? 6.762 -0.654 -2.248 1 96.38 88 ALA B N 1
ATOM 2681 C CA . ALA B 1 88 ? 7.879 0.063 -2.854 1 96.38 88 ALA B CA 1
ATOM 2682 C C . ALA B 1 88 ? 8.172 1.357 -2.1 1 96.38 88 ALA B C 1
ATOM 2684 O O . ALA B 1 88 ? 9.32 1.622 -1.73 1 96.38 88 ALA B O 1
ATOM 2685 N N . MET B 1 89 ? 7.152 2.127 -1.85 1 96.25 89 MET B N 1
ATOM 2686 C CA . MET B 1 89 ? 7.32 3.42 -1.19 1 96.25 89 MET B CA 1
ATOM 2687 C C . MET B 1 89 ? 7.895 3.244 0.211 1 96.25 89 MET B C 1
ATOM 2689 O O . MET B 1 89 ? 8.883 3.891 0.565 1 96.25 89 MET B O 1
ATOM 2693 N N . TYR B 1 90 ? 7.324 2.357 0.938 1 95.19 90 TYR B N 1
ATOM 2694 C CA . TYR B 1 90 ? 7.68 2.172 2.34 1 95.19 90 TYR B CA 1
ATOM 2695 C C . TYR B 1 90 ? 9.102 1.627 2.473 1 95.19 90 TYR B C 1
ATOM 2697 O O . TYR B 1 90 ? 9.914 2.178 3.215 1 95.19 90 TYR B O 1
ATOM 2705 N N . ASN B 1 91 ? 9.383 0.607 1.701 1 94.19 91 ASN B N 1
ATOM 2706 C CA . ASN B 1 91 ? 10.641 -0.106 1.884 1 94.19 91 ASN B CA 1
ATOM 2707 C C . ASN B 1 91 ? 11.805 0.626 1.217 1 94.19 91 ASN B C 1
ATOM 2709 O O . ASN B 1 91 ? 12.969 0.286 1.438 1 94.19 91 ASN B O 1
ATOM 2713 N N . SER B 1 92 ? 11.539 1.635 0.466 1 94.81 92 SER B N 1
ATOM 2714 C CA . SER B 1 92 ? 12.617 2.393 -0.161 1 94.81 92 SER B CA 1
ATOM 2715 C C . SER B 1 92 ? 12.828 3.73 0.539 1 94.81 92 SER B C 1
ATOM 2717 O O . SER B 1 92 ? 13.805 4.434 0.26 1 94.81 92 SER B O 1
ATOM 2719 N N . SER B 1 93 ? 11.945 4.113 1.432 1 94.69 93 SER B N 1
ATOM 2720 C CA . SER B 1 93 ? 12 5.43 2.057 1 94.69 93 SER B CA 1
ATOM 2721 C C . SER B 1 93 ? 13.141 5.523 3.061 1 94.69 93 SER B C 1
ATOM 2723 O O . SER B 1 93 ? 13.102 4.895 4.121 1 94.69 93 SER B O 1
ATOM 2725 N N . SER B 1 94 ? 14.102 6.332 2.768 1 94.5 94 SER B N 1
ATOM 2726 C CA . SER B 1 94 ? 15.219 6.555 3.688 1 94.5 94 SER B CA 1
ATOM 2727 C C . SER B 1 94 ? 14.734 7.137 5.012 1 94.5 94 SER B C 1
ATOM 2729 O O . SER B 1 94 ? 15.258 6.801 6.074 1 94.5 94 SER B O 1
ATOM 2731 N N . LEU B 1 95 ? 13.719 7.961 4.938 1 96 95 LEU B N 1
ATOM 2732 C CA . LEU B 1 95 ? 13.188 8.578 6.148 1 96 95 LEU B CA 1
ATOM 2733 C C . LEU B 1 95 ? 12.523 7.531 7.043 1 96 95 LEU B C 1
ATOM 2735 O O . LEU B 1 95 ? 12.781 7.492 8.25 1 96 95 LEU B O 1
ATOM 2739 N N . VAL B 1 96 ? 11.695 6.664 6.449 1 95.38 96 VAL B N 1
ATOM 2740 C CA . VAL B 1 96 ? 11.016 5.641 7.23 1 95.38 96 VAL B CA 1
ATOM 2741 C C . VAL B 1 96 ? 12.039 4.684 7.836 1 95.38 96 VAL B C 1
ATOM 2743 O O . VAL B 1 96 ? 11.945 4.332 9.016 1 95.38 96 VAL B O 1
ATOM 2746 N N . GLN B 1 97 ? 13.023 4.297 7.039 1 93.62 97 GLN B N 1
ATOM 2747 C CA . GLN B 1 97 ? 14.031 3.346 7.496 1 93.62 97 GLN B CA 1
ATOM 2748 C C . GLN B 1 97 ? 14.812 3.904 8.68 1 93.62 97 GLN B C 1
ATOM 2750 O O . GLN B 1 97 ? 15.188 3.16 9.586 1 93.62 97 GLN B O 1
ATOM 2755 N N . LEU B 1 98 ? 15.008 5.152 8.648 1 95.81 98 LEU B N 1
ATOM 2756 C CA . LEU B 1 98 ? 15.75 5.805 9.719 1 95.81 98 LEU B CA 1
ATOM 2757 C C . LEU B 1 98 ? 14.859 6.039 10.938 1 95.81 98 LEU B C 1
ATOM 2759 O O . LEU B 1 98 ? 15.266 5.793 12.07 1 95.81 98 LEU B O 1
ATOM 2763 N N . ALA B 1 99 ? 13.672 6.5 10.734 1 97.19 99 ALA B N 1
ATOM 2764 C CA . ALA B 1 99 ? 12.797 6.98 11.805 1 97.19 99 ALA B CA 1
ATOM 2765 C C . ALA B 1 99 ? 12.148 5.812 12.547 1 97.19 99 ALA B C 1
ATOM 2767 O O . ALA B 1 99 ? 11.93 5.887 13.758 1 97.19 99 ALA B O 1
ATOM 2768 N N . ALA B 1 100 ? 11.852 4.75 11.859 1 95.31 100 ALA B N 1
ATOM 2769 C CA . ALA B 1 100 ? 11.016 3.682 12.398 1 95.31 100 ALA B CA 1
ATOM 2770 C C . ALA B 1 100 ? 11.648 3.074 13.648 1 95.31 100 ALA B C 1
ATOM 2772 O O . ALA B 1 100 ? 10.992 2.941 14.688 1 95.31 100 ALA B O 1
ATOM 2773 N N . PRO B 1 101 ? 12.938 2.734 13.617 1 96 101 PRO B N 1
ATOM 2774 C CA . PRO B 1 101 ? 13.531 2.178 14.836 1 96 101 PRO B CA 1
ATOM 2775 C C . PRO B 1 101 ? 13.547 3.174 16 1 96 101 PRO B C 1
ATOM 2777 O O . PRO B 1 101 ? 13.344 2.787 17.156 1 96 101 PRO B O 1
ATOM 2780 N N . LEU B 1 102 ? 13.797 4.434 15.688 1 98 102 LEU B N 1
ATOM 2781 C CA . LEU B 1 102 ? 13.789 5.469 16.719 1 98 102 LEU B CA 1
ATOM 2782 C C . LEU B 1 102 ? 12.383 5.645 17.297 1 98 102 LEU B C 1
ATOM 2784 O O . LEU B 1 102 ? 12.227 5.828 18.5 1 98 102 LEU B O 1
ATOM 2788 N N . MET B 1 103 ? 11.406 5.559 16.453 1 97.44 103 MET B N 1
ATOM 2789 C CA . MET B 1 103 ? 10.008 5.656 16.875 1 97.44 103 MET B CA 1
ATOM 2790 C C . MET B 1 103 ? 9.625 4.5 17.781 1 97.44 103 MET B C 1
ATOM 2792 O O . MET B 1 103 ? 8.953 4.699 18.797 1 97.44 103 MET B O 1
ATOM 2796 N N . ARG B 1 104 ? 10.023 3.314 17.406 1 96.06 104 ARG B N 1
ATOM 2797 C CA . ARG B 1 104 ? 9.711 2.131 18.188 1 96.06 104 ARG B CA 1
ATOM 2798 C C . ARG B 1 104 ? 10.336 2.229 19.578 1 96.06 104 ARG B C 1
ATOM 2800 O O . ARG B 1 104 ? 9.688 1.909 20.578 1 96.06 104 ARG B O 1
ATOM 2807 N N . GLU B 1 105 ? 11.547 2.662 19.594 1 97.06 105 GLU B N 1
ATOM 2808 C CA . GLU B 1 105 ? 12.234 2.838 20.875 1 97.06 105 GLU B CA 1
ATOM 2809 C C . GLU B 1 105 ? 11.5 3.84 21.766 1 97.06 105 GLU B C 1
ATOM 2811 O O . GLU B 1 105 ? 11.266 3.578 22.938 1 97.06 105 GLU B O 1
ATOM 2816 N N . ALA B 1 106 ? 11.125 4.941 21.203 1 97.75 106 ALA B N 1
ATOM 2817 C CA . ALA B 1 106 ? 10.406 5.973 21.938 1 97.75 106 ALA B CA 1
ATOM 2818 C C . ALA B 1 106 ? 9.055 5.461 22.422 1 97.75 106 ALA B C 1
ATOM 2820 O O . ALA B 1 106 ? 8.664 5.699 23.578 1 97.75 106 ALA B O 1
ATOM 2821 N N . ALA B 1 107 ? 8.352 4.773 21.547 1 96.62 107 ALA B N 1
ATOM 2822 C CA . ALA B 1 107 ? 7.035 4.238 21.891 1 96.62 107 ALA B CA 1
ATOM 2823 C C . ALA B 1 107 ? 7.121 3.299 23.078 1 96.62 107 ALA B C 1
ATOM 2825 O O . ALA B 1 107 ? 6.316 3.393 24.016 1 96.62 107 ALA B O 1
ATOM 2826 N N . HIS B 1 108 ? 8.086 2.459 23.062 1 95.62 108 HIS B N 1
ATOM 2827 C CA . HIS B 1 108 ? 8.258 1.482 24.125 1 95.62 108 HIS B CA 1
ATOM 2828 C C . HIS B 1 108 ? 8.688 2.156 25.422 1 95.62 108 HIS B C 1
ATOM 2830 O O . HIS B 1 108 ? 8.164 1.849 26.5 1 95.62 108 HIS B O 1
ATOM 2836 N N . ALA B 1 109 ? 9.648 3.031 25.344 1 96.75 109 ALA B N 1
ATOM 2837 C CA . ALA B 1 109 ? 10.188 3.697 26.516 1 96.75 109 ALA B CA 1
ATOM 2838 C C . ALA B 1 109 ? 9.125 4.566 27.188 1 96.75 109 ALA B C 1
ATOM 2840 O O . ALA B 1 109 ? 9.07 4.645 28.422 1 96.75 109 ALA B O 1
ATOM 2841 N N . LEU B 1 110 ? 8.266 5.188 26.359 1 96.81 110 LEU B N 1
ATOM 2842 C CA . LEU B 1 110 ? 7.312 6.164 26.875 1 96.81 110 LEU B CA 1
ATOM 2843 C C . LEU B 1 110 ? 5.93 5.539 27.031 1 96.81 110 LEU B C 1
ATOM 2845 O O . LEU B 1 110 ? 5.051 6.129 27.672 1 96.81 110 LEU B O 1
ATOM 2849 N N . ARG B 1 111 ? 5.754 4.332 26.453 1 95.06 111 ARG B N 1
ATOM 2850 C CA . ARG B 1 111 ? 4.473 3.637 26.453 1 95.06 111 ARG B CA 1
ATOM 2851 C C . ARG B 1 111 ? 3.385 4.492 25.812 1 95.06 111 ARG B C 1
ATOM 2853 O O . ARG B 1 111 ? 2.32 4.699 26.406 1 95.06 111 ARG B O 1
ATOM 2860 N N . VAL B 1 112 ? 3.643 4.953 24.672 1 96.06 112 VAL B N 1
ATOM 2861 C CA . VAL B 1 112 ? 2.748 5.805 23.906 1 96.06 112 VAL B CA 1
ATOM 2862 C C . VAL B 1 112 ? 2.729 5.344 22.438 1 96.06 112 VAL B C 1
ATOM 2864 O O . VAL B 1 112 ? 3.521 4.488 22.047 1 96.06 112 VAL B O 1
ATOM 2867 N N . ASN B 1 113 ? 1.762 5.844 21.703 1 95.12 113 ASN B N 1
ATOM 2868 C CA . ASN B 1 113 ? 1.786 5.684 20.25 1 95.12 113 ASN B CA 1
ATOM 2869 C C . ASN B 1 113 ? 2.678 6.727 19.578 1 95.12 113 ASN B C 1
ATOM 2871 O O . ASN B 1 113 ? 2.713 7.883 20.016 1 95.12 113 ASN B O 1
ATOM 2875 N N . VAL B 1 114 ? 3.377 6.344 18.594 1 97.06 114 VAL B N 1
ATOM 2876 C CA . VAL B 1 114 ? 4.203 7.254 17.812 1 97.06 114 VAL B CA 1
ATOM 2877 C C . VAL B 1 114 ? 3.871 7.109 16.328 1 97.06 114 VAL B C 1
ATOM 2879 O O . VAL B 1 114 ? 3.76 5.992 15.82 1 97.06 114 VAL B O 1
ATOM 2882 N N . GLY B 1 115 ? 3.658 8.211 15.695 1 97.12 115 GLY B N 1
ATOM 2883 C CA . GLY B 1 115 ? 3.289 8.188 14.289 1 97.12 115 GLY B CA 1
ATOM 2884 C C . GLY B 1 115 ? 4.109 9.133 13.438 1 97.12 115 GLY B C 1
ATOM 2885 O O . GLY B 1 115 ? 4.594 10.156 13.93 1 97.12 115 GLY B O 1
ATOM 2886 N N . LEU B 1 116 ? 4.324 8.789 12.242 1 98.31 116 LEU B N 1
ATOM 2887 C CA . LEU B 1 116 ? 4.879 9.609 11.172 1 98.31 116 LEU B CA 1
ATOM 2888 C C . LEU B 1 116 ? 3.906 9.711 10 1 98.31 116 LEU B C 1
ATOM 2890 O O . LEU B 1 116 ? 3.531 8.695 9.414 1 98.31 116 LEU B O 1
ATOM 2894 N N . ALA B 1 117 ? 3.484 10.938 9.719 1 98.44 117 ALA B N 1
ATOM 2895 C CA . ALA B 1 117 ? 2.492 11.148 8.664 1 98.44 117 ALA B CA 1
ATOM 2896 C C . ALA B 1 117 ? 2.91 12.273 7.727 1 98.44 117 ALA B C 1
ATOM 2898 O O . ALA B 1 117 ? 3.746 13.109 8.078 1 98.44 117 ALA B O 1
ATOM 2899 N N . ALA B 1 118 ? 2.375 12.242 6.516 1 98.62 118 ALA B N 1
ATOM 2900 C CA . ALA B 1 118 ? 2.607 13.289 5.527 1 98.62 118 ALA B CA 1
ATOM 2901 C C . ALA B 1 118 ? 1.29 13.805 4.953 1 98.62 118 ALA B C 1
ATOM 2903 O O . ALA B 1 118 ? 0.291 13.078 4.938 1 98.62 118 ALA B O 1
ATOM 2904 N N . ALA B 1 119 ? 1.358 15.008 4.48 1 98.5 119 ALA B N 1
ATOM 2905 C CA . ALA B 1 119 ? 0.155 15.648 3.955 1 98.5 119 ALA B CA 1
ATOM 2906 C C . ALA B 1 119 ? -0.155 15.156 2.545 1 98.5 119 ALA B C 1
ATOM 2908 O O . ALA B 1 119 ? 0.754 14.961 1.732 1 98.5 119 ALA B O 1
ATOM 2909 N N . ASP B 1 120 ? -1.364 14.914 2.25 1 98.06 120 ASP B N 1
ATOM 2910 C CA . ASP B 1 120 ? -1.924 14.711 0.917 1 98.06 120 ASP B CA 1
ATOM 2911 C C . ASP B 1 120 ? -3.289 15.383 0.787 1 98.06 120 ASP B C 1
ATOM 2913 O O . ASP B 1 120 ? -4.273 14.914 1.358 1 98.06 120 ASP B O 1
ATOM 2917 N N . ARG B 1 121 ? -3.291 16.406 0.02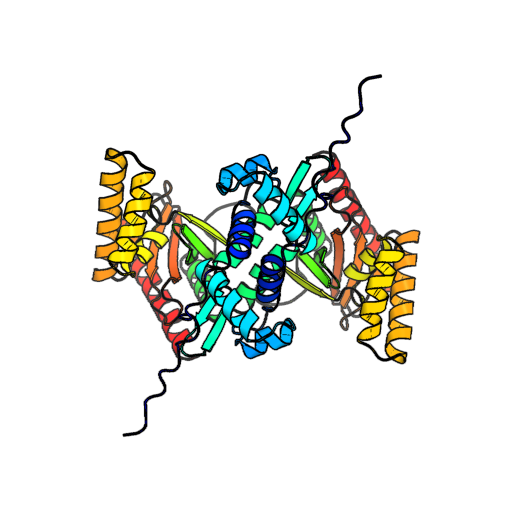7 1 97.12 121 ARG B N 1
ATOM 2918 C CA . ARG B 1 121 ? -4.504 17.203 -0.109 1 97.12 121 ARG B CA 1
ATOM 2919 C C . ARG B 1 121 ? -5 17.688 1.251 1 97.12 121 ARG B C 1
ATOM 2921 O O . ARG B 1 121 ? -4.27 18.344 1.985 1 97.12 121 ARG B O 1
ATOM 2928 N N . ASP B 1 122 ? -6.195 17.359 1.685 1 97.88 122 ASP B N 1
ATOM 2929 C CA . ASP B 1 122 ? -6.758 17.922 2.912 1 97.88 122 ASP B CA 1
ATOM 2930 C C . ASP B 1 122 ? -6.684 16.906 4.055 1 97.88 122 ASP B C 1
ATOM 2932 O O . ASP B 1 122 ? -7.387 17.047 5.059 1 97.88 122 ASP B O 1
ATOM 2936 N N . GLU B 1 123 ? -5.859 15.875 3.896 1 98.38 123 GLU B N 1
ATOM 2937 C CA . GLU B 1 123 ? -5.707 14.82 4.898 1 98.38 123 GLU B CA 1
ATOM 2938 C C . GLU B 1 123 ? -4.234 14.539 5.18 1 98.38 123 GLU B C 1
ATOM 2940 O O . GLU B 1 123 ? -3.355 15.039 4.469 1 98.38 123 GLU B O 1
ATOM 2945 N N . MET B 1 124 ? -3.99 13.875 6.285 1 98.5 124 MET B N 1
ATOM 2946 C CA . MET B 1 124 ? -2.676 13.312 6.594 1 98.5 124 MET B CA 1
ATOM 2947 C C . MET B 1 124 ? -2.654 11.812 6.359 1 98.5 124 MET B C 1
ATOM 2949 O O . MET B 1 124 ? -3.637 11.117 6.641 1 98.5 124 MET B O 1
ATOM 2953 N N . VAL B 1 125 ? -1.552 11.32 5.855 1 98.12 125 VAL B N 1
ATOM 2954 C CA . VAL B 1 125 ? -1.379 9.898 5.582 1 98.12 125 VAL B CA 1
ATOM 2955 C C . VAL B 1 125 ? -0.25 9.344 6.445 1 98.12 125 VAL B C 1
ATOM 2957 O O . VAL B 1 125 ? 0.888 9.812 6.367 1 98.12 125 VAL B O 1
ATOM 2960 N N . TYR B 1 126 ? -0.546 8.305 7.23 1 97.19 126 TYR B N 1
ATOM 2961 C CA . TYR B 1 126 ? 0.486 7.672 8.047 1 97.19 126 TYR B CA 1
ATOM 2962 C C . TYR B 1 126 ? 1.45 6.871 7.18 1 97.19 126 TYR B C 1
ATOM 2964 O O . TYR B 1 126 ? 1.027 6.023 6.391 1 97.19 126 TYR B O 1
ATOM 2972 N N . LEU B 1 127 ? 2.672 7.168 7.328 1 96.5 127 LEU B N 1
ATOM 2973 C CA . LEU B 1 127 ? 3.701 6.301 6.762 1 96.5 127 LEU B CA 1
ATOM 2974 C C . LEU B 1 127 ? 4.047 5.168 7.719 1 96.5 127 LEU B C 1
ATOM 2976 O O . LEU B 1 127 ? 4.254 4.031 7.293 1 96.5 127 LEU B O 1
ATOM 2980 N N . GLU B 1 128 ? 4.156 5.52 8.938 1 94.56 128 GLU B N 1
ATOM 2981 C CA . GLU B 1 128 ? 4.445 4.582 10.016 1 94.56 128 GLU B CA 1
ATOM 2982 C C . GLU B 1 128 ? 3.648 4.922 11.273 1 94.56 128 GLU B C 1
ATOM 2984 O O . GLU B 1 128 ? 3.471 6.098 11.602 1 94.56 128 GLU B O 1
ATOM 2989 N N . SER B 1 129 ? 3.131 3.941 11.867 1 94 129 SER B N 1
ATOM 2990 C CA . SER B 1 129 ? 2.365 4.109 13.102 1 94 129 SER B CA 1
ATOM 2991 C C . SER B 1 129 ? 2.639 2.971 14.078 1 94 129 SER B C 1
ATOM 2993 O O . SER B 1 129 ? 2.268 1.823 13.828 1 94 129 SER B O 1
ATOM 2995 N N . ILE B 1 130 ? 3.326 3.262 15.133 1 92.88 130 ILE B N 1
ATOM 2996 C CA . ILE B 1 130 ? 3.58 2.328 16.219 1 92.88 130 ILE B CA 1
ATOM 2997 C C . ILE B 1 130 ? 2.533 2.516 17.312 1 92.88 130 ILE B C 1
ATOM 2999 O O . ILE B 1 130 ? 2.426 3.594 17.906 1 92.88 130 ILE B O 1
ATOM 3003 N N . ARG B 1 131 ? 1.783 1.445 17.562 1 89.31 131 ARG B N 1
ATOM 3004 C CA . ARG B 1 131 ? 0.685 1.533 18.516 1 89.31 131 ARG B CA 1
ATOM 3005 C C . ARG B 1 131 ? 0.921 0.61 19.703 1 89.31 131 ARG B C 1
ATOM 3007 O O . ARG B 1 131 ? 1.091 -0.599 19.547 1 89.31 131 ARG B O 1
ATOM 3014 N N . LEU B 1 132 ? 1.148 1.025 20.859 1 80.06 132 LEU B N 1
ATOM 3015 C CA . LEU B 1 132 ? 1.302 0.194 22.047 1 80.06 132 LEU B CA 1
ATOM 3016 C C . LEU B 1 132 ? 0.043 0.238 22.906 1 80.06 132 LEU B C 1
ATOM 3018 O O . LEU B 1 132 ? -0.191 -0.662 23.719 1 80.06 132 LEU B O 1
ATOM 3022 N N . SER B 1 133 ? -0.481 1.429 23.141 1 54.47 133 SER B N 1
ATOM 3023 C CA . SER B 1 133 ? -1.566 1.509 24.109 1 54.47 133 SER B CA 1
ATOM 3024 C C . SER B 1 133 ? -2.615 0.43 23.859 1 54.47 133 SER B C 1
ATOM 3026 O O . SER B 1 133 ? -3.344 0.04 24.766 1 54.47 133 SER B O 1
ATOM 3028 N N . ARG B 1 134 ? -3.252 0.516 22.734 1 50.81 134 ARG B N 1
ATOM 3029 C CA . ARG B 1 134 ? -4.527 -0.189 22.656 1 50.81 134 ARG B CA 1
ATOM 3030 C C . ARG B 1 134 ? -4.316 -1.697 22.594 1 50.81 134 ARG B C 1
ATOM 3032 O O . ARG B 1 134 ? -3.275 -2.166 22.141 1 50.81 134 ARG B O 1
ATOM 3039 N N . LYS B 1 135 ? -5.297 -2.424 23.312 1 43.5 135 LYS B N 1
ATOM 3040 C CA . LYS B 1 135 ? -5.777 -3.795 23.188 1 43.5 135 LYS B CA 1
ATOM 3041 C C . LYS B 1 135 ? -5.598 -4.301 21.75 1 43.5 135 LYS B C 1
ATOM 3043 O O . LYS B 1 135 ? -5.375 -3.508 20.828 1 43.5 135 LYS B O 1
ATOM 3048 N N . ASN B 1 136 ? -6.223 -5.5 21.453 1 39.34 136 ASN B N 1
ATOM 3049 C CA . ASN B 1 136 ? -6.363 -6.57 20.469 1 39.34 136 ASN B CA 1
ATOM 3050 C C . ASN B 1 136 ? -6.598 -6.012 19.062 1 39.34 136 ASN B C 1
ATOM 3052 O O . ASN B 1 136 ? -7.211 -6.676 18.234 1 39.34 136 ASN B O 1
ATOM 3056 N N . THR B 1 137 ? -6.66 -4.727 18.953 1 39.31 137 THR B N 1
ATOM 3057 C CA . THR B 1 137 ? -7.285 -4.648 17.641 1 39.31 137 THR B CA 1
ATOM 3058 C C . THR B 1 137 ? -6.355 -5.203 16.562 1 39.31 137 THR B C 1
ATOM 3060 O O . THR B 1 137 ? -5.148 -4.949 16.594 1 39.31 137 THR B O 1
ATOM 3063 N N . PRO B 1 138 ? -6.766 -6.082 15.914 1 39.59 138 PRO B N 1
ATOM 3064 C CA . PRO B 1 138 ? -6.086 -6.723 14.781 1 39.59 138 PRO B CA 1
ATOM 3065 C C . PRO B 1 138 ? -5.207 -5.754 14 1 39.59 138 PRO B C 1
ATOM 3067 O O . PRO B 1 138 ? -5.523 -4.566 13.898 1 39.59 138 PRO B O 1
ATOM 3070 N N . ARG B 1 139 ? -3.951 -6 13.758 1 44.47 139 ARG B N 1
ATOM 3071 C CA . ARG B 1 139 ? -2.861 -5.402 12.992 1 44.47 139 ARG B CA 1
ATOM 3072 C C . ARG B 1 139 ? -3.369 -4.824 11.68 1 44.47 139 ARG B C 1
ATOM 3074 O O . ARG B 1 139 ? -3.52 -5.547 10.688 1 44.47 139 ARG B O 1
ATOM 3081 N N . THR B 1 140 ? -4.469 -4.012 11.68 1 51.47 140 THR B N 1
ATOM 3082 C CA . THR B 1 140 ? -4.758 -3.357 10.406 1 51.47 140 THR B CA 1
ATOM 3083 C C . THR B 1 140 ? -3.543 -2.574 9.922 1 51.47 140 THR B C 1
ATOM 3085 O O . THR B 1 140 ? -2.744 -2.088 10.727 1 51.47 140 THR B O 1
ATOM 3088 N N . VAL B 1 141 ? -3.084 -2.926 8.766 1 53.59 141 VAL B N 1
ATOM 3089 C CA . VAL B 1 141 ? -2.092 -2.062 8.133 1 53.59 141 VAL B CA 1
ATOM 3090 C C . VAL B 1 141 ? -2.434 -0.599 8.406 1 53.59 141 VAL B C 1
ATOM 3092 O O . VAL B 1 141 ? -3.473 -0.103 7.965 1 53.59 141 VAL B O 1
ATOM 3095 N N . GLN B 1 142 ? -1.769 -0.048 9.297 1 80.69 142 GLN B N 1
ATOM 3096 C CA . GLN B 1 142 ? -1.967 1.358 9.633 1 80.69 142 GLN B CA 1
ATOM 3097 C C . GLN B 1 142 ? -1.259 2.266 8.633 1 80.69 142 GLN B C 1
ATOM 3099 O O . GLN B 1 142 ? -1.677 3.406 8.414 1 80.69 142 GLN B O 1
ATOM 3104 N N . THR B 1 143 ? -0.299 1.646 8.078 1 89.62 143 THR B N 1
ATOM 3105 C CA . THR B 1 143 ? 0.377 2.387 7.02 1 89.62 143 THR B CA 1
ATOM 3106 C C . THR B 1 143 ? -0.598 2.738 5.898 1 89.62 143 THR B C 1
ATOM 3108 O O . THR B 1 143 ? -1.38 1.893 5.461 1 89.62 143 THR B O 1
ATOM 3111 N N . GLY B 1 144 ? -0.647 3.996 5.551 1 95 144 GLY B N 1
ATOM 3112 C CA . GLY B 1 144 ? -1.537 4.449 4.496 1 95 144 GLY B CA 1
ATOM 3113 C C . GLY B 1 144 ? -2.867 4.961 5.016 1 95 144 GLY B C 1
ATOM 3114 O O . GLY B 1 144 ? -3.666 5.512 4.254 1 95 144 GLY B O 1
ATOM 3115 N N . GLN B 1 145 ? -3.107 4.82 6.309 1 95.38 145 GLN B N 1
ATOM 3116 C CA . GLN B 1 145 ? -4.348 5.324 6.891 1 95.38 145 GLN B CA 1
ATOM 3117 C C . GLN B 1 145 ? -4.418 6.848 6.797 1 95.38 145 GLN B C 1
ATOM 3119 O O . GLN B 1 145 ? -3.428 7.535 7.059 1 95.38 145 GLN B O 1
ATOM 3124 N N . ARG B 1 146 ? -5.582 7.348 6.457 1 96.81 146 ARG B N 1
ATOM 3125 C CA . ARG B 1 146 ? -5.809 8.781 6.359 1 96.81 146 ARG B CA 1
ATOM 3126 C C . ARG B 1 146 ? -6.504 9.312 7.609 1 96.81 146 ARG B C 1
ATOM 3128 O O . ARG B 1 146 ? -7.379 8.648 8.172 1 96.81 146 ARG B O 1
ATOM 3135 N N . VAL B 1 147 ? -6.094 10.469 8.008 1 96.69 147 VAL B N 1
ATOM 3136 C CA . VAL B 1 147 ? -6.77 11.172 9.086 1 96.69 147 VAL B CA 1
ATOM 3137 C C . VAL B 1 147 ? -7.035 12.625 8.68 1 96.69 147 VAL B C 1
ATOM 3139 O O . VAL B 1 147 ? -6.285 13.195 7.887 1 96.69 147 VAL B O 1
ATOM 3142 N N . PRO B 1 148 ? -8.094 13.211 9.211 1 97.62 148 PRO B N 1
ATOM 3143 C CA . PRO B 1 148 ? -8.414 14.586 8.805 1 97.62 148 PRO B CA 1
ATOM 3144 C C . PRO B 1 148 ? -7.371 15.594 9.281 1 97.62 148 PRO B C 1
ATOM 3146 O O . PRO B 1 148 ? -6.922 15.531 10.43 1 97.62 148 PRO B O 1
ATOM 3149 N N . MET B 1 149 ? -7.047 16.469 8.391 1 98.56 149 MET B N 1
ATOM 3150 C CA . MET B 1 149 ? -6.023 17.469 8.672 1 98.56 149 MET B CA 1
ATOM 3151 C C . MET B 1 149 ? -6.523 18.469 9.703 1 98.56 149 MET B C 1
ATOM 3153 O O . MET B 1 149 ? -5.82 18.781 10.672 1 98.56 149 MET B O 1
ATOM 3157 N N . GLU B 1 150 ? -7.699 18.922 9.594 1 98.12 150 GLU B N 1
ATOM 3158 C CA . GLU B 1 150 ? -8.188 20.078 10.336 1 98.12 150 GLU B CA 1
ATOM 3159 C C . GLU B 1 150 ? -8.43 19.719 11.805 1 98.12 150 GLU B C 1
ATOM 3161 O O . GLU B 1 150 ? -8.438 20.609 12.664 1 98.12 150 GLU B O 1
ATOM 3166 N N . PHE B 1 151 ? -8.578 18.391 12.086 1 97.62 151 PHE B N 1
ATOM 3167 C CA . PHE B 1 151 ? -8.922 18 13.453 1 97.62 151 PHE B CA 1
ATOM 3168 C C . PHE B 1 151 ? -7.688 17.484 14.188 1 97.62 151 PHE B C 1
ATOM 3170 O O . PHE B 1 151 ? -7.645 17.5 15.422 1 97.62 151 PHE B O 1
ATOM 3177 N N . THR B 1 152 ? -6.727 17 13.5 1 98.31 152 THR B N 1
ATOM 3178 C CA . THR B 1 152 ? -5.633 16.281 14.133 1 98.31 152 THR B CA 1
ATOM 3179 C C . THR B 1 152 ? -4.461 17.219 14.422 1 98.31 152 THR B C 1
ATOM 3181 O O . THR B 1 152 ? -4.262 18.203 13.719 1 98.31 152 THR B O 1
ATOM 3184 N N . SER B 1 153 ? -3.697 16.828 15.5 1 98.69 153 SER B N 1
ATOM 3185 C CA . SER B 1 153 ? -2.465 17.578 15.75 1 98.69 153 SER B CA 1
ATOM 3186 C C . SER B 1 153 ? -1.509 17.469 14.57 1 98.69 153 SER B C 1
ATOM 3188 O O . SER B 1 153 ? -0.797 18.422 14.25 1 98.69 153 SER B O 1
ATOM 3190 N N . LEU B 1 154 ? -1.491 16.359 13.891 1 98.69 154 LEU B N 1
ATOM 3191 C CA . LEU B 1 154 ? -0.673 16.156 12.703 1 98.69 154 LEU B CA 1
ATOM 3192 C C . LEU B 1 154 ? -0.992 17.203 11.641 1 98.69 154 LEU B C 1
ATOM 3194 O O . LEU B 1 154 ? -0.094 17.906 11.164 1 98.69 154 LEU B O 1
ATOM 3198 N N . GLY B 1 155 ? -2.277 17.266 11.32 1 98.88 155 GLY B N 1
ATOM 3199 C CA . GLY B 1 155 ? -2.705 18.188 10.281 1 98.88 155 GLY B CA 1
ATOM 3200 C C . GLY B 1 155 ? -2.477 19.641 10.648 1 98.88 155 GLY B C 1
ATOM 3201 O O . GLY B 1 155 ? -2.033 20.438 9.82 1 98.88 155 GLY B O 1
ATOM 3202 N N . ARG B 1 156 ? -2.754 19.969 11.867 1 98.88 156 ARG B N 1
ATOM 3203 C CA . ARG B 1 156 ? -2.594 21.344 12.312 1 98.88 156 ARG B CA 1
ATOM 3204 C C . ARG B 1 156 ? -1.12 21.734 12.359 1 98.88 156 ARG B C 1
ATOM 3206 O O . ARG B 1 156 ? -0.765 22.891 12.062 1 98.88 156 ARG B O 1
ATOM 3213 N N . ALA B 1 157 ? -0.29 20.797 12.742 1 98.94 157 ALA B N 1
ATOM 3214 C CA . ALA B 1 157 ? 1.148 21.047 12.688 1 98.94 157 ALA B CA 1
ATOM 3215 C C . ALA B 1 157 ? 1.604 21.297 11.258 1 98.94 157 ALA B C 1
ATOM 3217 O O . ALA B 1 157 ? 2.436 22.188 11.008 1 98.94 157 ALA B O 1
ATOM 3218 N N . TYR B 1 158 ? 1.1 20.594 10.297 1 98.88 158 TYR B N 1
ATOM 3219 C CA . TYR B 1 158 ? 1.415 20.797 8.891 1 98.88 158 TYR B CA 1
ATOM 3220 C C . TYR B 1 158 ? 0.96 22.172 8.414 1 98.88 158 TYR B C 1
ATOM 3222 O O . TYR B 1 158 ? 1.711 22.875 7.746 1 98.88 158 TYR B O 1
ATOM 3230 N N . LEU B 1 159 ? -0.25 22.531 8.734 1 98.75 159 LEU B N 1
ATOM 3231 C CA . LEU B 1 159 ? -0.813 23.812 8.328 1 98.75 159 LEU B CA 1
ATOM 3232 C C . LEU B 1 159 ? 0.068 24.969 8.797 1 98.75 159 LEU B C 1
ATOM 3234 O O . LEU B 1 159 ? 0.107 26.016 8.156 1 98.75 159 LEU B O 1
ATOM 3238 N N . ALA B 1 160 ? 0.786 24.766 9.875 1 98.5 160 ALA B N 1
ATOM 3239 C CA . ALA B 1 160 ? 1.665 25.797 10.43 1 98.5 160 ALA B CA 1
ATOM 3240 C C . ALA B 1 160 ? 2.904 25.984 9.555 1 98.5 160 ALA B C 1
ATOM 3242 O O . ALA B 1 160 ? 3.637 26.969 9.711 1 98.5 160 ALA B O 1
ATOM 3243 N N . THR B 1 161 ? 3.184 25.062 8.648 1 97.88 161 THR B N 1
ATOM 3244 C CA . THR B 1 161 ? 4.469 25.062 7.961 1 97.88 161 THR B CA 1
AT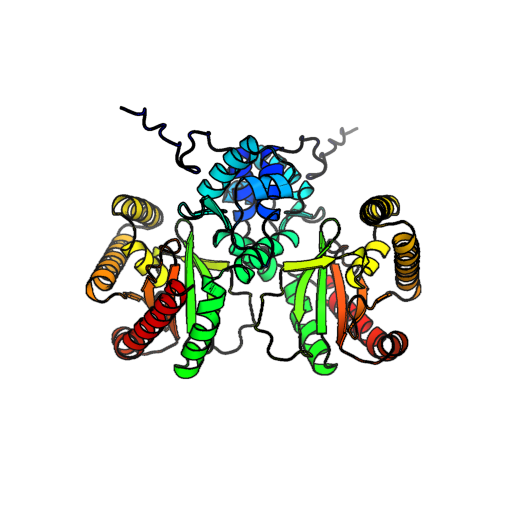OM 3245 C C . THR B 1 161 ? 4.309 25.547 6.523 1 97.88 161 THR B C 1
ATOM 3247 O O . THR B 1 161 ? 5.297 25.859 5.855 1 97.88 161 THR B O 1
ATOM 3250 N N . ILE B 1 162 ? 3.127 25.609 5.992 1 97.5 162 ILE B N 1
ATOM 3251 C CA . ILE B 1 162 ? 2.932 25.922 4.582 1 97.5 162 ILE B CA 1
ATOM 3252 C C . ILE B 1 162 ? 2.688 27.422 4.418 1 97.5 162 ILE B C 1
ATOM 3254 O O . ILE B 1 162 ? 2.465 28.125 5.398 1 97.5 162 ILE B O 1
ATOM 3258 N N . SER B 1 163 ? 2.768 27.891 3.193 1 97.25 163 SER B N 1
ATOM 3259 C CA . SER B 1 163 ? 2.594 29.312 2.918 1 97.25 163 SER B CA 1
ATOM 3260 C C . SER B 1 163 ? 1.189 29.781 3.285 1 97.25 163 SER B C 1
ATOM 3262 O O . SER B 1 163 ? 0.263 28.969 3.373 1 97.25 163 SER B O 1
ATOM 3264 N N . THR B 1 164 ? 1.061 31.031 3.434 1 96.88 164 THR B N 1
ATOM 3265 C CA . THR B 1 164 ? -0.232 31.625 3.754 1 96.88 164 THR B CA 1
ATOM 3266 C C . THR B 1 164 ? -1.255 31.312 2.664 1 96.88 164 THR B C 1
ATOM 3268 O O . THR B 1 164 ? -2.408 31 2.961 1 96.88 164 THR B O 1
ATOM 3271 N N . ARG B 1 165 ? -0.827 31.391 1.485 1 97.56 165 ARG B N 1
ATOM 3272 C CA . ARG B 1 165 ? -1.717 31.125 0.358 1 97.56 165 ARG B CA 1
ATOM 3273 C C . ARG B 1 165 ? -2.234 29.688 0.387 1 97.56 165 ARG B C 1
ATOM 3275 O O . ARG B 1 165 ? -3.438 29.453 0.248 1 97.56 165 ARG B O 1
ATOM 3282 N N . GLU B 1 166 ? -1.32 28.766 0.565 1 97.56 166 GLU B N 1
ATOM 3283 C CA . GLU B 1 166 ? -1.7 27.359 0.628 1 97.56 166 GLU B CA 1
ATOM 3284 C C . GLU B 1 166 ? -2.619 27.078 1.816 1 97.56 166 GLU B C 1
ATOM 3286 O O . GLU B 1 166 ? -3.6 26.344 1.694 1 97.56 166 GLU B O 1
ATOM 3291 N N . ARG B 1 167 ? -2.277 27.641 2.926 1 98.19 167 ARG B N 1
ATOM 3292 C CA . ARG B 1 167 ? -3.078 27.453 4.133 1 98.19 167 ARG B CA 1
ATOM 3293 C C . ARG B 1 167 ? -4.488 28 3.943 1 98.19 167 ARG B C 1
ATOM 3295 O O . ARG B 1 167 ? -5.469 27.359 4.34 1 98.19 167 ARG B O 1
ATOM 3302 N N . GLN B 1 168 ? -4.586 29.156 3.322 1 97.75 168 GLN B N 1
ATOM 3303 C CA . GLN B 1 168 ? -5.887 29.781 3.1 1 97.75 168 GLN B CA 1
ATOM 3304 C C . GLN B 1 168 ? -6.758 28.922 2.193 1 97.75 168 GLN B C 1
ATOM 3306 O O . GLN B 1 168 ? -7.969 28.812 2.402 1 97.75 168 GLN B O 1
ATOM 3311 N N . ALA B 1 169 ? -6.137 28.344 1.224 1 98.12 169 ALA B N 1
ATOM 3312 C CA . ALA B 1 169 ? -6.883 27.469 0.326 1 98.12 169 ALA B CA 1
ATOM 3313 C C . ALA B 1 169 ? -7.453 26.266 1.081 1 98.12 169 ALA B C 1
ATOM 3315 O O . ALA B 1 169 ? -8.617 25.906 0.894 1 98.12 169 ALA B O 1
ATOM 3316 N N . LEU B 1 170 ? -6.633 25.672 1.937 1 98.56 170 LEU B N 1
ATOM 3317 C CA . LEU B 1 170 ? -7.086 24.547 2.732 1 98.56 170 LEU B CA 1
ATOM 3318 C C . LEU B 1 170 ? -8.156 24.969 3.727 1 98.56 170 LEU B C 1
ATOM 3320 O O . LEU B 1 170 ? -9.156 24.266 3.906 1 98.56 170 LEU B O 1
ATOM 3324 N N . MET B 1 171 ? -7.949 26.141 4.32 1 98.5 171 MET B N 1
ATOM 3325 C CA . MET B 1 171 ? -8.922 26.656 5.277 1 98.5 171 MET B CA 1
ATOM 3326 C C . MET B 1 171 ? -10.273 26.891 4.609 1 98.5 171 MET B C 1
ATOM 3328 O O . MET B 1 171 ? -11.32 26.578 5.191 1 98.5 171 MET B O 1
ATOM 3332 N N . ALA B 1 172 ? -10.227 27.406 3.422 1 98.12 172 ALA B N 1
ATOM 3333 C CA . ALA B 1 172 ? -11.469 27.625 2.674 1 98.12 172 ALA B CA 1
ATOM 3334 C C . ALA B 1 172 ? -12.18 26.297 2.402 1 98.12 172 ALA B C 1
ATOM 3336 O O . ALA B 1 172 ? -13.406 26.219 2.482 1 98.12 172 ALA B O 1
ATOM 3337 N N . HIS B 1 173 ? -11.406 25.359 2.098 1 97.69 173 HIS B N 1
ATOM 3338 C CA . HIS B 1 173 ? -11.953 24.031 1.846 1 97.69 173 HIS B CA 1
ATOM 3339 C C . HIS B 1 173 ? -12.586 23.453 3.104 1 97.69 173 HIS B C 1
ATOM 3341 O O . HIS B 1 173 ? -13.695 22.906 3.049 1 97.69 173 HIS B O 1
ATOM 3347 N N . PHE B 1 174 ? -11.906 23.547 4.25 1 98.12 174 PHE B N 1
ATOM 3348 C CA . PHE B 1 174 ? -12.453 23.078 5.516 1 98.12 174 PHE B CA 1
ATOM 3349 C C . PHE B 1 174 ? -13.75 23.797 5.848 1 98.12 174 PHE B C 1
ATOM 3351 O O . PHE B 1 174 ? -14.719 23.172 6.281 1 98.12 174 PHE B O 1
ATOM 3358 N N . LYS B 1 175 ? -13.766 25.031 5.664 1 97.94 175 LYS B N 1
ATOM 3359 C CA . LYS B 1 175 ? -14.922 25.875 5.969 1 97.94 175 LYS B CA 1
ATOM 3360 C C . LYS B 1 175 ? -16.141 25.453 5.145 1 97.94 175 LYS B C 1
ATOM 3362 O O . LYS B 1 175 ? -17.25 25.422 5.652 1 97.94 175 LYS B O 1
ATOM 3367 N N . SER B 1 176 ? -15.906 25.125 3.898 1 97.44 176 SER B N 1
ATOM 3368 C CA . SER B 1 176 ? -16.984 24.797 2.973 1 97.44 176 SER B CA 1
ATOM 3369 C C . SER B 1 176 ? -17.766 23.578 3.432 1 97.44 176 SER B C 1
ATOM 3371 O O . SER B 1 176 ? -18.891 23.328 2.975 1 97.44 176 SER B O 1
ATOM 3373 N N . ARG B 1 177 ? -17.281 22.812 4.367 1 95.5 177 ARG B N 1
ATOM 3374 C CA . ARG B 1 177 ? -17.906 21.547 4.773 1 95.5 177 ARG B CA 1
ATOM 3375 C C . ARG B 1 177 ? -18.562 21.688 6.141 1 95.5 177 ARG B C 1
ATOM 3377 O O . ARG B 1 177 ? -18.984 20.688 6.734 1 95.5 177 ARG B O 1
ATOM 3384 N N . ARG B 1 178 ? -18.625 22.906 6.652 1 95.38 178 ARG B N 1
ATOM 3385 C CA . ARG B 1 178 ? -19.094 23.125 8.016 1 95.38 178 ARG B CA 1
ATOM 3386 C C . ARG B 1 178 ? -20.031 24.328 8.086 1 95.38 178 ARG B C 1
ATOM 3388 O O . ARG B 1 178 ? -19.938 25.234 7.262 1 95.38 178 ARG B O 1
ATOM 3395 N N . CYS B 1 179 ? -20.859 24.25 9.133 1 95.69 179 CYS B N 1
ATOM 3396 C CA . CYS B 1 179 ? -21.625 25.453 9.43 1 95.69 179 CYS B CA 1
ATOM 3397 C C . CYS B 1 179 ? -20.766 26.5 10.117 1 95.69 179 CYS B C 1
ATOM 3399 O O . CYS B 1 179 ? -19.672 26.172 10.625 1 95.69 179 CYS B O 1
ATOM 3401 N N . ASP B 1 180 ? -21.234 27.672 10.219 1 95.25 180 ASP B N 1
ATOM 3402 C CA . ASP B 1 180 ? -20.438 28.812 10.68 1 95.25 180 ASP B CA 1
ATOM 3403 C C . ASP B 1 180 ? -20.016 28.641 12.133 1 95.25 180 ASP B C 1
ATOM 3405 O O . ASP B 1 180 ? -18.891 28.969 12.5 1 95.25 180 ASP B O 1
ATOM 3409 N N . ALA B 1 181 ? -20.891 28.203 12.93 1 95.69 181 ALA B N 1
ATOM 3410 C CA . ALA B 1 181 ? -20.594 28.062 14.352 1 95.69 181 ALA B CA 1
ATOM 3411 C C . ALA B 1 181 ?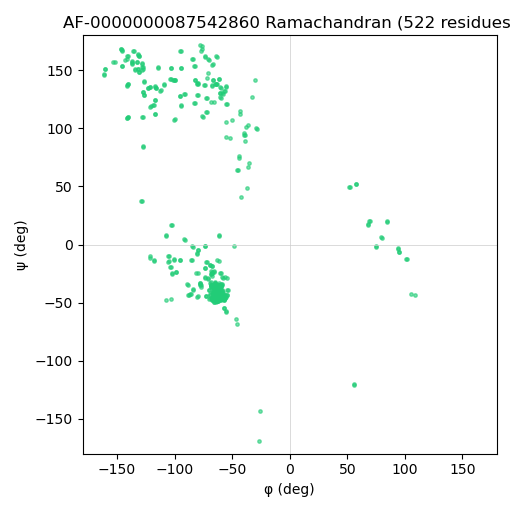 -19.469 27.062 14.578 1 95.69 181 ALA B C 1
ATOM 3413 O O . ALA B 1 181 ? -18.547 27.328 15.352 1 95.69 181 ALA B O 1
ATOM 3414 N N . ARG B 1 182 ? -19.5 25.938 13.945 1 95.94 182 ARG B N 1
ATOM 3415 C CA . ARG B 1 182 ? -18.469 24.922 14.062 1 95.94 182 ARG B CA 1
ATOM 3416 C C . ARG B 1 182 ? -17.156 25.406 13.461 1 95.94 182 ARG B C 1
ATOM 3418 O O . ARG B 1 182 ? -16.078 25.094 13.977 1 95.94 182 ARG B O 1
ATOM 3425 N N . TRP B 1 183 ? -17.297 26.141 12.398 1 97.25 183 TRP B N 1
ATOM 3426 C CA . TRP B 1 183 ? -16.109 26.672 11.734 1 97.25 183 TRP B CA 1
ATOM 3427 C C . TRP B 1 183 ? -15.359 27.641 12.641 1 97.25 183 TRP B C 1
ATOM 3429 O O . TRP B 1 183 ? -14.133 27.594 12.734 1 97.25 183 TRP B O 1
ATOM 3439 N N . ALA B 1 184 ? -16.047 28.531 13.266 1 97.19 184 ALA B N 1
ATOM 3440 C CA . ALA B 1 184 ? -15.422 29.531 14.125 1 97.19 184 ALA B CA 1
ATOM 3441 C C . ALA B 1 184 ? -14.547 28.875 15.188 1 97.19 184 ALA B C 1
ATOM 3443 O O . ALA B 1 184 ? -13.43 29.312 15.445 1 97.19 184 ALA B O 1
ATOM 3444 N N . VAL B 1 185 ? -15.047 27.812 15.789 1 97.19 185 VAL B N 1
ATOM 3445 C CA . VAL B 1 185 ? -14.312 27.094 16.812 1 97.19 185 VAL B CA 1
ATOM 3446 C C . VAL B 1 185 ? -13.078 26.422 16.203 1 97.19 185 VAL B C 1
ATOM 3448 O O . VAL B 1 185 ? -11.969 26.562 16.719 1 97.19 185 VAL B O 1
ATOM 3451 N N . LEU B 1 186 ? -13.32 25.781 15.086 1 97.81 186 LEU B N 1
ATOM 3452 C CA . LEU B 1 186 ? -12.25 25.047 14.422 1 97.81 186 LEU B CA 1
ATOM 3453 C C . LEU B 1 186 ? -11.156 26 13.938 1 97.81 186 LEU B C 1
ATOM 3455 O O . LEU B 1 186 ? -9.969 25.703 14.086 1 97.81 186 LEU B O 1
ATOM 3459 N N . GLU B 1 187 ? -11.562 27.078 13.352 1 98.12 187 GLU B N 1
ATOM 3460 C CA . GLU B 1 187 ? -10.617 28.078 12.867 1 98.12 187 GLU B CA 1
ATOM 3461 C C . GLU B 1 187 ? -9.727 28.578 14 1 98.12 187 GLU B C 1
ATOM 3463 O O . GLU B 1 187 ? -8.516 28.734 13.82 1 98.12 187 GLU B O 1
ATOM 3468 N N . THR B 1 188 ? -10.281 28.891 15.117 1 98.25 188 THR B N 1
ATOM 3469 C CA . THR B 1 188 ? -9.547 29.375 16.281 1 98.25 188 THR B CA 1
ATOM 3470 C C . THR B 1 188 ? -8.562 28.312 16.766 1 98.25 188 THR B C 1
ATOM 3472 O O . THR B 1 188 ? -7.418 28.625 17.109 1 98.25 188 THR B O 1
ATOM 3475 N N . GLU B 1 189 ? -9.039 27.078 16.812 1 98.06 189 GLU B N 1
ATOM 3476 C CA . GLU B 1 189 ? -8.188 25.984 17.25 1 98.06 189 GLU B CA 1
ATOM 3477 C C . GLU B 1 189 ? -6.996 25.797 16.312 1 98.06 189 GLU B C 1
ATOM 3479 O O . GLU B 1 189 ? -5.875 25.562 16.766 1 98.06 189 GLU B O 1
ATOM 3484 N N . ILE B 1 190 ? -7.25 25.875 15.016 1 98.69 190 ILE B N 1
ATOM 3485 C CA . ILE B 1 190 ? -6.184 25.719 14.031 1 98.69 190 ILE B CA 1
ATOM 3486 C C . ILE B 1 190 ? -5.195 26.875 14.156 1 98.69 190 ILE B C 1
ATOM 3488 O O . ILE B 1 190 ? -3.979 26.672 14.133 1 98.69 190 ILE B O 1
ATOM 3492 N N . ALA B 1 191 ? -5.715 28.109 14.289 1 98.38 191 ALA B N 1
ATOM 3493 C CA . ALA B 1 191 ? -4.852 29.266 14.445 1 98.38 191 ALA B CA 1
ATOM 3494 C C . ALA B 1 191 ? -3.973 29.141 15.688 1 98.38 191 ALA B C 1
ATOM 3496 O O . ALA B 1 191 ? -2.783 29.469 15.648 1 98.38 191 ALA B O 1
ATOM 3497 N N . ALA B 1 192 ? -4.574 28.75 16.75 1 98.44 192 ALA B N 1
ATOM 3498 C CA . ALA B 1 192 ? -3.826 28.547 17.984 1 98.44 192 ALA B CA 1
ATOM 3499 C C . ALA B 1 192 ? -2.729 27.5 17.812 1 98.44 192 ALA B C 1
ATOM 3501 O O . ALA B 1 192 ? -1.625 27.656 18.344 1 98.44 192 ALA B O 1
ATOM 3502 N N . ALA B 1 193 ? -3.039 26.422 17.125 1 98.69 193 ALA B N 1
ATOM 3503 C CA . ALA B 1 193 ? -2.059 25.375 16.859 1 98.69 193 ALA B CA 1
ATOM 3504 C C . ALA B 1 193 ? -0.894 25.906 16.031 1 98.69 193 ALA B C 1
ATOM 3506 O O . ALA B 1 193 ? 0.268 25.594 16.312 1 98.69 193 ALA B O 1
ATOM 3507 N N . CYS B 1 194 ? -1.222 26.672 15.008 1 98.56 194 CYS B N 1
ATOM 3508 C CA . CYS B 1 194 ? -0.185 27.266 14.164 1 98.56 194 CYS B CA 1
ATOM 3509 C C . CYS B 1 194 ? 0.737 28.156 14.977 1 98.56 194 CYS B C 1
ATOM 3511 O O . CYS B 1 194 ? 1.958 28.109 14.82 1 98.56 194 CYS B O 1
ATOM 3513 N N . GLU B 1 195 ? 0.146 28.938 15.828 1 98.5 195 GLU B N 1
ATOM 3514 C CA . GLU B 1 195 ? 0.934 29.812 16.688 1 98.5 195 GLU B CA 1
ATOM 3515 C C . GLU B 1 195 ? 1.82 29 17.641 1 98.5 195 GLU B C 1
ATOM 3517 O O . GLU B 1 195 ? 2.984 29.344 17.844 1 98.5 195 GLU B O 1
ATOM 3522 N N . SER B 1 196 ? 1.254 27.969 18.203 1 98.75 196 SER B N 1
ATOM 3523 C CA . SER B 1 196 ? 2.008 27.109 19.109 1 98.75 196 SER B CA 1
ATOM 3524 C C . SER B 1 196 ? 3.227 26.516 18.422 1 98.75 196 SER B C 1
ATOM 3526 O O . SER B 1 196 ? 4.32 26.484 18.984 1 98.75 196 SER B O 1
ATOM 3528 N N . VAL B 1 197 ? 3.053 26.031 17.219 1 98.81 197 VAL B N 1
ATOM 3529 C CA . VAL B 1 197 ? 4.16 25.438 16.469 1 98.81 197 VAL B CA 1
ATOM 3530 C C . VAL B 1 197 ? 5.234 26.5 16.219 1 98.81 197 VAL B C 1
ATOM 3532 O O . VAL B 1 197 ? 6.43 26.203 16.312 1 98.81 197 VAL B O 1
ATOM 3535 N N . GLN B 1 198 ? 4.836 27.672 15.914 1 97.75 198 GLN B N 1
ATOM 3536 C CA . GLN B 1 198 ? 5.785 28.75 15.664 1 97.75 198 GLN B CA 1
ATOM 3537 C C . GLN B 1 198 ? 6.562 29.109 16.938 1 97.75 198 GLN B C 1
ATOM 3539 O O . GLN B 1 198 ? 7.766 29.375 16.875 1 97.75 198 GLN B O 1
ATOM 3544 N N . LEU B 1 199 ? 5.914 29.047 18.016 1 98.12 199 LEU B N 1
ATOM 3545 C CA . LEU B 1 199 ? 6.508 29.516 19.266 1 98.12 199 LEU B CA 1
ATOM 3546 C C . LEU B 1 199 ? 7.289 28.406 19.953 1 98.12 199 LEU B C 1
ATOM 3548 O O . LEU B 1 199 ? 8.367 28.641 20.5 1 98.12 199 LEU B O 1
ATOM 3552 N N . THR B 1 200 ? 6.727 27.156 20 1 98.25 200 THR B N 1
ATOM 3553 C CA . THR B 1 200 ? 7.281 26.109 20.844 1 98.25 200 THR B CA 1
ATOM 3554 C C . THR B 1 200 ? 7.762 24.938 19.984 1 98.25 200 THR B C 1
ATOM 3556 O O . THR B 1 200 ? 8.453 24.047 20.484 1 98.25 200 THR B O 1
ATOM 3559 N N . GLY B 1 201 ? 7.352 24.906 18.688 1 98.56 201 GLY B N 1
ATOM 3560 C CA . GLY B 1 201 ? 7.777 23.844 17.781 1 98.56 201 GLY B CA 1
ATOM 3561 C C . GLY B 1 201 ? 6.797 22.703 17.719 1 98.56 201 GLY B C 1
ATOM 3562 O O . GLY B 1 201 ? 7.016 21.734 16.984 1 98.56 201 GLY B O 1
ATOM 3563 N N . TYR B 1 202 ? 5.742 22.766 18.516 1 98.81 202 TYR B N 1
ATOM 3564 C CA . TYR B 1 202 ? 4.762 21.672 18.516 1 98.81 202 TYR B CA 1
ATOM 3565 C C . TYR B 1 202 ? 3.357 22.219 18.766 1 98.81 202 TYR B C 1
ATOM 3567 O O . TYR B 1 202 ? 3.188 23.375 19.141 1 98.81 202 TYR B O 1
ATOM 3575 N N . CYS B 1 203 ? 2.359 21.359 18.531 1 98.88 203 CYS B N 1
ATOM 3576 C CA . CYS B 1 203 ? 0.983 21.625 18.922 1 98.88 203 CYS B CA 1
ATOM 3577 C C . CYS B 1 203 ? 0.302 20.359 19.422 1 98.88 203 CYS B C 1
ATOM 3579 O O . CYS B 1 203 ? 0.825 19.25 19.25 1 98.88 203 CYS B O 1
ATOM 3581 N N . ALA B 1 204 ? -0.769 20.547 20.109 1 98.69 204 ALA B N 1
ATOM 3582 C CA . ALA B 1 204 ? -1.537 19.422 20.656 1 98.69 204 ALA B CA 1
ATOM 3583 C C . ALA B 1 204 ? -3.008 19.531 20.266 1 98.69 204 ALA B C 1
ATOM 3585 O O . ALA B 1 204 ? -3.51 20.625 19.984 1 98.69 204 ALA B O 1
ATOM 3586 N N . ALA B 1 205 ? -3.617 18.406 20.156 1 97.81 205 ALA B N 1
ATOM 3587 C CA . ALA B 1 205 ? -5.051 18.344 19.891 1 97.81 205 ALA B CA 1
ATOM 3588 C C . ALA B 1 205 ? -5.664 17.078 20.453 1 97.81 205 ALA B C 1
ATOM 3590 O O . ALA B 1 205 ? -4.949 16.109 20.766 1 97.81 205 ALA B O 1
ATOM 3591 N N . SER B 1 206 ? -6.926 17.109 20.688 1 95.62 206 SER B N 1
ATOM 3592 C CA . SER B 1 206 ? -7.742 15.961 21.062 1 95.62 206 SER B CA 1
ATOM 3593 C C . SER B 1 206 ? -8.961 15.82 20.156 1 95.62 206 SER B C 1
ATOM 3595 O O . SER B 1 206 ? -10.055 16.25 20.516 1 95.62 206 SER B O 1
ATOM 3597 N N . TRP B 1 207 ? -8.742 15.172 19.047 1 90.69 207 TRP B N 1
ATOM 3598 C CA . TRP B 1 207 ? -9.797 14.969 18.062 1 90.69 207 TRP B CA 1
ATOM 3599 C C . TRP B 1 207 ? -10.82 13.945 18.547 1 90.69 207 TRP B C 1
ATOM 3601 O O . TRP B 1 207 ? -12.023 14.133 18.375 1 90.69 207 TRP B O 1
ATOM 3611 N N . GLN B 1 208 ? -10.305 12.844 19.109 1 90.81 208 GLN B N 1
ATOM 3612 C CA . GLN B 1 208 ? -11.164 11.82 19.688 1 90.81 208 GLN B CA 1
ATOM 3613 C C . GLN B 1 208 ? -11.172 11.906 21.219 1 90.81 208 GLN B C 1
ATOM 3615 O O . GLN B 1 208 ? -10.156 12.258 21.828 1 90.81 208 GLN B O 1
ATOM 3620 N N . ALA B 1 209 ? -12.273 11.469 21.766 1 87.5 209 ALA B N 1
ATOM 3621 C CA . ALA B 1 209 ? -12.398 11.523 23.219 1 87.5 209 ALA B CA 1
ATOM 3622 C C . ALA B 1 209 ? -11.32 10.68 23.891 1 87.5 209 ALA B C 1
ATOM 3624 O O . ALA B 1 209 ? -11.055 9.547 23.484 1 87.5 209 ALA B O 1
ATOM 3625 N N . GLU B 1 210 ? -10.688 11.258 24.812 1 89.75 210 GLU B N 1
ATOM 3626 C CA . GLU B 1 210 ? -9.695 10.625 25.672 1 89.75 210 GLU B CA 1
ATOM 3627 C C . GLU B 1 210 ? -8.445 10.242 24.891 1 89.75 210 GLU B C 1
ATOM 3629 O O . GLU B 1 210 ? -7.734 9.305 25.266 1 89.75 210 GLU B O 1
ATOM 3634 N N . VAL B 1 211 ? -8.312 10.836 23.719 1 94.19 211 VAL B N 1
ATOM 3635 C CA . VAL B 1 211 ? -7.051 10.68 23 1 94.19 211 VAL B CA 1
ATOM 3636 C C . VAL B 1 211 ? -6.383 12.039 22.828 1 94.19 211 VAL B C 1
ATOM 3638 O O . VAL B 1 211 ? -6.98 12.961 22.25 1 94.19 211 VAL B O 1
ATOM 3641 N N . VAL B 1 212 ? -5.254 12.195 23.328 1 96.75 212 VAL B N 1
ATOM 3642 C CA . VAL B 1 212 ? -4.484 13.422 23.156 1 96.75 212 VAL B CA 1
ATOM 3643 C C . VAL B 1 212 ? -3.254 13.141 22.297 1 96.75 212 VAL B C 1
ATOM 3645 O O . VAL B 1 212 ? -2.574 12.133 22.484 1 96.75 212 VAL B O 1
ATOM 3648 N N . ALA B 1 213 ? -3.043 13.992 21.328 1 98.12 213 ALA B N 1
ATOM 3649 C CA . ALA B 1 213 ? -1.874 13.859 20.469 1 98.12 213 ALA B CA 1
ATOM 3650 C C . ALA B 1 213 ? -1.075 15.164 20.422 1 98.12 213 ALA B C 1
ATOM 3652 O O . ALA B 1 213 ? -1.652 16.25 20.406 1 98.12 213 ALA B O 1
ATOM 3653 N N . ILE B 1 214 ? 0.209 15.039 20.422 1 98.81 214 ILE B N 1
ATOM 3654 C CA . ILE B 1 214 ? 1.14 16.141 20.234 1 98.81 214 ILE B CA 1
ATOM 3655 C C . ILE B 1 214 ? 1.959 15.914 18.969 1 98.81 214 ILE B C 1
ATOM 3657 O O . ILE B 1 214 ? 2.41 14.797 18.703 1 98.81 214 ILE B O 1
ATOM 3661 N N . SER B 1 215 ? 2.125 16.953 18.172 1 98.88 215 SER B N 1
ATOM 3662 C CA . SER B 1 215 ? 2.777 16.797 16.875 1 98.88 215 SER B CA 1
ATOM 3663 C C . SER B 1 215 ? 3.811 17.891 16.625 1 98.88 215 SER B C 1
ATOM 3665 O O . SER B 1 215 ? 3.686 19 17.156 1 98.88 215 SER B O 1
ATOM 3667 N N . THR B 1 216 ? 4.793 17.562 15.883 1 98.94 216 THR B N 1
ATOM 3668 C CA . THR B 1 216 ? 5.824 18.516 15.477 1 98.94 216 THR B CA 1
ATOM 3669 C C . THR B 1 216 ? 6.227 18.281 14.016 1 98.94 216 THR B C 1
ATOM 3671 O O . THR B 1 216 ? 6.301 17.141 13.562 1 98.94 216 THR B O 1
ATOM 3674 N N . PRO B 1 217 ? 6.398 19.375 13.242 1 98.75 217 PRO B N 1
ATOM 3675 C CA . PRO B 1 217 ? 6.969 19.203 11.898 1 98.75 217 PRO B CA 1
ATOM 3676 C C . PRO B 1 217 ? 8.422 18.734 11.938 1 98.75 217 PRO B C 1
ATOM 3678 O O . PRO B 1 217 ? 9.188 19.156 12.805 1 98.75 217 PRO B O 1
ATOM 3681 N N . LEU B 1 218 ? 8.82 17.859 11.047 1 97.62 218 LEU B N 1
ATOM 3682 C CA . LEU B 1 218 ? 10.211 17.406 11.016 1 97.62 218 LEU B CA 1
ATOM 3683 C C . LEU B 1 218 ? 11.117 18.453 10.383 1 97.62 218 LEU B C 1
ATOM 3685 O O . LEU B 1 218 ? 12.281 18.594 10.766 1 97.62 218 LEU B O 1
ATOM 3689 N N . GLY B 1 219 ? 10.586 19.188 9.359 1 94.38 219 GLY B N 1
ATOM 3690 C CA . GLY B 1 219 ? 11.352 20.25 8.75 1 94.38 219 GLY B CA 1
ATOM 3691 C C . GLY B 1 219 ? 12.547 19.766 7.953 1 94.38 219 GLY B C 1
ATOM 3692 O O . GLY B 1 219 ? 13.539 20.484 7.797 1 94.38 219 GLY B O 1
ATOM 3693 N N . ILE B 1 220 ? 12.555 18.547 7.566 1 92.81 220 ILE B N 1
ATOM 3694 C CA . ILE B 1 220 ? 13.633 17.969 6.777 1 92.81 220 ILE B CA 1
ATOM 3695 C C . ILE B 1 220 ? 13.453 18.344 5.309 1 92.81 220 ILE B C 1
ATOM 3697 O O . ILE B 1 220 ? 12.344 18.281 4.777 1 92.81 220 ILE B O 1
ATOM 3701 N N . ARG B 1 221 ? 14.57 18.672 4.672 1 87 221 ARG B N 1
ATOM 3702 C CA . ARG B 1 221 ? 14.523 19.016 3.258 1 87 221 ARG B CA 1
ATOM 3703 C C . ARG B 1 221 ? 13.914 17.891 2.432 1 87 221 ARG B C 1
ATOM 3705 O O . ARG B 1 221 ? 14.258 16.719 2.625 1 87 221 ARG B O 1
ATOM 3712 N N . ASN B 1 222 ? 12.969 18.141 1.537 1 85.56 222 ASN B N 1
ATOM 3713 C CA . ASN B 1 222 ? 12.25 17.234 0.643 1 85.56 222 ASN B CA 1
ATOM 3714 C C . ASN B 1 222 ? 11.203 16.422 1.394 1 85.56 222 ASN B C 1
ATOM 3716 O O . ASN B 1 222 ? 10.57 15.531 0.815 1 85.56 222 ASN B O 1
ATOM 3720 N N . TYR B 1 223 ? 11.133 16.609 2.695 1 93 223 TYR B N 1
ATOM 3721 C CA . TYR B 1 223 ? 10.109 15.977 3.525 1 93 223 TYR B CA 1
ATOM 3722 C C . TYR B 1 223 ? 9.391 17.016 4.387 1 93 223 TYR B C 1
ATOM 3724 O O . TYR B 1 223 ? 9.094 16.75 5.555 1 93 223 TYR B O 1
ATOM 3732 N N . GLN B 1 224 ? 9.18 18.141 3.822 1 92.5 224 GLN B N 1
ATOM 3733 C CA . GLN B 1 224 ? 8.625 19.266 4.547 1 92.5 224 GLN B CA 1
ATOM 3734 C C . GLN B 1 224 ? 7.188 18.984 4.992 1 92.5 224 GLN B C 1
ATOM 3736 O O . GLN B 1 224 ? 6.711 19.562 5.969 1 92.5 224 GLN B O 1
ATOM 3741 N N . ASP B 1 225 ? 6.531 18.094 4.324 1 96.56 225 ASP B N 1
ATOM 3742 C CA . ASP B 1 225 ? 5.133 17.812 4.637 1 96.56 225 ASP B CA 1
ATOM 3743 C C . ASP B 1 225 ? 5.016 16.688 5.668 1 96.56 225 ASP B C 1
ATOM 3745 O O . ASP B 1 225 ? 3.916 16.219 5.965 1 96.56 225 ASP B O 1
ATOM 3749 N N . HIS B 1 226 ? 6.117 16.172 6.195 1 98.31 226 HIS B N 1
ATOM 3750 C CA . HIS B 1 226 ? 6.121 15.062 7.133 1 98.31 226 HIS B CA 1
ATOM 3751 C C . HIS B 1 226 ? 6.059 15.555 8.578 1 98.31 226 HIS B C 1
ATOM 3753 O O . HIS B 1 226 ? 6.82 16.438 8.969 1 98.31 226 HIS B O 1
ATOM 3759 N N . ILE B 1 227 ? 5.164 15.031 9.336 1 98.88 227 ILE B N 1
ATOM 3760 C CA . ILE B 1 227 ? 4.879 15.414 10.711 1 98.88 227 ILE B CA 1
ATOM 3761 C C . ILE B 1 227 ? 5.012 14.195 11.625 1 98.88 227 ILE B C 1
ATOM 3763 O O . ILE B 1 227 ? 4.566 13.102 11.281 1 98.88 227 ILE B O 1
ATOM 3767 N N . LEU B 1 228 ? 5.656 14.398 12.711 1 98.88 228 LEU B N 1
ATOM 3768 C CA . LEU B 1 228 ? 5.836 13.391 13.75 1 98.88 228 LEU B CA 1
ATOM 3769 C C . LEU B 1 228 ? 4.871 13.625 14.906 1 98.88 228 LEU B C 1
ATOM 3771 O O . LEU B 1 228 ? 4.621 14.766 15.289 1 98.88 228 LEU B O 1
ATOM 3775 N N . ASN B 1 229 ? 4.309 12.5 15.508 1 98.44 229 ASN B N 1
ATOM 3776 C CA . ASN B 1 229 ? 3.443 12.766 16.656 1 98.44 229 ASN B CA 1
ATOM 3777 C C . ASN B 1 229 ? 3.562 11.664 17.703 1 98.44 229 ASN B C 1
ATOM 3779 O O . ASN B 1 229 ? 4.039 10.562 17.422 1 98.44 229 ASN B O 1
ATOM 3783 N N . ILE B 1 230 ? 3.312 11.984 18.891 1 98 230 ILE B N 1
ATOM 3784 C CA . ILE B 1 230 ? 3.02 11.094 20 1 98 230 ILE B CA 1
ATOM 3785 C C . ILE B 1 230 ? 1.544 11.211 20.391 1 98 230 ILE B C 1
ATOM 3787 O O . ILE B 1 230 ? 0.992 12.312 20.422 1 98 230 ILE B O 1
ATOM 3791 N N . SER B 1 231 ? 0.911 10.062 20.656 1 96.69 231 SER B N 1
ATOM 3792 C CA . SER B 1 231 ? -0.472 10.086 21.125 1 96.69 231 SER B CA 1
ATOM 3793 C C . SER B 1 231 ? -0.716 9.016 22.188 1 96.69 231 SER B C 1
ATOM 3795 O O . SER B 1 231 ? 0.053 8.055 22.297 1 96.69 231 SER B O 1
ATOM 3797 N N . LEU B 1 232 ? -1.751 9.211 22.953 1 94.44 232 LEU B N 1
ATOM 3798 C CA . LEU B 1 232 ? -2.148 8.227 23.953 1 94.44 232 LEU B CA 1
ATOM 3799 C C . LEU B 1 232 ? -3.6 8.438 24.375 1 94.44 232 LEU B C 1
ATOM 3801 O O . LEU B 1 232 ? -4.113 9.555 24.312 1 94.44 232 LEU B O 1
ATOM 3805 N N . SER B 1 233 ? -4.164 7.348 24.75 1 93.06 233 SER B N 1
ATOM 3806 C CA . SER B 1 233 ? -5.465 7.395 25.406 1 93.06 233 SER B CA 1
ATOM 3807 C C . SER B 1 233 ? -5.316 7.688 26.891 1 93.06 233 SER B C 1
ATOM 3809 O O . SER B 1 233 ? -4.668 6.934 27.625 1 93.06 233 SER B O 1
ATOM 3811 N N . THR B 1 234 ? -5.922 8.75 27.344 1 93.62 234 THR B N 1
ATOM 3812 C CA . THR B 1 234 ? -5.73 9.164 28.734 1 93.62 234 THR B CA 1
ATOM 3813 C C . THR B 1 234 ? -6.848 10.102 29.172 1 93.62 234 THR B C 1
ATOM 3815 O O . THR B 1 234 ? -7.359 10.891 28.375 1 93.62 234 THR B O 1
ATOM 3818 N N . PRO B 1 235 ? -7.188 10 30.406 1 93.19 235 PRO B N 1
ATOM 3819 C CA . PRO B 1 235 ? -8.141 10.969 30.953 1 93.19 235 PRO B CA 1
ATOM 3820 C C . PRO B 1 235 ? -7.484 12.297 31.312 1 93.19 235 PRO B C 1
ATOM 3822 O O . PRO B 1 235 ? -8.172 13.242 31.703 1 93.19 235 PRO B O 1
ATOM 3825 N N . GLN B 1 236 ? -6.215 12.359 31.188 1 94.25 236 GLN B N 1
ATOM 3826 C CA . GLN B 1 236 ? -5.492 13.57 31.562 1 94.25 236 GLN B CA 1
ATOM 3827 C C . GLN B 1 236 ? -5.781 14.711 30.578 1 94.25 236 GLN B C 1
ATOM 3829 O O . GLN B 1 236 ? -6.184 14.469 29.438 1 94.25 236 GLN B O 1
ATOM 3834 N N . SER B 1 237 ? -5.539 15.875 31.062 1 94.94 237 SER B N 1
ATOM 3835 C CA . SER B 1 237 ? -5.742 17.062 30.234 1 94.94 237 SER B CA 1
ATOM 3836 C C . SER B 1 237 ? -4.656 17.188 29.172 1 94.94 237 SER B C 1
ATOM 3838 O O . SER B 1 237 ? -3.578 16.594 29.312 1 94.94 237 SER B O 1
ATOM 3840 N N . ILE B 1 238 ? -4.938 17.984 28.156 1 96.81 238 ILE B N 1
ATOM 3841 C CA . ILE B 1 238 ? -3.965 18.266 27.109 1 96.81 238 ILE B CA 1
ATOM 3842 C C . ILE B 1 238 ? -2.703 18.875 27.719 1 96.81 238 ILE B C 1
ATOM 3844 O O . ILE B 1 238 ? -1.587 18.484 27.359 1 96.81 238 ILE B O 1
ATOM 3848 N N . ASP B 1 239 ? -2.9 19.766 28.688 1 96.88 239 ASP B N 1
ATOM 3849 C CA . ASP B 1 239 ? -1.763 20.422 29.328 1 96.88 239 ASP B CA 1
ATOM 3850 C C . ASP B 1 239 ? -0.862 19.422 30.031 1 96.88 239 ASP B C 1
ATOM 3852 O O . ASP B 1 239 ? 0.365 19.531 29.984 1 96.88 239 ASP B O 1
ATOM 3856 N N . ALA B 1 240 ? -1.47 18.5 30.672 1 97.56 240 ALA B N 1
ATOM 3857 C CA . ALA B 1 240 ? -0.708 17.469 31.375 1 97.56 240 ALA B CA 1
ATOM 3858 C C . ALA B 1 240 ? 0.092 16.609 30.391 1 97.56 240 ALA B C 1
ATOM 3860 O O . ALA B 1 240 ? 1.246 16.266 30.656 1 97.56 240 ALA B O 1
ATOM 3861 N N . VAL B 1 241 ? -0.547 16.297 29.344 1 97.5 241 VAL B N 1
ATOM 3862 C CA . VAL B 1 241 ? 0.102 15.477 28.312 1 97.5 241 VAL B CA 1
ATOM 3863 C C . VAL B 1 241 ? 1.249 16.25 27.688 1 97.5 241 VAL B C 1
ATOM 3865 O O . VAL B 1 241 ? 2.336 15.711 27.469 1 97.5 241 VAL B O 1
ATOM 3868 N N . VAL B 1 242 ? 1.037 17.5 27.406 1 98.25 242 VAL B N 1
ATOM 3869 C CA . VAL B 1 242 ? 2.057 18.359 26.812 1 98.25 242 VAL B CA 1
ATOM 3870 C C . VAL B 1 242 ? 3.264 18.438 27.75 1 98.25 242 VAL B C 1
ATOM 3872 O O . VAL B 1 242 ? 4.406 18.297 27.312 1 98.25 242 VAL B O 1
ATOM 3875 N N . THR B 1 243 ? 3.012 18.641 29 1 98.25 243 THR B N 1
ATOM 3876 C CA . THR B 1 243 ? 4.082 18.781 29.984 1 98.25 243 THR B CA 1
ATOM 3877 C C . THR B 1 243 ? 4.949 17.516 30 1 98.25 243 THR B C 1
ATOM 3879 O O . THR B 1 243 ? 6.176 17.609 30.109 1 98.25 243 THR B O 1
ATOM 3882 N N . ARG B 1 244 ? 4.332 16.469 29.797 1 98.12 244 ARG B N 1
ATOM 3883 C CA . ARG B 1 244 ? 5.031 15.195 29.953 1 98.12 244 ARG B CA 1
ATOM 3884 C C . ARG B 1 244 ? 5.715 14.781 28.656 1 98.12 244 ARG B C 1
ATOM 3886 O O . ARG B 1 244 ? 6.789 14.172 28.672 1 98.12 244 ARG B O 1
ATOM 3893 N N . TYR B 1 245 ? 5.117 15.078 27.5 1 98.5 245 TYR B N 1
ATOM 3894 C CA . TYR B 1 245 ? 5.539 14.344 26.328 1 98.5 245 TYR B CA 1
ATOM 3895 C C . TYR B 1 245 ? 6.055 15.289 25.25 1 98.5 245 TYR B C 1
ATOM 3897 O O . TYR B 1 245 ? 6.605 14.852 24.234 1 98.5 245 TYR B O 1
ATOM 3905 N N . ALA B 1 246 ? 5.859 16.625 25.359 1 98.69 246 ALA B N 1
ATOM 3906 C CA . ALA B 1 246 ? 6.375 17.547 24.359 1 98.69 246 ALA B CA 1
ATOM 3907 C C . ALA B 1 246 ? 7.895 17.453 24.25 1 98.69 246 ALA B C 1
ATOM 3909 O O . ALA B 1 246 ? 8.438 17.422 23.141 1 98.69 246 ALA B O 1
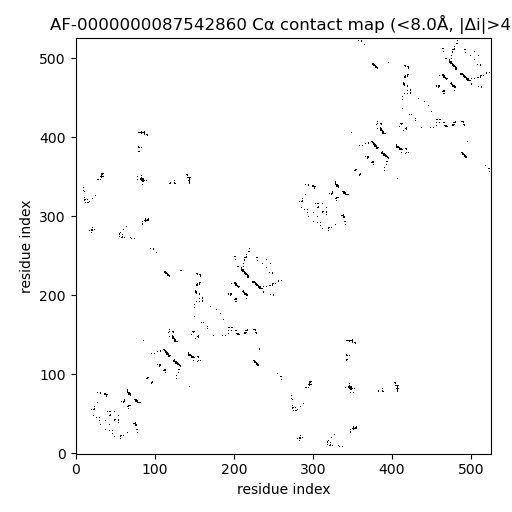ATOM 3910 N N . GLY B 1 247 ? 8.57 17.453 25.375 1 98.62 247 GLY B N 1
ATOM 3911 C CA . GLY B 1 247 ? 10.016 17.297 25.375 1 98.62 247 GLY B CA 1
ATOM 3912 C C . GLY B 1 247 ? 10.484 16.047 24.656 1 98.62 247 GLY B C 1
ATOM 3913 O O . GLY B 1 247 ? 11.266 16.125 23.703 1 98.62 247 GLY B O 1
ATOM 3914 N N . PRO B 1 248 ? 9.969 14.883 25.141 1 98.69 248 PRO B N 1
ATOM 3915 C CA . PRO B 1 248 ? 10.328 13.625 24.469 1 98.69 248 PRO B CA 1
ATOM 3916 C C . PRO B 1 248 ? 10.047 13.641 22.969 1 98.69 248 PRO B C 1
ATOM 3918 O O . PRO B 1 248 ? 10.828 13.094 22.188 1 98.69 248 PRO B O 1
ATOM 3921 N N . LEU B 1 249 ? 8.938 14.242 22.562 1 98.88 249 LEU B N 1
ATOM 3922 C CA . LEU B 1 249 ? 8.625 14.352 21.141 1 98.88 249 LEU B CA 1
ATOM 3923 C C . LEU B 1 249 ? 9.695 15.148 20.406 1 98.88 249 LEU B C 1
ATOM 3925 O O . LEU B 1 249 ? 10.156 14.742 19.328 1 98.88 249 LEU B O 1
ATOM 3929 N N . MET B 1 250 ? 10.055 16.266 20.984 1 98.81 250 MET B N 1
ATOM 3930 C CA . MET B 1 250 ? 11.039 17.141 20.344 1 98.81 250 MET B CA 1
ATOM 3931 C C . MET B 1 250 ? 12.398 16.453 20.281 1 98.81 250 MET B C 1
ATOM 3933 O O . MET B 1 250 ? 13.125 16.594 19.297 1 98.81 250 MET B O 1
ATOM 3937 N N . VAL B 1 251 ? 12.758 15.688 21.297 1 98.69 251 VAL B N 1
ATOM 3938 C CA . VAL B 1 251 ? 14.016 14.938 21.328 1 98.69 251 VAL B CA 1
ATOM 3939 C C . VAL B 1 251 ? 14.008 13.891 20.219 1 98.69 251 VAL B C 1
ATOM 3941 O O . VAL B 1 251 ? 15.008 13.727 19.5 1 98.69 251 VAL B O 1
ATOM 3944 N N . LEU B 1 252 ? 12.898 13.219 20.109 1 98.75 252 LEU B N 1
ATOM 3945 C CA . LEU B 1 252 ? 12.773 12.227 19.047 1 98.75 252 LEU B CA 1
ATOM 3946 C C . LEU B 1 252 ? 12.914 12.867 17.672 1 98.75 252 LEU B C 1
ATOM 3948 O O . LEU B 1 252 ? 13.617 12.344 16.812 1 98.75 252 LEU B O 1
ATOM 3952 N N . ALA B 1 253 ? 12.242 13.977 17.484 1 98.69 253 ALA B N 1
ATOM 3953 C CA . ALA B 1 253 ? 12.328 14.695 16.219 1 98.69 253 ALA B CA 1
ATOM 3954 C C . ALA B 1 253 ? 13.766 15.109 15.906 1 98.69 253 ALA B C 1
ATOM 3956 O O . ALA B 1 253 ? 14.227 14.984 14.773 1 98.69 253 ALA B O 1
ATOM 3957 N N . ASP B 1 254 ? 14.469 15.562 16.906 1 98.12 254 ASP B N 1
ATOM 3958 C CA . ASP B 1 254 ? 15.859 15.984 16.75 1 98.12 254 ASP B CA 1
ATOM 3959 C C . ASP B 1 254 ? 16.75 14.805 16.344 1 98.12 254 ASP B C 1
ATOM 3961 O O . ASP B 1 254 ? 17.641 14.953 15.5 1 98.12 254 ASP B O 1
ATOM 3965 N N . LYS B 1 255 ? 16.531 13.672 16.969 1 98 255 LYS B N 1
ATOM 3966 C CA . LYS B 1 255 ? 17.281 12.469 16.625 1 98 255 LYS B CA 1
ATOM 3967 C C . LYS B 1 255 ? 17.062 12.086 15.156 1 98 255 LYS B C 1
ATOM 3969 O O . LYS B 1 255 ? 18 11.734 14.453 1 98 255 LYS B O 1
ATOM 3974 N N . ILE B 1 256 ? 15.82 12.18 14.711 1 98 256 ILE B N 1
ATOM 3975 C CA . ILE B 1 256 ? 15.484 11.828 13.336 1 98 256 ILE B CA 1
ATOM 3976 C C . ILE B 1 256 ? 16.125 12.82 12.367 1 98 256 ILE B C 1
ATOM 3978 O O . ILE B 1 256 ? 16.734 12.422 11.367 1 98 256 ILE B O 1
ATOM 3982 N N . ARG B 1 257 ? 16.016 14.109 12.672 1 96.69 257 ARG B N 1
ATOM 3983 C CA . ARG B 1 257 ? 16.625 15.148 11.844 1 96.69 257 ARG B CA 1
ATOM 3984 C C . ARG B 1 257 ? 18.125 14.953 11.734 1 96.69 257 ARG B C 1
ATOM 3986 O O . ARG B 1 257 ? 18.688 15.031 10.641 1 96.69 257 ARG B O 1
ATOM 3993 N N . ALA B 1 258 ? 18.766 14.688 12.828 1 95.12 258 ALA B N 1
ATOM 3994 C CA . ALA B 1 258 ? 20.219 14.531 12.867 1 95.12 258 ALA B CA 1
ATOM 3995 C C . ALA B 1 258 ? 20.672 13.312 12.07 1 95.12 258 ALA B C 1
ATOM 3997 O O . ALA B 1 258 ? 21.703 13.344 11.398 1 95.12 258 ALA B O 1
ATOM 3998 N N . GLY B 1 259 ? 19.922 12.281 12.18 1 90.88 259 GLY B N 1
ATOM 3999 C CA . GLY B 1 259 ? 20.25 11.07 11.438 1 90.88 259 GLY B CA 1
ATOM 4000 C C . GLY B 1 259 ? 20.125 11.242 9.938 1 90.88 259 GLY B C 1
ATOM 4001 O O . GLY B 1 259 ? 20.859 10.617 9.172 1 90.88 259 GLY B O 1
ATOM 4002 N N . PHE B 1 260 ? 19.172 12.016 9.516 1 83.44 260 PHE B N 1
ATOM 4003 C CA . PHE B 1 260 ? 18.922 12.18 8.086 1 83.44 260 PHE B CA 1
ATOM 4004 C C . PHE B 1 260 ? 19.938 13.125 7.461 1 83.44 260 PHE B C 1
ATOM 4006 O O . PHE B 1 260 ? 20.25 13.008 6.277 1 83.44 260 PHE B O 1
ATOM 4013 N N . ASN B 1 261 ? 20.406 14.094 8.141 1 74.12 261 ASN B N 1
ATOM 4014 C CA . ASN B 1 261 ? 21.422 15.016 7.637 1 74.12 261 ASN B CA 1
ATOM 4015 C C . ASN B 1 261 ? 22.766 14.312 7.449 1 74.12 261 ASN B C 1
ATOM 4017 O O . ASN B 1 261 ? 23.594 14.773 6.672 1 74.12 261 ASN B O 1
ATOM 4021 N N . VAL B 1 262 ? 22.953 13.305 8.117 1 61.69 262 VAL B N 1
ATOM 4022 C CA . VAL B 1 262 ? 24.203 12.578 7.988 1 61.69 262 VAL B CA 1
ATOM 4023 C C . VAL B 1 262 ? 24.125 11.602 6.816 1 61.69 262 VAL B C 1
ATOM 4025 O O . VAL B 1 262 ? 25.156 11.133 6.324 1 61.69 262 VAL B O 1
ATOM 4028 N N . VAL B 1 263 ? 23.047 11.375 6.348 1 56.47 263 VAL B N 1
ATOM 4029 C CA . VAL B 1 263 ? 22.938 10.445 5.227 1 56.47 263 VAL B CA 1
ATOM 4030 C C . VAL B 1 263 ? 22.859 11.227 3.916 1 56.47 263 VAL B C 1
ATOM 4032 O O . VAL B 1 263 ? 22.266 12.305 3.857 1 56.47 263 VAL B O 1
#

Organism: NCBI:txid47879

Radius of gyration: 24.79 Å; Cα contacts (8 Å, |Δi|>4): 956; chains: 2; bounding box: 69×72×61 Å

Nearest PDB structures (foldseek):
  5whm-assembly1_C  TM=9.039E-01  e=6.502E-21  Brucella abortus
  5whm-assembly2_D  TM=9.041E-01  e=7.730E-21  Brucella abortus
  5whm-assembly1_A  TM=8.956E-01  e=6.502E-21  Brucella abortus
  7dqb-assembly1_A  TM=7.217E-01  e=2.810E-15  Microbacterium hydrocarbonoxydans
  3r4k-assembly1_B  TM=7.756E-01  e=8.442E-14  Ruegeria sp. TM1040

Solvent-accessible surface area (backbone atoms only — not comparable to full-atom values): 27807 Å² total; per-residue (Å²): 135,77,81,77,76,75,71,73,54,87,78,68,60,86,63,72,70,51,61,61,33,49,50,45,51,44,57,60,64,60,50,39,63,75,43,46,65,43,32,59,66,55,47,15,66,70,62,71,46,50,56,67,57,42,53,47,45,49,42,32,33,37,74,6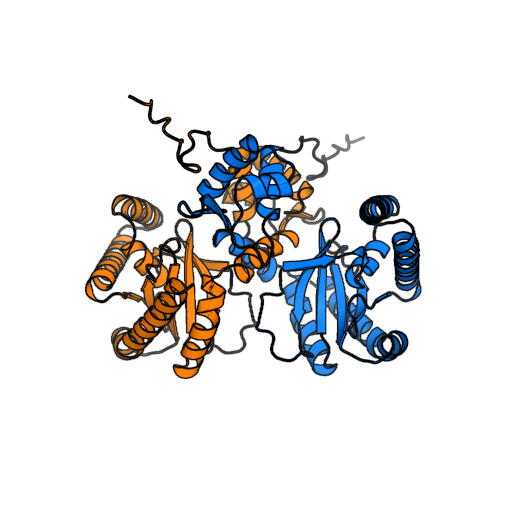5,45,44,31,41,77,38,78,91,74,55,24,32,28,66,24,73,57,36,22,28,47,21,22,12,41,56,63,20,32,67,64,53,67,58,36,49,63,57,41,51,50,48,20,64,77,68,61,24,24,27,37,35,28,31,65,51,90,76,26,27,30,26,68,42,64,47,79,60,65,73,80,78,73,73,87,60,72,49,38,17,41,72,43,59,14,85,54,31,20,52,27,24,31,47,53,49,71,50,52,69,68,61,37,49,54,52,49,52,54,57,42,74,76,47,57,69,72,62,34,55,55,48,52,50,53,39,52,50,26,25,51,32,30,74,72,74,50,32,24,66,32,61,71,48,90,47,32,40,27,38,11,27,58,56,69,39,88,97,38,64,55,30,24,38,32,43,33,46,78,42,91,66,51,66,67,58,48,44,71,66,43,47,59,60,48,51,51,52,46,48,52,43,49,55,57,52,72,73,97,134,80,82,78,78,76,72,74,55,87,78,68,58,86,63,73,72,49,62,61,34,49,50,46,50,43,57,60,65,62,49,38,64,76,43,43,66,44,32,60,66,54,48,15,66,71,61,72,46,51,58,68,57,42,52,46,44,47,41,30,34,35,74,67,44,45,32,40,77,40,77,91,73,56,24,33,28,66,24,72,56,36,22,29,47,22,23,12,41,56,63,22,30,67,64,52,67,58,35,49,63,56,41,50,51,48,21,63,76,68,62,24,22,26,36,36,28,32,64,50,89,76,27,27,29,26,68,41,64,47,76,59,69,70,76,83,66,71,86,60,70,48,37,17,40,73,43,59,14,84,55,31,20,54,25,26,31,47,52,51,71,51,53,70,66,61,38,50,54,51,49,52,55,58,44,75,77,48,57,69,73,62,34,55,55,49,52,52,53,39,51,52,23,24,50,33,30,73,73,74,49,34,24,64,32,61,70,48,90,49,31,41,29,38,11,27,58,57,69,40,89,98,38,62,54,30,25,38,34,43,32,44,77,43,90,66,52,66,66,58,49,45,74,66,42,48,60,58,48,51,52,50,47,48,53,45,48,56,55,52,72,73,97

pLDDT: mean 91.03, std 16.86, range [20.05, 98.94]

Sequence (526 aa):
MKEDDGFDTPGAGKAPINRSLERGLEILRAFRAGTEYLGNGEISERTGLSKSTTSRLTQTLIHSGMLVYDGQRSAYRLAPATLCFANAMYNSSSLVQLAAPLMREAAHALRVNVGLAAADRDEMVYLESIRLSRKNTPRTVQTGQRVPMEFTSLGRAYLATISTRERQALMAHFKSRRCDARWAVLETEIAAACESVQLTGYCAASWQAEVVAISTPLGIRNYQDHILNISLSTPQSIDAVVTRYAGPLMVLADKIRAGFNVVMKEDDGFDTPGAGKAPINRSLERGLEILRAFRAGTEYLGNGEISERTGLSKSTTSRLTQTLIHSGMLVYDGQRSAYRLAPATLCFANAMYNSSSLVQLAAPLMREAAHALRVNVGLAAADRDEMVYLESIRLSRKNTPRTVQTGQRVPMEFTSLGRAYLATISTRERQALMAHFKSRRCDARWAVLETEIAAACESVQLTGYCAASWQAEVVAISTPLGIRNYQDHILNISLSTPQSIDAVVTRYAGPLMVLADKIRAGFNVV

Secondary structure (DSSP, 8-state):
---------TT---PPP-HHHHHHHHHHHT--TT---B-HHHHHHHH---HHHHHHHHHHHHHTTSEEEETTTTEEEE-GGGHHHHHHHHHH-HHHHHHHHHHHHHHHHHTSEEEEEEEETTEEEEEEEE--SS----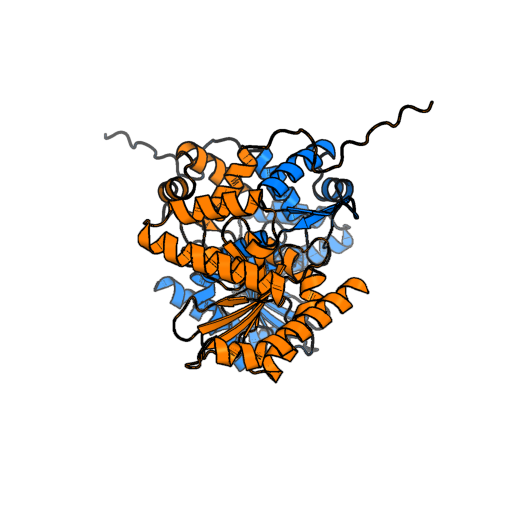----TT-EEETTTSHHHHHHHTTS-HHHHHHHHHHHHTTS-HHHHHHHHHHHHHHHHHHHHHS-EEE--STTEEEEEEE--BTTBTTEEEEEEEE-SS-HHHHHHHHHHHHHHHHHHHHHHHHT-/---------TTS--PPP-HHHHHHHHHHHT--TT---B-HHHHHHHH---HHHHHHHHHHHHHTTSEEEETTTTEEEE-GGGHHHHHHHHHH-HHHHHHHHHHHHHHHHHTSEEEEEEEETTEEEEEEEE--SS-S------TT-EEETTTSHHHHHHHTTS-HHHHHHHHHHHHTTS-HHHHHHHHHHHHHHHHHHHHHS-EEE--STTEEEEEEE--BTTBTTEEEEEEEE-SS-HHHHHHHHHHHHHHHHHHHHHHHH--